Protein AF-A0A350LM64-F1 (afdb_monomer)

Radius of gyration: 51.45 Å; Cα contacts (8 Å, |Δi|>4): 962; chains: 1; bounding box: 113×62×136 Å

Solvent-accessible surface area (backbone atoms only — not comparable to full-atom values): 31307 Å² total; per-residue (Å²): 134,91,78,90,80,78,88,79,84,80,79,80,78,72,81,81,78,79,72,82,84,74,80,88,71,90,68,88,81,68,50,70,43,78,69,89,56,74,66,60,61,70,35,96,49,16,38,37,29,30,37,72,89,45,23,21,71,41,53,17,53,51,38,22,52,64,32,64,50,57,37,79,77,46,47,68,35,56,53,57,77,45,28,31,80,92,40,30,66,60,53,52,50,52,45,51,33,14,35,69,62,77,34,66,66,50,76,47,79,47,40,33,34,18,77,88,72,47,77,42,41,28,39,35,44,36,28,43,28,27,47,72,92,36,54,10,20,36,34,40,35,41,83,41,46,71,60,53,50,52,54,48,53,50,54,52,49,52,52,50,52,53,50,50,50,64,70,41,86,46,12,36,40,30,28,41,76,87,44,23,29,74,44,67,32,63,40,32,30,60,76,61,59,45,65,66,91,72,65,52,78,64,41,37,60,70,61,53,52,54,49,31,46,72,72,57,61,50,38,61,75,52,60,68,64,48,52,57,51,47,60,51,30,75,68,35,88,84,25,42,75,46,80,46,42,34,71,86,71,46,34,34,41,40,38,39,37,66,41,97,89,52,22,36,38,35,39,35,38,84,41,40,65,62,53,50,53,52,50,48,54,58,45,56,67,37,25,31,92,81,57,71,29,31,15,50,64,40,44,52,57,50,47,44,52,50,65,73,66,55,51,95,81,49,33,42,37,38,38,33,35,36,48,45,66,52,67,59,45,28,77,73,69,34,60,72,54,39,52,53,48,51,36,52,45,44,54,45,52,58,70,66,52,58,95,66,39,45,61,25,39,64,51,97,63,35,33,34,33,41,39,40,86,31,78,49,76,65,59,56,55,54,46,54,53,49,44,39,57,57,49,40,44,77,40,81,58,95,89,38,83,47,73,39,40,30,17,25,2,27,21,42,31,65,86,51,26,89,46,58,68,52,27,49,54,35,5,48,56,13,21,52,50,14,45,73,75,73,34,61,35,72,28,68,51,51,89,65,48,63,60,52,50,54,50,51,54,50,51,47,55,52,51,55,49,40,72,71,73,52,90,35,68,48,75,47,73,49,76,40,63,39,87,89,78,71,44,73,48,31,27,41,53,42,68,37,36,51,41,92,91,76,41,80,44,55,53,86,78,47,47,66,52,23,54,78,70,54,50,41,47,66,49,48,49,52,50,49,32,54,50,30,43,53,40,50,71,49,75,83,79,45,22,37,43,76,84,78,60,76,69,41,74,73,39,91,53,45,71,56,51,54,53,48,20,33,68,75,36,64,31,59,75,93,36,89

Secondary structure (DSSP, 8-state):
--------------------------S----EESS--HHHHT-SSEEEEEETTSBEEEE-HHHHHHHTS-HHHHTTSBGGGGB-TTTHHHHHHHHHHHHTTS-SEEEEEEEEE-TTS-EEEEEEEEEEEEETTEEEEEEEEEE-HHHHHHHHHHHHHHHHHHHHHHH-SSEEEEE-TTSBEEEE-HHHHHHTT--TTT--TT-BHHHHHHHHHHHT---BS-HHHHHHHHHHHTT-TT-EEEEEEBTTS-EEEEEEEE-TTSSEEEEEEE-HHHHHHHHHHHHHHHB-TTT-SB-HHHHHHHHHHHHHHPPTT-EEEEEEEEETTHHHHHHHH-HHHHHHHHHHHHHHHHHH--TT-EEEEEETTEEEEEEEEESSHHHHHHHHHHHHHHHHSPEEETTEEE---EEEEEEEETTT-SSHHHHHHHHHHHHHHHHHTTSS-EEE--THHHHHHHHHHHHHHHHHHHHHH-SSEEEEEEEEE-TTT--EEEEEEEEEEEETTTEEE-HHHHHHHHHHHTTHHHHHHHHHHHHHHHHTTSSTT-EEEE---HHHHT-TTHHHHHHHHHHHH---GGG-

Mean predicted aligned error: 17.58 Å

Nearest PDB structures (foldseek):
  5xgb-assembly1_A-2  TM=4.430E-01  e=4.299E-28  Pseudomonas aeruginosa PAO1
  5xgd-assembly1_A  TM=4.556E-01  e=2.370E-27  Pseudomonas aeruginosa PAO1
  5xge-assembly1_A  TM=4.509E-01  e=1.612E-27  Pseudomonas aeruginosa PAO1
  3ign-assembly1_A  TM=9.299E-01  e=9.302E-12  Marinobacter nauticus VT8
  3icl-assembly2_B  TM=8.574E-01  e=5.987E-12  Methylococcus capsulatus

Structure (mmCIF, N/CA/C/O backbone):
data_AF-A0A350LM64-F1
#
_entry.id   AF-A0A350LM64-F1
#
loop_
_atom_site.group_PDB
_atom_site.id
_atom_site.type_symbol
_atom_site.label_atom_id
_atom_site.label_alt_id
_atom_site.label_comp_id
_atom_site.label_asym_id
_atom_site.label_entity_id
_atom_site.label_seq_id
_atom_site.pdbx_PDB_ins_code
_atom_site.Cartn_x
_atom_site.Cartn_y
_atom_site.Cartn_z
_atom_site.occupancy
_atom_site.B_iso_or_equiv
_atom_site.auth_seq_id
_atom_site.auth_comp_id
_atom_site.auth_asym_id
_atom_site.auth_atom_id
_atom_site.pdbx_PDB_model_num
ATOM 1 N N . MET A 1 1 ? -52.645 -11.476 1.170 1.00 37.69 1 MET A N 1
ATOM 2 C CA . MET A 1 1 ? -53.591 -12.211 2.036 1.00 37.69 1 MET A CA 1
ATOM 3 C C . MET A 1 1 ? -53.810 -11.393 3.295 1.00 37.69 1 MET A C 1
ATOM 5 O O . MET A 1 1 ? -52.840 -11.016 3.935 1.00 37.69 1 MET A O 1
ATOM 9 N N . ASN A 1 2 ? -55.070 -11.052 3.564 1.00 30.06 2 ASN A N 1
ATOM 10 C CA . ASN A 1 2 ? -55.521 -10.292 4.729 1.00 30.06 2 ASN A CA 1
ATOM 11 C C . ASN A 1 2 ? -55.253 -11.051 6.035 1.00 30.06 2 ASN A C 1
ATOM 13 O O . ASN A 1 2 ? -55.550 -12.239 6.121 1.00 30.06 2 ASN A O 1
ATOM 17 N N . GLY A 1 3 ? -54.791 -10.339 7.061 1.00 28.48 3 GLY A N 1
ATOM 18 C CA . GLY A 1 3 ? -54.645 -10.863 8.417 1.00 28.48 3 GLY A CA 1
ATOM 19 C C . GLY A 1 3 ? -54.602 -9.732 9.438 1.00 28.48 3 GLY A C 1
ATOM 20 O O . GLY A 1 3 ? -53.542 -9.372 9.933 1.00 28.48 3 GLY A O 1
ATOM 21 N N . ALA A 1 4 ? -55.764 -9.140 9.715 1.00 30.62 4 ALA A N 1
ATOM 22 C CA . ALA A 1 4 ? -55.955 -8.139 10.758 1.00 30.62 4 ALA A CA 1
ATOM 23 C C . ALA A 1 4 ? -55.793 -8.773 12.155 1.00 30.62 4 ALA A C 1
ATOM 25 O O . ALA A 1 4 ? -56.646 -9.541 12.601 1.00 30.62 4 ALA A O 1
ATOM 26 N N . GLY A 1 5 ? -54.702 -8.441 12.850 1.00 28.73 5 GLY A N 1
ATOM 27 C CA . GLY A 1 5 ? -54.441 -8.822 14.240 1.00 28.73 5 GLY A CA 1
ATOM 28 C C . GLY A 1 5 ? -55.002 -7.792 15.223 1.00 28.73 5 GLY A C 1
ATOM 29 O O . GLY A 1 5 ? -54.592 -6.635 15.237 1.00 28.73 5 GLY A O 1
ATOM 30 N N . LYS A 1 6 ? -55.974 -8.223 16.029 1.00 30.55 6 LYS A N 1
ATOM 31 C CA . LYS A 1 6 ? -56.695 -7.445 17.045 1.00 30.55 6 LYS A CA 1
ATOM 32 C C . LYS A 1 6 ? -55.787 -6.893 18.154 1.00 30.55 6 LYS A C 1
ATOM 34 O O . LYS A 1 6 ? -54.877 -7.559 18.635 1.00 30.55 6 LYS A O 1
ATOM 39 N N . ARG A 1 7 ? -56.159 -5.694 18.619 1.00 30.17 7 ARG A N 1
ATOM 40 C CA . ARG A 1 7 ? -55.742 -5.030 19.865 1.00 30.17 7 ARG A CA 1
ATOM 41 C C . ARG A 1 7 ? -55.721 -5.989 21.066 1.00 30.17 7 ARG A C 1
ATOM 43 O O . ARG A 1 7 ? -56.737 -6.611 21.359 1.00 30.17 7 ARG A O 1
ATOM 50 N N . ALA A 1 8 ? -54.641 -5.950 21.844 1.00 27.11 8 ALA A N 1
ATOM 51 C CA . ALA A 1 8 ? -54.625 -6.370 23.245 1.00 27.11 8 ALA A CA 1
ATOM 52 C C . ALA A 1 8 ? -54.039 -5.230 24.097 1.00 27.11 8 ALA A C 1
ATOM 54 O O . ALA A 1 8 ? -52.836 -5.151 24.331 1.00 27.11 8 ALA A O 1
ATOM 55 N N . ARG A 1 9 ? -54.902 -4.304 24.538 1.00 27.41 9 ARG A N 1
ATOM 56 C CA . ARG A 1 9 ? -54.576 -3.388 25.640 1.00 27.41 9 ARG A CA 1
ATOM 57 C C . ARG A 1 9 ? -54.508 -4.239 26.909 1.00 27.41 9 ARG A C 1
ATOM 59 O O . ARG A 1 9 ? -55.543 -4.686 27.394 1.00 27.41 9 ARG A O 1
ATOM 66 N N . ARG A 1 10 ? -53.301 -4.496 27.419 1.00 28.06 10 ARG A N 1
ATOM 67 C CA . ARG A 1 10 ? -53.106 -5.081 28.751 1.00 28.06 10 ARG A CA 1
ATOM 68 C C . ARG A 1 10 ? -53.623 -4.088 29.793 1.00 28.06 10 ARG A C 1
ATOM 70 O O . ARG A 1 10 ? -52.999 -3.063 30.048 1.00 28.06 10 ARG A O 1
ATOM 77 N N . SER A 1 11 ? -54.789 -4.404 30.347 1.00 26.69 11 SER A N 1
ATOM 78 C CA . SER A 1 11 ? -55.291 -3.876 31.612 1.00 26.69 11 SER A CA 1
ATOM 79 C C . SER A 1 11 ? -54.272 -4.211 32.705 1.00 26.69 11 SER A C 1
ATOM 81 O O . SER A 1 11 ? -54.100 -5.381 33.042 1.00 26.69 11 SER A O 1
ATOM 83 N N . LYS A 1 12 ? -53.543 -3.211 33.212 1.00 30.88 12 LYS A N 1
ATOM 84 C CA . LYS A 1 12 ? -52.841 -3.327 34.494 1.00 30.88 12 LYS A CA 1
ATOM 85 C C . LYS A 1 12 ? -53.890 -3.098 35.582 1.00 30.88 12 LYS A C 1
ATOM 87 O O . LYS A 1 12 ? -54.189 -1.957 35.919 1.00 30.88 12 LYS A O 1
ATOM 92 N N . SER A 1 13 ? -54.473 -4.182 36.084 1.00 27.05 13 SER A N 1
ATOM 93 C CA . SER A 1 13 ? -55.197 -4.188 37.353 1.00 27.05 13 SER A CA 1
ATOM 94 C C . SER A 1 13 ? -54.211 -3.803 38.459 1.00 27.05 13 SER A C 1
ATOM 96 O O . SER A 1 13 ? -53.286 -4.565 38.748 1.00 27.05 13 SER A O 1
ATOM 98 N N . ARG A 1 14 ? -54.361 -2.601 39.027 1.00 28.66 14 ARG A N 1
ATOM 99 C CA . ARG A 1 14 ? -53.729 -2.256 40.307 1.00 28.66 14 ARG A CA 1
ATOM 100 C C . ARG A 1 14 ? -54.293 -3.197 41.386 1.00 28.66 14 ARG A C 1
ATOM 102 O O . ARG A 1 14 ? -55.466 -3.556 41.275 1.00 28.66 14 ARG A O 1
ATOM 109 N N . PRO A 1 15 ? -53.493 -3.627 42.375 1.00 28.48 15 PRO A N 1
ATOM 110 C CA . PRO A 1 15 ? -54.015 -4.386 43.501 1.00 28.48 15 PRO A CA 1
ATOM 111 C C . PRO A 1 15 ? -55.039 -3.510 44.225 1.00 28.48 15 PRO A C 1
ATOM 113 O O . PRO A 1 15 ? -54.781 -2.334 44.474 1.00 28.48 15 PRO A O 1
ATOM 116 N N . GLU A 1 16 ? -56.216 -4.063 44.494 1.00 28.58 16 GLU A N 1
ATOM 117 C CA . GLU A 1 16 ? -57.174 -3.469 45.416 1.00 28.58 16 GLU A CA 1
ATOM 118 C C . GLU A 1 16 ? -56.532 -3.489 46.807 1.00 28.58 16 GLU A C 1
ATOM 120 O O . GLU A 1 16 ? -56.517 -4.523 47.475 1.00 28.58 16 GLU A O 1
ATOM 125 N N . ASP A 1 17 ? -55.947 -2.365 47.224 1.00 29.44 17 ASP A N 1
ATOM 126 C CA . ASP A 1 17 ? -55.587 -2.155 48.621 1.00 29.44 17 ASP A CA 1
ATOM 127 C C . ASP A 1 17 ? -56.886 -2.175 49.432 1.00 29.44 17 ASP A C 1
ATOM 129 O O . ASP A 1 17 ? -57.715 -1.264 49.377 1.00 29.44 17 ASP A O 1
ATOM 133 N N . VAL A 1 18 ? -57.094 -3.286 50.136 1.00 31.41 18 VAL A N 1
ATOM 134 C CA . VAL A 1 18 ? -58.210 -3.494 51.055 1.00 31.41 18 VAL A CA 1
ATOM 135 C C . VAL A 1 18 ? -58.042 -2.511 52.212 1.00 31.41 18 VAL A C 1
ATOM 137 O O . VAL A 1 18 ? -57.325 -2.779 53.176 1.00 31.41 18 VAL A O 1
ATOM 140 N N . LEU A 1 19 ? -58.693 -1.352 52.113 1.00 28.89 19 LEU A N 1
ATOM 141 C CA . LEU A 1 19 ? -58.830 -0.427 53.234 1.00 28.89 19 LEU A CA 1
ATOM 142 C C . LEU A 1 19 ? -59.600 -1.123 54.373 1.00 28.89 19 LEU A C 1
ATOM 144 O O . LEU A 1 19 ? -60.592 -1.815 54.112 1.00 28.89 19 LEU A O 1
ATOM 148 N N . PRO A 1 20 ? -59.176 -0.964 55.639 1.00 28.89 20 PRO A N 1
ATOM 149 C CA . PRO A 1 20 ? -59.853 -1.588 56.763 1.00 28.89 20 PRO A CA 1
ATOM 150 C C . PRO A 1 20 ? -61.273 -1.028 56.891 1.00 28.89 20 PRO A C 1
ATOM 152 O O . PRO A 1 20 ? -61.487 0.182 56.968 1.00 28.89 20 PRO A O 1
ATOM 155 N N . VAL A 1 21 ? -62.253 -1.930 56.931 1.00 32.50 21 VAL A N 1
ATOM 156 C CA . VAL A 1 21 ? -63.653 -1.606 57.221 1.00 32.50 21 VAL A CA 1
ATOM 157 C C . VAL A 1 21 ? -63.726 -1.068 58.653 1.00 32.50 21 VAL A C 1
ATOM 159 O O . VAL A 1 21 ? -63.540 -1.818 59.612 1.00 32.50 21 VAL A O 1
ATOM 162 N N . LEU A 1 22 ? -63.967 0.237 58.803 1.00 29.45 22 LEU A N 1
ATOM 163 C CA . LEU A 1 22 ? -64.234 0.859 60.102 1.00 29.45 22 LEU A CA 1
ATOM 164 C C . LEU A 1 22 ? -65.579 0.358 60.674 1.00 29.45 22 LEU A C 1
ATOM 166 O O . LEU A 1 22 ? -66.491 0.054 59.900 1.00 29.45 22 LEU A O 1
ATOM 170 N N . PRO A 1 23 ? -65.731 0.258 62.010 1.00 29.11 23 PRO A N 1
ATOM 171 C CA . PRO A 1 23 ? -66.910 -0.341 62.632 1.00 29.11 23 PRO A CA 1
ATOM 172 C C . PRO A 1 23 ? -68.185 0.468 62.368 1.00 29.11 23 PRO A C 1
ATOM 174 O O . PRO A 1 23 ? -68.183 1.694 62.445 1.00 29.11 23 PRO A O 1
ATOM 177 N N . ASP A 1 24 ? -69.288 -0.242 62.126 1.00 35.03 24 ASP A N 1
ATOM 178 C CA . ASP A 1 24 ? -70.647 0.289 61.973 1.00 35.03 24 ASP A CA 1
ATOM 179 C C . ASP A 1 24 ? -71.149 0.886 63.305 1.00 35.03 24 ASP A C 1
ATOM 181 O O . ASP A 1 24 ? -71.836 0.230 64.090 1.00 35.03 24 ASP A O 1
ATOM 185 N N . THR A 1 25 ? -70.787 2.136 63.607 1.00 33.09 25 THR A N 1
ATOM 186 C CA . THR A 1 25 ? -71.407 2.896 64.700 1.00 33.09 25 THR A CA 1
ATOM 187 C C . THR A 1 25 ? -72.745 3.450 64.221 1.00 33.09 25 THR A C 1
ATOM 189 O O . THR A 1 25 ? -72.849 4.567 63.713 1.00 33.09 25 THR A O 1
ATOM 192 N N . LYS A 1 26 ? -73.799 2.647 64.389 1.00 33.47 26 LYS A N 1
ATOM 193 C CA . LYS A 1 26 ? -75.191 3.112 64.387 1.00 33.47 26 LYS A CA 1
ATOM 194 C C . LYS A 1 26 ? -75.404 4.087 65.552 1.00 33.47 26 LYS A C 1
ATOM 196 O O . LYS A 1 26 ? -75.742 3.669 66.654 1.00 33.47 26 LYS A O 1
ATOM 201 N N . GLY A 1 27 ? -75.199 5.371 65.283 1.00 33.97 27 GLY A N 1
ATOM 202 C CA . GLY A 1 27 ? -75.490 6.482 66.187 1.00 33.97 27 GLY A CA 1
ATOM 203 C C . GLY A 1 27 ? -74.668 7.714 65.815 1.00 33.97 27 GLY A C 1
ATOM 204 O O . GLY A 1 27 ? -73.461 7.714 66.011 1.00 33.97 27 GLY A O 1
ATOM 205 N N . ASP A 1 28 ? -75.331 8.724 65.250 1.00 40.56 28 ASP A N 1
ATOM 206 C CA . ASP A 1 28 ? -74.914 10.135 65.202 1.00 40.56 28 ASP A CA 1
ATOM 207 C C . ASP A 1 28 ? -73.507 10.471 64.661 1.00 40.56 28 ASP A C 1
ATOM 209 O O . ASP A 1 28 ? -72.689 11.087 65.335 1.00 40.56 28 ASP A O 1
ATOM 213 N N . LEU A 1 29 ? -73.253 10.161 63.384 1.00 40.56 29 LEU A N 1
ATOM 214 C CA . LEU A 1 29 ? -72.155 10.753 62.592 1.00 40.56 29 LEU A CA 1
ATOM 215 C C . LEU A 1 29 ? -72.701 11.698 61.509 1.00 40.56 29 LEU A C 1
ATOM 217 O O . LEU A 1 29 ? -72.266 11.684 60.359 1.00 40.56 29 LEU A O 1
ATOM 221 N N . PHE A 1 30 ? -73.693 12.518 61.859 1.00 47.78 30 PHE A N 1
ATOM 222 C CA . PHE A 1 30 ? -73.928 13.747 61.109 1.00 47.78 30 PHE A CA 1
ATOM 223 C C . PHE A 1 30 ? -72.964 14.780 61.675 1.00 47.78 30 PHE A C 1
ATOM 225 O O . PHE A 1 30 ? -73.114 15.205 62.819 1.00 47.78 30 PHE A O 1
ATOM 232 N N . TRP A 1 31 ? -71.955 15.166 60.894 1.00 53.09 31 TRP A N 1
ATOM 233 C CA . TRP A 1 31 ? -71.174 16.355 61.213 1.00 53.09 31 TRP A CA 1
ATOM 234 C C . TRP A 1 31 ? -72.107 17.556 61.114 1.00 53.09 31 TRP A C 1
ATOM 236 O O . TRP A 1 31 ? -72.288 18.103 60.032 1.00 53.09 31 TRP A O 1
ATOM 246 N N . GLU A 1 32 ? -72.752 17.919 62.219 1.00 56.66 32 GLU A N 1
ATOM 247 C CA . GLU A 1 32 ? -73.590 19.104 62.313 1.00 56.66 32 GLU A CA 1
ATOM 248 C C . GLU A 1 32 ? -72.734 20.254 62.843 1.00 56.66 32 GLU A C 1
ATOM 250 O O . GLU A 1 32 ? -72.478 20.390 64.039 1.00 56.66 32 GLU A O 1
ATOM 255 N N . MET A 1 33 ? -72.213 21.061 61.921 1.00 61.81 33 MET A N 1
ATOM 256 C CA . MET A 1 33 ? -71.314 22.159 62.250 1.00 61.81 33 MET A CA 1
ATOM 257 C C . MET A 1 33 ? -72.081 23.484 62.215 1.00 61.81 33 MET A C 1
ATOM 259 O O . MET A 1 33 ? -72.380 24.027 61.148 1.00 61.81 33 MET A O 1
ATOM 263 N N . ASN A 1 34 ? -72.400 24.007 63.401 1.00 58.03 34 ASN A N 1
ATOM 264 C CA . ASN A 1 34 ? -72.981 25.344 63.570 1.00 58.03 34 ASN A CA 1
ATOM 265 C C . ASN A 1 34 ? -71.889 26.425 63.658 1.00 58.03 34 ASN A C 1
ATOM 267 O O . ASN A 1 34 ? -72.005 27.465 63.008 1.00 58.03 34 ASN A O 1
ATOM 271 N N . GLU A 1 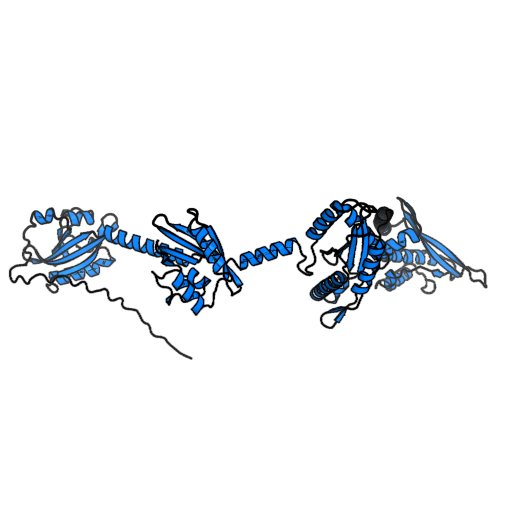35 ? -70.797 26.135 64.376 1.00 59.00 35 GLU A N 1
ATOM 272 C CA . GLU A 1 35 ? -69.556 26.918 64.397 1.00 59.00 35 GLU A CA 1
ATOM 273 C C . GLU A 1 35 ? -68.331 25.979 64.399 1.00 59.00 35 GLU A C 1
ATOM 275 O O . GLU A 1 35 ? -68.353 24.957 65.086 1.00 59.00 35 GLU A O 1
ATOM 280 N N . PRO A 1 36 ? -67.263 26.280 63.637 1.00 61.75 36 PRO A N 1
ATOM 281 C CA . PRO A 1 36 ? -66.068 25.439 63.584 1.00 61.75 36 PRO A CA 1
ATOM 282 C C . PRO A 1 36 ? -65.267 25.523 64.893 1.00 61.75 36 PRO A C 1
ATOM 284 O O . PRO A 1 36 ? -64.830 26.606 65.301 1.00 61.75 36 PRO A O 1
ATOM 287 N N . GLY A 1 37 ? -65.041 24.371 65.531 1.00 64.50 37 GLY A N 1
ATOM 288 C CA . GLY A 1 37 ? -64.250 24.251 66.760 1.00 64.50 37 GLY A CA 1
ATOM 289 C C . GLY A 1 37 ? -62.772 24.631 66.581 1.00 64.50 37 GLY A C 1
ATOM 290 O O . GLY A 1 37 ? -62.241 24.662 65.469 1.00 64.50 37 GLY A O 1
ATOM 291 N N . THR A 1 38 ? -62.079 24.914 67.687 1.00 63.06 38 THR A N 1
ATOM 292 C CA . THR A 1 38 ? -60.658 25.321 67.699 1.00 63.06 38 THR A CA 1
ATOM 293 C C . THR A 1 38 ? -59.732 24.276 67.066 1.00 63.06 38 THR A C 1
ATOM 295 O O . THR A 1 38 ? -58.734 24.636 66.447 1.00 63.06 38 THR A O 1
ATOM 298 N N . GLU A 1 39 ? -60.106 22.999 67.158 1.00 66.19 39 GLU A N 1
ATOM 299 C CA . GLU A 1 39 ? -59.390 21.843 66.604 1.00 66.19 39 GLU A CA 1
ATOM 300 C C . GLU A 1 39 ? -59.267 21.910 65.071 1.00 66.19 39 GLU A C 1
ATOM 302 O O . GLU A 1 39 ? -58.203 21.644 64.519 1.00 66.19 39 GLU A O 1
ATOM 307 N N . PHE A 1 40 ? -60.304 22.390 64.374 1.00 70.44 40 PHE A N 1
ATOM 308 C CA . PHE A 1 40 ? -60.284 22.559 62.915 1.00 70.44 40 PHE A CA 1
ATOM 309 C C . PHE A 1 40 ? -59.321 23.662 62.462 1.00 70.44 40 PHE A C 1
ATOM 311 O O . PHE A 1 40 ? -58.695 23.560 61.405 1.00 70.44 40 PHE A O 1
ATOM 318 N N . LYS A 1 41 ? -59.168 24.711 63.282 1.00 67.88 41 LYS A N 1
ATOM 319 C CA . LYS A 1 41 ? -58.307 25.867 62.988 1.00 67.88 41 LYS A CA 1
ATOM 320 C C . LYS A 1 41 ? -56.817 25.551 63.124 1.00 67.88 41 LYS A C 1
ATOM 322 O O . LYS A 1 41 ? -56.019 26.211 62.469 1.00 67.88 41 LYS A O 1
ATOM 327 N N . GLN A 1 42 ? -56.459 24.580 63.967 1.00 70.38 42 GLN A N 1
ATOM 328 C CA . GLN A 1 42 ? -55.073 24.158 64.219 1.00 70.38 42 GLN A CA 1
ATOM 329 C C . GLN A 1 42 ? -54.711 22.828 63.538 1.00 70.38 42 GLN A C 1
ATOM 331 O O . GLN A 1 42 ? -53.616 22.311 63.747 1.00 70.38 42 GLN A O 1
ATOM 336 N N . SER A 1 43 ? -55.615 22.273 62.726 1.00 78.50 43 SER A N 1
ATOM 337 C CA . SER A 1 43 ? -55.370 21.041 61.979 1.00 78.50 43 SER A CA 1
ATOM 338 C C . SER A 1 43 ? -54.213 21.203 60.988 1.00 78.50 43 SER A C 1
ATOM 340 O O . SER A 1 43 ? -54.155 22.175 60.236 1.00 78.50 43 SER A O 1
ATOM 342 N N . VAL A 1 44 ? -53.330 20.202 60.963 1.00 75.94 44 VAL A N 1
ATOM 343 C CA . VAL A 1 44 ? -52.254 20.027 59.967 1.00 75.94 44 VAL A CA 1
ATOM 344 C C . VAL A 1 44 ? -52.753 19.422 58.650 1.00 75.94 44 VAL A C 1
ATOM 346 O O . VAL A 1 44 ? -51.987 19.248 57.712 1.00 75.94 44 VAL A O 1
ATOM 349 N N . VAL A 1 45 ? -54.043 19.094 58.592 1.00 86.25 45 VAL A N 1
ATOM 350 C CA . VAL A 1 45 ? -54.758 18.672 57.389 1.00 86.25 45 VAL A CA 1
ATOM 351 C C . VAL A 1 45 ? -55.663 19.816 56.959 1.00 86.25 45 VAL A C 1
ATOM 353 O O . VAL A 1 45 ? -56.296 20.470 57.797 1.00 86.25 45 VAL A O 1
ATOM 356 N N . GLY A 1 46 ? -55.734 20.065 55.657 1.00 89.25 46 GLY A N 1
ATOM 357 C CA . GLY A 1 46 ? -56.608 21.068 55.077 1.00 89.25 46 GLY A CA 1
ATOM 358 C C . GLY A 1 46 ? -58.058 20.658 55.233 1.00 89.25 46 GLY A C 1
ATOM 359 O O . GLY A 1 46 ? -58.387 19.512 54.983 1.00 89.25 46 GLY A O 1
ATOM 360 N N . ILE A 1 47 ? -58.933 21.552 55.672 1.00 90.38 47 ILE A N 1
ATOM 361 C CA . ILE A 1 47 ? -60.346 21.225 55.876 1.00 90.38 47 ILE A CA 1
ATOM 362 C C . ILE A 1 47 ? -61.189 22.284 55.191 1.00 90.38 47 ILE A C 1
ATOM 364 O O . ILE A 1 47 ? -61.001 23.476 55.433 1.00 90.38 47 ILE A O 1
ATOM 368 N N . VAL A 1 48 ? -62.130 21.841 54.364 1.00 91.75 48 VAL A N 1
ATOM 369 C CA . VAL A 1 48 ? -63.118 22.686 53.695 1.00 91.75 48 VAL A CA 1
ATOM 370 C C . VAL A 1 48 ? -64.515 22.122 53.896 1.00 91.75 48 VAL A C 1
ATOM 372 O O . VAL A 1 48 ? -64.722 20.913 53.866 1.00 91.75 48 VAL A O 1
ATOM 375 N N . VAL A 1 49 ? -65.490 23.000 54.087 1.00 90.62 49 VAL A N 1
ATOM 376 C CA . VAL A 1 49 ? -66.912 22.671 54.040 1.00 90.62 49 VAL A CA 1
ATOM 377 C C . VAL A 1 49 ? -67.534 23.437 52.893 1.00 90.62 49 VAL A C 1
ATOM 379 O O . VAL A 1 49 ? -67.356 24.647 52.781 1.00 90.62 49 VAL A O 1
ATOM 382 N N . VAL A 1 50 ? -68.278 22.729 52.057 1.00 91.56 50 VAL A N 1
ATOM 383 C CA . VAL A 1 50 ? -68.842 23.215 50.802 1.00 91.56 50 VAL A CA 1
ATOM 384 C C . VAL A 1 50 ? -70.354 23.082 50.886 1.00 91.56 50 VAL A C 1
ATOM 386 O O . VAL A 1 50 ? -70.873 22.014 51.214 1.00 91.56 50 VAL A O 1
ATOM 389 N N . ARG A 1 51 ? -71.070 24.175 50.637 1.00 91.00 51 ARG A N 1
ATOM 390 C CA . ARG A 1 51 ? -72.534 24.220 50.699 1.00 91.00 51 ARG A CA 1
ATOM 391 C C . ARG A 1 51 ? -73.157 23.583 49.457 1.00 91.00 51 ARG A C 1
ATOM 393 O O . ARG A 1 51 ? -72.481 23.319 48.465 1.00 91.00 51 ARG A O 1
ATOM 400 N N . ALA A 1 52 ? -74.473 23.375 49.493 1.00 86.12 52 ALA A N 1
ATOM 401 C CA . ALA A 1 52 ? -75.214 22.784 48.380 1.00 86.12 52 ALA A CA 1
ATOM 402 C C . ALA A 1 52 ? -75.169 23.595 47.070 1.00 86.12 52 ALA A C 1
ATOM 404 O O . ALA A 1 52 ? -75.361 23.026 45.997 1.00 86.12 52 ALA A O 1
ATOM 405 N N . ASP A 1 53 ? -74.902 24.900 47.149 1.00 86.25 53 ASP A N 1
ATOM 406 C CA . ASP A 1 53 ? -74.705 25.786 45.996 1.00 86.25 53 ASP A CA 1
ATOM 407 C C . ASP A 1 53 ? -73.272 25.744 45.424 1.00 86.25 53 ASP A C 1
ATOM 409 O O . ASP A 1 53 ? -72.993 26.407 44.428 1.00 86.25 53 ASP A O 1
ATOM 413 N N . GLY A 1 54 ? -72.371 24.953 46.022 1.00 85.31 54 GLY A N 1
ATOM 414 C CA . GLY A 1 54 ? -70.970 24.827 45.614 1.00 85.31 54 GLY A CA 1
ATOM 415 C C . GLY A 1 54 ? -70.028 25.881 46.208 1.00 85.31 54 GLY A C 1
ATOM 416 O O . GLY A 1 54 ? -68.831 25.852 45.910 1.00 85.31 54 GLY A O 1
ATOM 417 N N . THR A 1 55 ? -70.530 26.788 47.053 1.00 92.38 55 THR A N 1
ATOM 418 C CA . THR A 1 55 ? -69.716 27.818 47.717 1.00 92.38 55 THR A CA 1
ATOM 419 C C . THR A 1 55 ? -69.053 27.297 48.989 1.00 92.38 55 THR A C 1
ATOM 421 O O . THR A 1 55 ? -69.570 26.408 49.675 1.00 92.38 55 THR A O 1
ATOM 424 N N . ILE A 1 56 ? -67.904 27.868 49.344 1.00 91.81 56 ILE A N 1
ATOM 425 C CA . ILE A 1 56 ? -67.177 27.513 50.562 1.00 91.81 56 ILE A CA 1
ATOM 426 C C . ILE A 1 56 ? -67.925 28.061 51.785 1.00 91.81 56 ILE A C 1
ATOM 428 O O . ILE A 1 56 ? -68.055 29.267 51.990 1.00 91.81 56 ILE A O 1
ATOM 432 N N . GLY A 1 57 ? -68.413 27.157 52.632 1.00 87.31 57 GLY A N 1
ATOM 433 C CA . GLY A 1 57 ? -69.011 27.475 53.926 1.00 87.31 57 GLY A CA 1
ATOM 434 C C . GLY A 1 57 ? -67.985 27.706 55.030 1.00 87.31 57 GLY A C 1
ATOM 435 O O . GLY A 1 57 ? -68.202 28.546 55.906 1.00 87.31 57 GLY A O 1
ATOM 436 N N . TYR A 1 58 ? -66.876 26.974 54.974 1.00 89.56 58 TYR A N 1
ATOM 437 C CA . TYR A 1 58 ? -65.746 27.097 55.885 1.00 89.56 58 TYR A CA 1
ATOM 438 C C . TYR A 1 58 ? -64.485 26.559 55.213 1.00 89.56 58 TYR A C 1
ATOM 440 O O . TYR A 1 58 ? -64.554 25.577 54.482 1.00 89.56 58 TYR A O 1
ATOM 448 N N . ILE A 1 59 ? -63.338 27.159 55.505 1.00 90.69 59 ILE A N 1
ATOM 449 C CA . ILE A 1 59 ? -62.026 26.638 55.134 1.00 90.69 59 ILE A CA 1
ATOM 450 C C . ILE A 1 59 ? -61.046 26.941 56.264 1.00 90.69 59 ILE A C 1
ATOM 452 O O . ILE A 1 59 ? -61.096 28.018 56.868 1.00 90.69 59 ILE A O 1
ATOM 456 N N . ASN A 1 60 ? -60.189 25.983 56.607 1.00 90.94 60 ASN A N 1
ATOM 457 C CA . ASN A 1 60 ? -59.198 26.189 57.652 1.00 90.94 60 ASN A CA 1
ATOM 458 C C . ASN A 1 60 ? -57.945 26.926 57.127 1.00 90.94 60 ASN A C 1
ATOM 460 O O . ASN A 1 60 ? -57.691 26.945 55.920 1.00 90.94 60 ASN A O 1
ATOM 464 N N . PRO A 1 61 ? -57.137 27.532 58.020 1.00 88.88 61 PRO A N 1
ATOM 465 C CA . PRO A 1 61 ? -55.943 28.277 57.619 1.00 88.88 61 PRO A CA 1
ATOM 466 C C . PRO A 1 61 ? -54.929 27.459 56.812 1.00 88.88 61 PRO A C 1
ATOM 468 O O . PRO A 1 61 ? -54.315 28.006 55.903 1.00 88.88 61 PRO A O 1
ATOM 471 N N . TYR A 1 62 ? -54.769 26.163 57.107 1.00 89.94 62 TYR A N 1
ATOM 472 C CA . TYR A 1 62 ? -53.826 25.306 56.385 1.00 89.94 62 TYR A CA 1
ATOM 473 C C . TYR A 1 62 ? -54.226 25.131 54.913 1.00 89.94 62 TYR A C 1
ATOM 475 O O . TYR A 1 62 ? -53.413 25.407 54.034 1.00 89.94 62 TYR A O 1
ATOM 483 N N . LEU A 1 63 ? -55.482 24.775 54.612 1.00 89.25 63 LEU A N 1
ATOM 484 C CA . LEU A 1 63 ? -55.917 24.621 53.219 1.00 89.25 63 LEU A CA 1
ATOM 485 C C . LEU A 1 63 ? -55.904 25.948 52.457 1.00 89.25 63 LEU A C 1
ATOM 487 O O . LEU A 1 63 ? -55.481 25.989 51.305 1.00 89.25 63 LEU A O 1
ATOM 491 N N . ALA A 1 64 ? -56.308 27.039 53.113 1.00 89.75 64 ALA A N 1
ATOM 492 C CA . ALA A 1 64 ? -56.223 28.372 52.526 1.00 89.75 64 ALA A CA 1
ATOM 493 C C . ALA A 1 64 ? -54.766 28.754 52.197 1.00 89.75 64 ALA A C 1
ATOM 495 O O . ALA A 1 64 ? -54.498 29.313 51.136 1.00 89.75 64 ALA A O 1
ATOM 496 N N . SER A 1 65 ? -53.803 28.362 53.044 1.00 89.25 65 SER A N 1
ATOM 497 C CA . SER A 1 65 ? -52.376 28.591 52.785 1.00 89.25 65 SER A CA 1
ATOM 498 C C . SER A 1 65 ? -51.834 27.819 51.576 1.00 89.25 65 SER A C 1
ATOM 500 O O . SER A 1 65 ? -51.001 28.367 50.861 1.00 89.25 65 SER A O 1
ATOM 502 N N . LEU A 1 66 ? -52.347 26.613 51.287 1.00 87.88 66 LEU A N 1
ATOM 503 C CA . LEU A 1 66 ? -51.976 25.851 50.082 1.00 87.88 66 LEU A CA 1
ATOM 504 C C . LEU A 1 66 ? -52.490 26.511 48.792 1.00 87.88 66 LEU A C 1
ATOM 506 O O . LEU A 1 66 ? -51.852 26.419 47.747 1.00 87.88 66 LEU A O 1
ATOM 510 N N . VAL A 1 67 ? -53.620 27.215 48.871 1.00 89.12 67 VAL A N 1
ATOM 511 C CA . VAL A 1 67 ? -54.145 28.063 47.786 1.00 89.12 67 VAL A CA 1
ATOM 512 C C . VAL A 1 67 ? -53.454 29.439 47.769 1.00 89.12 67 VAL A C 1
ATOM 514 O O . VAL A 1 67 ? -53.420 30.128 46.753 1.00 89.12 67 VAL A O 1
ATOM 517 N N . GLY A 1 68 ? -52.820 29.833 48.873 1.00 87.81 68 GLY A N 1
ATOM 518 C CA . GLY A 1 68 ? -52.118 31.106 49.024 1.00 87.81 68 GLY A CA 1
ATOM 519 C C . GLY A 1 68 ? -53.022 32.276 49.409 1.00 87.81 68 GLY A C 1
ATOM 520 O O . GLY A 1 68 ? -52.572 33.425 49.378 1.00 87.81 68 GLY A O 1
ATOM 521 N N . GLU A 1 69 ? -54.269 32.013 49.784 1.00 89.06 69 GLU A N 1
ATOM 522 C CA . GLU A 1 69 ? -55.259 33.026 50.148 1.00 89.06 69 GLU A CA 1
ATOM 523 C C . GLU A 1 69 ? -55.586 33.008 51.643 1.00 89.06 69 GLU A C 1
ATOM 525 O O . GLU A 1 69 ? -55.210 32.097 52.386 1.00 89.06 69 GLU A O 1
ATOM 530 N N . LEU A 1 70 ? -56.246 34.065 52.120 1.00 88.69 70 LEU A N 1
ATOM 531 C CA . LEU A 1 70 ? -56.746 34.103 53.488 1.00 88.69 70 LEU A CA 1
ATOM 532 C C . LEU A 1 70 ? -58.099 33.385 53.542 1.00 88.69 70 LEU A C 1
ATOM 534 O O . LEU A 1 70 ? -58.936 33.615 52.673 1.00 88.69 70 LEU A O 1
ATOM 538 N N . PRO A 1 71 ? -58.387 32.594 54.595 1.00 88.12 71 PRO A N 1
ATOM 539 C CA . PRO A 1 71 ? -59.673 31.913 54.723 1.00 88.12 71 PRO A CA 1
ATOM 540 C C . PRO A 1 71 ? -60.885 32.830 54.531 1.00 88.12 71 PRO A C 1
ATOM 542 O O . PRO A 1 71 ? -61.869 32.418 53.933 1.00 88.12 71 PRO A O 1
ATOM 545 N N . ALA A 1 72 ? -60.808 34.070 55.028 1.00 85.88 72 ALA A N 1
ATOM 546 C CA . ALA A 1 72 ? -61.892 35.047 54.952 1.00 85.88 72 ALA A CA 1
ATOM 547 C C . ALA A 1 72 ? -62.245 35.458 53.514 1.00 85.88 72 ALA A C 1
ATOM 549 O O . ALA A 1 72 ? -63.418 35.711 53.253 1.00 85.88 72 ALA A O 1
ATOM 550 N N . ASP A 1 73 ? -61.258 35.482 52.617 1.00 87.94 73 ASP A N 1
ATOM 551 C CA . ASP A 1 73 ? -61.433 35.871 51.213 1.00 87.94 73 ASP A CA 1
ATOM 552 C C . ASP A 1 73 ? -62.013 34.718 50.381 1.00 87.94 73 ASP A C 1
ATOM 554 O O . ASP A 1 73 ? -62.641 34.938 49.355 1.00 87.94 73 ASP A O 1
ATOM 558 N N . MET A 1 74 ? -61.859 33.482 50.863 1.00 88.12 74 MET A N 1
ATOM 559 C CA . MET A 1 74 ? -62.346 32.278 50.191 1.00 88.12 74 MET A CA 1
ATOM 560 C C . MET A 1 74 ? -63.756 31.868 50.636 1.00 88.12 74 MET A C 1
ATOM 562 O O . MET A 1 74 ? -64.445 31.135 49.928 1.00 88.12 74 MET A O 1
ATOM 566 N N . VAL A 1 75 ? -64.213 32.280 51.825 1.00 89.50 75 VAL A N 1
ATOM 567 C CA . VAL A 1 75 ? -65.567 31.940 52.291 1.00 89.50 75 VAL A CA 1
ATOM 568 C C . VAL A 1 75 ? -66.614 32.641 51.419 1.00 89.50 75 VAL A C 1
ATOM 570 O O . VAL A 1 75 ? -66.585 33.852 51.244 1.00 89.50 75 VAL A O 1
ATOM 573 N N . ASN A 1 76 ? -67.620 31.878 50.984 1.00 89.69 76 ASN A N 1
ATOM 574 C CA . ASN A 1 76 ? -68.673 32.241 50.025 1.00 89.69 76 ASN A CA 1
ATOM 575 C C . ASN A 1 76 ? -68.248 32.295 48.554 1.00 89.69 76 ASN A C 1
ATOM 577 O O . ASN A 1 76 ? -69.128 32.441 47.710 1.00 89.69 76 ASN A O 1
ATOM 581 N N . GLU A 1 77 ? -66.972 32.088 48.242 1.00 93.19 77 GLU A N 1
ATOM 582 C CA . GLU A 1 77 ? -66.535 31.904 46.860 1.00 93.19 77 GLU A CA 1
ATOM 583 C C . GLU A 1 77 ? -66.783 30.455 46.390 1.00 93.19 77 GLU A C 1
ATOM 585 O O . GLU A 1 77 ? -66.867 29.531 47.219 1.00 93.19 77 GLU A O 1
ATOM 590 N N . PRO A 1 78 ? -66.942 30.212 45.076 1.00 92.62 78 PRO A N 1
ATOM 591 C CA . PRO A 1 78 ? -67.060 28.866 44.523 1.00 92.62 78 PRO A CA 1
ATOM 592 C C . PRO A 1 78 ? -65.791 28.037 44.773 1.00 92.62 78 PRO A C 1
ATOM 594 O O . PRO A 1 78 ? -64.693 28.437 44.399 1.00 92.62 78 PRO A O 1
ATOM 597 N N . LEU A 1 79 ? -65.925 26.821 45.324 1.00 90.69 79 LEU A N 1
ATOM 598 C CA . LEU A 1 79 ? -64.766 25.940 45.567 1.00 90.69 79 LEU A CA 1
ATOM 599 C C . LEU A 1 79 ? -63.944 25.688 44.292 1.00 90.69 79 LEU A C 1
ATOM 601 O O . LEU A 1 79 ? -62.719 25.602 44.336 1.00 90.69 79 LEU A O 1
ATOM 605 N N . LEU A 1 80 ? -64.637 25.535 43.162 1.00 91.56 80 LEU A N 1
ATOM 606 C CA . LEU A 1 80 ? -64.039 25.152 41.885 1.00 91.56 80 LEU A CA 1
ATOM 607 C C . LEU A 1 80 ? -63.083 26.208 41.326 1.00 91.56 80 LEU A C 1
ATOM 609 O O . LEU A 1 80 ? -62.231 25.854 40.512 1.00 91.56 80 LEU A O 1
ATOM 613 N N . ASP A 1 81 ? -63.177 27.463 41.769 1.00 90.31 81 ASP A N 1
ATOM 614 C CA . ASP A 1 81 ? -62.270 28.520 41.319 1.00 90.31 81 ASP A CA 1
ATOM 615 C C . ASP A 1 81 ? -60.831 28.262 41.786 1.00 90.31 81 ASP A C 1
ATOM 617 O O . ASP A 1 81 ? -59.885 28.556 41.054 1.00 90.31 81 ASP A O 1
ATOM 621 N N . PHE A 1 82 ? -60.669 27.582 42.925 1.00 90.56 82 PHE A N 1
ATOM 622 C CA . PHE A 1 82 ? -59.378 27.219 43.518 1.00 90.56 82 PHE A CA 1
ATOM 623 C C . PHE A 1 82 ? -58.880 25.820 43.115 1.00 90.56 82 PHE A C 1
ATOM 625 O O . PHE A 1 82 ? -57.777 25.416 43.484 1.00 90.56 82 PHE A O 1
ATOM 632 N N . VAL A 1 83 ? -59.667 25.067 42.342 1.00 90.62 83 VAL A N 1
ATOM 633 C CA . VAL A 1 83 ? -59.292 23.755 41.789 1.00 90.62 83 VAL A CA 1
ATOM 634 C C . VAL A 1 83 ? -58.729 23.951 40.383 1.00 90.62 83 VAL A C 1
ATOM 636 O O . VAL A 1 83 ? -59.261 24.746 39.600 1.00 90.62 83 VAL A O 1
ATOM 639 N N . ALA A 1 84 ? -57.660 23.226 40.040 1.00 89.38 84 ALA A N 1
ATOM 640 C CA . ALA A 1 84 ? -57.085 23.299 38.699 1.00 89.38 84 ALA A CA 1
ATOM 641 C C . ALA A 1 84 ? -58.102 22.860 37.636 1.00 89.38 84 ALA A C 1
ATOM 643 O O . ALA A 1 84 ? -58.886 21.935 37.851 1.00 89.38 84 ALA A O 1
ATOM 644 N N . GLU A 1 85 ? -58.075 23.507 36.469 1.00 89.31 85 GLU A N 1
ATOM 645 C CA . GLU A 1 85 ? -59.100 23.367 35.423 1.00 89.31 85 GLU A CA 1
ATOM 646 C C . GLU A 1 85 ? -59.406 21.907 35.050 1.00 89.31 85 GLU A C 1
ATOM 648 O O . GLU A 1 85 ? -60.572 21.531 34.920 1.00 89.31 85 GLU A O 1
ATOM 653 N N . GLN A 1 86 ? -58.364 21.078 34.960 1.00 88.50 86 GLN A N 1
ATOM 654 C CA . GLN A 1 86 ? -58.450 19.656 34.620 1.00 88.50 86 GLN A CA 1
ATOM 655 C C . GLN A 1 86 ? -59.239 18.810 35.636 1.00 88.50 86 GLN A C 1
ATOM 657 O O . GLN A 1 86 ? -59.877 17.836 35.239 1.00 88.50 86 GLN A O 1
ATOM 662 N N . ASP A 1 87 ? -59.267 19.212 36.912 1.00 90.75 87 ASP A N 1
ATOM 663 C CA . ASP A 1 87 ? -59.879 18.437 37.999 1.00 90.75 87 ASP A CA 1
ATOM 664 C C . ASP A 1 87 ? -61.218 19.020 38.488 1.00 90.75 87 ASP A C 1
ATOM 666 O O . ASP A 1 87 ? -61.946 18.374 39.249 1.00 90.75 87 ASP A O 1
ATOM 670 N N . ARG A 1 88 ? -61.615 20.210 38.007 1.00 90.75 88 ARG A N 1
ATOM 671 C CA . ARG A 1 88 ? -62.878 20.877 38.396 1.00 90.75 88 ARG A CA 1
ATOM 672 C C . ARG A 1 88 ? -64.105 19.993 38.196 1.00 90.75 88 ARG A C 1
ATOM 674 O O . ARG A 1 88 ? -64.992 19.975 39.045 1.00 90.75 88 ARG A O 1
ATOM 681 N N . ALA A 1 89 ? -64.162 19.253 37.089 1.00 89.69 89 ALA A N 1
ATOM 682 C CA . ALA A 1 89 ? -65.288 18.370 36.787 1.00 89.69 89 ALA A CA 1
ATOM 683 C C . ALA A 1 89 ? -65.410 17.223 37.804 1.00 89.69 89 ALA A C 1
ATOM 685 O O . ALA A 1 89 ? -66.514 16.931 38.266 1.00 89.69 89 ALA A O 1
ATOM 686 N N . ALA A 1 90 ? -64.280 16.620 38.187 1.00 87.94 90 ALA A N 1
ATOM 687 C CA . ALA A 1 90 ? -64.242 15.547 39.173 1.00 87.94 90 ALA A CA 1
ATOM 688 C C . ALA A 1 90 ? -64.668 16.061 40.555 1.00 87.94 90 ALA A C 1
ATOM 690 O O . ALA A 1 90 ? -65.544 15.475 41.186 1.00 87.94 90 ALA A O 1
ATOM 691 N N . ILE A 1 91 ? -64.133 17.205 40.994 1.00 89.94 91 ILE A N 1
ATOM 692 C CA . ILE A 1 91 ? -64.488 17.792 42.294 1.00 89.94 91 ILE A CA 1
ATOM 693 C C . ILE A 1 91 ? -65.954 18.236 42.340 1.00 89.94 91 ILE A C 1
ATOM 695 O O . ILE A 1 91 ? -66.629 18.004 43.343 1.00 89.94 91 ILE A O 1
ATOM 699 N N . ALA A 1 92 ? -66.489 18.801 41.254 1.00 89.19 92 ALA A N 1
ATOM 700 C CA . ALA A 1 92 ? -67.903 19.165 41.171 1.00 89.19 92 ALA A CA 1
ATOM 701 C C . ALA A 1 92 ? -68.824 17.946 41.345 1.00 89.19 92 ALA A C 1
ATOM 703 O O . ALA A 1 92 ? -69.846 18.029 42.032 1.00 89.19 92 ALA A O 1
ATOM 704 N N . GLU A 1 93 ? -68.461 16.804 40.751 1.00 88.62 93 GLU A N 1
ATOM 705 C CA . GLU A 1 93 ? -69.201 15.553 40.916 1.00 88.62 93 GLU A CA 1
ATOM 706 C C . GLU A 1 93 ? -69.125 15.041 42.359 1.00 88.62 93 GLU A C 1
ATOM 708 O O . GLU A 1 93 ? -70.158 14.677 42.923 1.00 88.62 93 GLU A O 1
ATOM 713 N N . VAL A 1 94 ? -67.943 15.087 42.985 1.00 87.25 94 VAL A N 1
ATOM 714 C CA . VAL A 1 94 ? -67.754 14.681 44.388 1.00 87.25 94 VAL A CA 1
ATOM 715 C C . VAL A 1 94 ? -68.595 15.534 45.335 1.00 87.25 94 VAL A C 1
ATOM 717 O O . VAL A 1 94 ? -69.330 14.989 46.158 1.00 87.25 94 VAL A O 1
ATOM 720 N N . VAL A 1 95 ? -68.560 16.862 45.190 1.00 87.25 95 VAL A N 1
ATOM 721 C CA . VAL A 1 95 ? -69.373 17.776 46.009 1.00 87.25 95 VAL A CA 1
ATOM 722 C C . VAL A 1 95 ? -70.861 17.473 45.827 1.00 87.25 95 VAL A C 1
ATOM 724 O O . VAL A 1 95 ? -71.587 17.346 46.812 1.00 87.25 95 VAL A O 1
ATOM 727 N N . LYS A 1 96 ? -71.323 17.285 44.585 1.00 87.19 96 LYS A N 1
ATOM 728 C CA . LYS A 1 96 ? -72.727 16.969 44.283 1.00 87.19 96 LYS A CA 1
ATOM 729 C C . LYS A 1 96 ? -73.172 15.625 44.871 1.00 87.19 96 LYS A C 1
ATOM 731 O O . LYS A 1 96 ? -74.269 15.533 45.430 1.00 87.19 96 LYS A O 1
ATOM 736 N N . ASP A 1 97 ? -72.353 14.582 44.747 1.00 85.62 97 ASP A N 1
ATOM 737 C CA . ASP A 1 97 ? -72.648 13.245 45.277 1.00 85.62 97 ASP A CA 1
ATOM 738 C C . ASP A 1 97 ? -72.683 13.246 46.821 1.00 85.62 97 ASP A C 1
ATOM 740 O O . ASP A 1 97 ? -73.549 12.585 47.401 1.00 85.62 97 ASP A O 1
ATOM 744 N N . CYS A 1 98 ? -71.818 14.026 47.484 1.00 85.31 98 CYS A N 1
ATOM 745 C CA . CYS A 1 98 ? -71.828 14.194 48.942 1.00 85.31 98 CYS A CA 1
ATOM 746 C C . CYS A 1 98 ? -73.031 15.027 49.422 1.00 85.31 98 CYS A C 1
ATOM 748 O O . CYS A 1 98 ? -73.777 14.588 50.292 1.00 85.31 98 CYS A O 1
ATOM 750 N N . VAL A 1 99 ? -73.302 16.191 48.822 1.00 84.38 99 VAL A N 1
ATOM 751 C CA . VAL A 1 99 ? -74.438 17.055 49.211 1.00 84.38 99 VAL A CA 1
ATOM 752 C C . VAL A 1 99 ? -75.785 16.346 49.031 1.00 84.38 99 VAL A C 1
ATOM 754 O O . VAL A 1 99 ? -76.682 16.491 49.858 1.00 84.38 99 VAL A O 1
ATOM 757 N N . SER A 1 100 ? -75.941 15.561 47.960 1.00 82.62 100 SER A N 1
ATOM 758 C CA . SER A 1 100 ? -77.166 14.787 47.709 1.00 82.62 100 SER A CA 1
ATOM 759 C C . SER A 1 100 ? -77.303 13.538 48.589 1.00 82.62 100 SER A C 1
ATOM 761 O O . SER A 1 100 ? -78.328 12.858 48.526 1.00 82.62 100 SER A O 1
ATOM 763 N N . GLY A 1 101 ? -76.279 13.203 49.383 1.00 75.75 101 GLY A N 1
ATOM 764 C CA . GLY A 1 101 ? -76.227 11.987 50.197 1.00 75.75 101 GLY A CA 1
ATOM 765 C C . GLY A 1 101 ? -76.086 10.693 49.386 1.00 75.75 101 GLY A C 1
ATOM 766 O O . GLY A 1 101 ? -76.208 9.603 49.946 1.00 75.75 101 GLY A O 1
ATOM 767 N N . LYS A 1 102 ? -75.834 10.791 48.073 1.00 77.31 102 LYS A N 1
ATOM 768 C CA . LYS A 1 102 ? -75.709 9.653 47.152 1.00 77.31 102 LYS A CA 1
ATOM 769 C C . LYS A 1 102 ? -74.446 8.834 47.419 1.00 77.31 102 LYS A C 1
ATOM 771 O O . LYS A 1 102 ? -74.475 7.613 47.275 1.00 77.31 102 LYS A O 1
ATOM 776 N N . ARG A 1 103 ? -73.354 9.482 47.839 1.00 73.25 103 ARG A N 1
ATOM 777 C CA . ARG A 1 103 ? -72.157 8.820 48.379 1.00 73.25 103 ARG A CA 1
ATOM 778 C C . ARG A 1 103 ? -71.849 9.372 49.760 1.00 73.25 103 ARG A C 1
ATOM 780 O O . ARG A 1 103 ? -71.843 10.580 49.956 1.00 73.25 103 ARG A O 1
ATOM 787 N N . ARG A 1 104 ? -71.575 8.475 50.711 1.00 75.56 104 ARG A N 1
ATOM 788 C CA . ARG A 1 104 ? -71.225 8.857 52.088 1.00 75.56 104 ARG A CA 1
ATOM 789 C C . ARG A 1 104 ? -69.781 9.340 52.229 1.00 75.56 104 ARG A C 1
ATOM 791 O O . ARG A 1 104 ? -69.509 10.161 53.096 1.00 75.56 104 ARG A O 1
ATOM 798 N N . PHE A 1 105 ? -68.888 8.814 51.392 1.00 80.19 105 PHE A N 1
ATOM 799 C CA . PHE A 1 105 ? -67.449 9.039 51.453 1.00 80.19 105 PHE A CA 1
ATOM 800 C C . PHE A 1 105 ? -66.815 8.842 50.066 1.00 80.19 105 PHE A C 1
ATOM 802 O O . PHE A 1 105 ? -67.221 7.930 49.337 1.00 80.19 105 PHE A O 1
ATOM 809 N N . VAL A 1 106 ? -65.847 9.685 49.699 1.00 86.06 106 VAL A N 1
ATOM 810 C CA . VAL A 1 106 ? -65.079 9.621 48.446 1.00 86.06 106 VAL A CA 1
ATOM 811 C C . VAL A 1 106 ? -63.636 10.035 48.717 1.00 86.06 106 VAL A C 1
ATOM 813 O O . VAL A 1 106 ? -63.416 11.053 49.361 1.00 86.06 106 VAL A O 1
ATOM 816 N N . GLN A 1 107 ? -62.675 9.288 48.176 1.00 90.00 107 GLN A N 1
ATOM 817 C CA . GLN A 1 107 ? -61.259 9.659 48.187 1.00 90.00 107 GLN A CA 1
ATOM 818 C C . GLN A 1 107 ? -60.769 9.872 46.758 1.00 90.00 107 GLN A C 1
ATOM 820 O O . GLN A 1 107 ? -61.124 9.091 45.867 1.00 90.00 107 GLN A O 1
ATOM 825 N N . LEU A 1 108 ? -59.957 10.901 46.534 1.00 92.19 108 LEU A N 1
ATOM 826 C CA . LEU A 1 108 ? -59.305 11.141 45.250 1.00 92.19 108 LEU A CA 1
ATOM 827 C C . LEU A 1 108 ? -58.032 11.977 45.394 1.00 92.19 108 LEU A C 1
ATOM 829 O O . LEU A 1 108 ? -57.937 12.847 46.253 1.00 92.19 108 LEU A O 1
ATOM 833 N N . GLU A 1 109 ? -57.074 11.751 44.500 1.00 91.62 109 GLU A N 1
ATOM 834 C CA . GLU A 1 109 ? -56.004 12.718 44.245 1.00 91.62 109 GLU A CA 1
ATOM 835 C C . GLU A 1 109 ? -56.529 13.780 43.272 1.00 91.62 109 GLU A C 1
ATOM 837 O O . GLU A 1 109 ? -57.153 13.449 42.264 1.00 91.62 109 GLU A O 1
ATOM 842 N N . THR A 1 110 ? -56.292 15.050 43.580 1.00 91.38 110 THR A N 1
ATOM 843 C CA . THR A 1 110 ? -56.717 16.201 42.778 1.00 91.38 110 THR A CA 1
ATOM 844 C C . THR A 1 110 ? -55.672 17.300 42.885 1.00 91.38 110 THR A C 1
ATOM 846 O O . THR A 1 110 ? -54.776 17.253 43.726 1.00 91.38 110 THR A O 1
ATOM 849 N N . THR A 1 111 ? -55.802 18.327 42.061 1.00 92.12 111 THR A N 1
ATOM 850 C CA . THR A 1 111 ? -54.911 19.477 42.093 1.00 92.12 111 THR A CA 1
ATOM 851 C C . THR A 1 111 ? -55.643 20.776 42.415 1.00 92.12 111 THR A C 1
ATOM 853 O O . THR A 1 111 ? -56.746 21.038 41.926 1.00 92.12 111 THR A O 1
ATOM 856 N N . ILE A 1 112 ? -55.024 21.603 43.255 1.00 91.88 112 ILE A N 1
ATOM 857 C CA . ILE A 1 112 ? -55.480 22.967 43.551 1.00 91.88 112 ILE A CA 1
ATOM 858 C C . ILE A 1 112 ? -54.522 23.981 42.942 1.00 91.88 112 ILE A C 1
ATOM 860 O O . ILE A 1 112 ? -53.344 23.701 42.721 1.00 91.88 112 ILE A O 1
ATOM 864 N N . THR A 1 113 ? -55.048 25.161 42.641 1.00 91.62 113 THR A N 1
ATOM 865 C CA . THR A 1 113 ? -54.274 26.251 42.049 1.00 91.62 113 THR A CA 1
ATOM 866 C C . THR A 1 113 ? -53.917 27.247 43.137 1.00 91.62 113 THR A C 1
ATOM 868 O O . THR A 1 113 ? -54.793 27.899 43.696 1.00 91.62 113 THR A O 1
ATOM 871 N N . HIS A 1 114 ? -52.628 27.379 43.432 1.00 90.19 114 HIS A N 1
ATOM 872 C CA . HIS A 1 114 ? -52.127 28.452 44.278 1.00 90.19 114 HIS A CA 1
ATOM 873 C C . HIS A 1 114 ? -52.246 29.795 43.537 1.00 90.19 114 HIS A C 1
ATOM 875 O O . HIS A 1 114 ? -52.062 29.849 42.320 1.00 90.19 114 HIS A O 1
ATOM 881 N N . LYS A 1 115 ? -52.463 30.910 44.244 1.00 87.38 115 LYS A N 1
ATOM 882 C CA . LYS A 1 115 ? -52.626 32.263 43.664 1.00 87.38 115 LYS A CA 1
ATOM 883 C C . LYS A 1 115 ? -51.486 32.725 42.745 1.00 87.38 115 LYS A C 1
ATOM 885 O O . LYS A 1 115 ? -51.655 33.645 41.954 1.00 87.38 115 LYS A O 1
ATOM 890 N N . SER A 1 116 ? -50.303 32.117 42.864 1.00 86.56 116 SER A N 1
ATOM 891 C CA . SER A 1 116 ? -49.160 32.366 41.970 1.00 86.56 116 SER A CA 1
ATOM 892 C C . SER A 1 116 ? -49.287 31.679 40.605 1.00 86.56 116 SER A C 1
ATOM 894 O O . SER A 1 116 ? -48.403 31.846 39.771 1.00 86.56 116 SER A O 1
ATOM 896 N N . GLY A 1 117 ? -50.332 30.874 40.392 1.00 82.25 117 GLY A N 1
ATOM 897 C CA . GLY A 1 117 ? -50.504 29.995 39.235 1.00 82.25 117 GLY A CA 1
ATOM 898 C C . GLY A 1 117 ? -49.826 28.626 39.377 1.00 82.25 117 GLY A C 1
ATOM 899 O O . GLY A 1 117 ? -49.870 27.833 38.441 1.00 82.25 117 GLY A O 1
ATOM 900 N N . THR A 1 118 ? -49.196 28.332 40.520 1.00 87.38 118 THR A N 1
ATOM 901 C CA . THR A 1 118 ? -48.566 27.027 40.776 1.00 87.38 118 THR A CA 1
ATOM 902 C C . THR A 1 118 ? -49.630 25.987 41.113 1.00 87.38 118 THR A C 1
ATOM 904 O O . THR A 1 118 ? -50.554 26.268 41.871 1.00 87.38 118 THR A O 1
ATOM 907 N N . ILE A 1 119 ? -49.486 24.780 40.576 1.00 90.00 119 ILE A N 1
ATOM 908 C CA . ILE A 1 119 ? -50.370 23.656 40.879 1.00 90.00 119 ILE A CA 1
ATOM 909 C C . ILE A 1 119 ? -49.822 22.911 42.100 1.00 90.00 119 ILE A C 1
ATOM 911 O O . ILE A 1 119 ? -48.633 22.599 42.138 1.00 90.00 119 ILE A O 1
ATOM 915 N N . VAL A 1 120 ? -50.682 22.633 43.078 1.00 90.62 120 VAL A N 1
ATOM 916 C CA . VAL A 1 120 ? -50.360 21.825 44.263 1.00 90.62 120 VAL A CA 1
ATOM 917 C C . VAL A 1 120 ? -51.154 20.527 44.185 1.00 90.62 120 VAL A C 1
ATOM 919 O O . VAL A 1 120 ? -52.379 20.550 44.028 1.00 90.62 120 VAL A O 1
ATOM 922 N N . ASP A 1 121 ? -50.457 19.397 44.280 1.00 91.00 121 ASP A N 1
ATOM 923 C CA . ASP A 1 121 ? -51.085 18.082 44.323 1.00 91.00 121 ASP A CA 1
ATOM 924 C C . ASP A 1 121 ? -51.602 17.808 45.735 1.00 91.00 121 ASP A C 1
ATOM 926 O O . ASP A 1 121 ? -50.840 17.823 46.702 1.00 91.00 121 ASP A O 1
ATOM 930 N N . ILE A 1 122 ? -52.893 17.507 45.854 1.00 92.38 122 ILE A N 1
ATOM 931 C CA . ILE A 1 122 ? -53.517 17.169 47.129 1.00 92.38 122 ILE A CA 1
ATOM 932 C C . ILE A 1 122 ? -54.264 15.836 47.049 1.00 92.38 122 ILE A C 1
ATOM 934 O O . ILE A 1 122 ? -54.841 15.462 46.028 1.00 92.38 122 ILE A O 1
ATOM 938 N N . PHE A 1 123 ? -54.283 15.114 48.159 1.00 91.88 123 PHE A N 1
ATOM 939 C CA . PHE A 1 123 ? -55.176 13.986 48.377 1.00 91.88 123 PHE A CA 1
ATOM 940 C C . PHE A 1 123 ? -56.379 14.459 49.187 1.00 91.88 123 PHE A C 1
ATOM 942 O O . PHE A 1 123 ? -56.194 15.067 50.241 1.00 91.88 123 PHE A O 1
ATOM 949 N N . VAL A 1 124 ? -57.590 14.212 48.689 1.00 91.69 124 VAL A N 1
ATOM 950 C CA . VAL A 1 124 ? -58.840 14.691 49.284 1.00 91.69 124 VAL A CA 1
ATOM 951 C C . VAL A 1 124 ? -59.728 13.532 49.706 1.00 91.69 124 VAL A C 1
ATOM 953 O O . VAL A 1 124 ? -60.118 12.709 48.880 1.00 91.69 124 VAL A O 1
ATOM 956 N N . ASP A 1 125 ? -60.130 13.565 50.972 1.00 91.31 125 ASP A N 1
ATOM 957 C CA . ASP A 1 125 ? -61.174 12.740 51.566 1.00 91.31 125 ASP A CA 1
ATOM 958 C C . ASP A 1 125 ? -62.433 13.584 51.766 1.00 91.31 125 ASP A C 1
ATOM 960 O O . ASP A 1 125 ? -62.464 14.486 52.602 1.00 91.31 125 ASP A O 1
ATOM 964 N N . ALA A 1 126 ? -63.489 13.303 51.007 1.00 90.00 126 ALA A N 1
ATOM 965 C CA . ALA A 1 126 ? -64.757 14.019 51.065 1.00 90.00 126 ALA A CA 1
ATOM 966 C C . ALA A 1 126 ? -65.870 13.155 51.671 1.00 90.00 126 ALA A C 1
ATOM 968 O O . ALA A 1 126 ? -66.019 11.983 51.332 1.00 90.00 126 ALA A O 1
ATOM 969 N N . SER A 1 127 ? -66.700 13.740 52.532 1.00 88.56 127 SER A N 1
ATOM 970 C CA . SER A 1 127 ? -67.861 13.079 53.138 1.00 88.56 127 SER A CA 1
ATOM 971 C C . SER A 1 127 ? -69.063 14.015 53.277 1.00 88.56 127 SER A C 1
ATOM 973 O O . SER A 1 127 ? -68.962 15.231 53.096 1.00 88.56 127 SER A O 1
ATOM 975 N N . VAL A 1 128 ? -70.228 13.433 53.565 1.00 86.75 128 VAL A N 1
ATOM 976 C CA . VAL A 1 128 ? -71.486 14.168 53.784 1.00 86.75 128 VAL A CA 1
ATOM 977 C C . VAL A 1 128 ? -71.447 14.887 55.134 1.00 86.75 128 VAL A C 1
ATOM 979 O O . VAL A 1 128 ? -71.065 14.294 56.141 1.00 86.75 128 VAL A O 1
ATOM 982 N N . ALA A 1 129 ? -71.896 16.139 55.174 1.00 85.06 129 ALA A N 1
ATOM 983 C CA . ALA A 1 129 ? -71.997 16.942 56.389 1.00 85.06 129 ALA A CA 1
ATOM 984 C C . ALA A 1 129 ? -73.291 17.776 56.412 1.00 85.06 129 ALA A C 1
ATOM 986 O O . ALA A 1 129 ? -74.001 17.900 55.413 1.00 85.06 129 ALA A O 1
ATOM 987 N N . VAL A 1 130 ? -73.595 18.374 57.562 1.00 82.94 130 VAL A N 1
ATOM 988 C CA . VAL A 1 130 ? -74.649 19.378 57.731 1.00 82.94 130 VAL A CA 1
ATOM 989 C C . VAL A 1 130 ? -74.000 20.658 58.248 1.00 82.94 130 VAL A C 1
ATOM 991 O O . VAL A 1 130 ? -73.362 20.674 59.297 1.00 82.94 130 VAL A O 1
ATOM 994 N N . PHE A 1 131 ? -74.155 21.758 57.520 1.00 82.25 131 PHE A N 1
ATOM 995 C CA . PHE A 1 131 ? -73.604 23.054 57.902 1.00 82.25 131 PHE A CA 1
ATOM 996 C C . PHE A 1 131 ? -74.740 24.043 58.138 1.00 82.25 131 PHE A C 1
ATOM 998 O O . PHE A 1 131 ? -75.530 24.305 57.231 1.00 82.25 131 PHE A O 1
ATOM 1005 N N . LYS A 1 132 ? -74.841 24.580 59.361 1.00 81.31 132 LYS A N 1
ATOM 1006 C CA . LYS A 1 132 ? -75.919 25.502 59.775 1.00 81.31 132 LYS A CA 1
ATOM 1007 C C . LYS A 1 132 ? -77.331 24.997 59.416 1.00 81.31 132 LYS A C 1
ATOM 1009 O O . LYS A 1 132 ? -78.157 25.748 58.900 1.00 81.31 132 LYS A O 1
ATOM 1014 N N . GLY A 1 133 ? -77.588 23.708 59.647 1.00 77.19 133 GLY A N 1
ATOM 1015 C CA . GLY A 1 133 ? -78.879 23.065 59.375 1.00 77.19 133 GLY A CA 1
ATOM 1016 C C . GLY A 1 133 ? -79.178 22.760 57.899 1.00 77.19 133 GLY A C 1
ATOM 1017 O O . GLY A 1 133 ? -80.297 22.355 57.592 1.00 77.19 133 GLY A O 1
ATOM 1018 N N . GLN A 1 134 ? -78.217 22.935 56.980 1.00 83.25 134 GLN A N 1
ATOM 1019 C CA . GLN A 1 134 ? -78.364 22.584 55.560 1.00 83.25 134 GLN A CA 1
ATOM 1020 C C . GLN A 1 134 ? -77.373 21.496 55.110 1.00 83.25 134 GLN A C 1
ATOM 1022 O O . GLN A 1 134 ? -76.265 21.432 55.647 1.00 83.25 134 GLN A O 1
ATOM 1027 N N . PRO A 1 135 ? -77.725 20.658 54.111 1.00 85.50 135 PRO A N 1
ATOM 1028 C CA . PRO A 1 135 ? -76.805 19.674 53.539 1.00 85.50 135 PRO A CA 1
ATOM 1029 C C . PRO A 1 135 ? -75.540 20.320 52.959 1.00 85.50 135 PRO A C 1
ATOM 1031 O O . PRO A 1 135 ? -75.612 21.306 52.222 1.00 85.50 135 PRO A O 1
ATOM 1034 N N . ALA A 1 136 ? -74.385 19.742 53.275 1.00 88.25 136 ALA A N 1
ATOM 1035 C CA . ALA A 1 136 ? -73.066 20.203 52.860 1.00 88.25 136 ALA A CA 1
ATOM 1036 C C . ALA A 1 136 ? -72.126 19.010 52.598 1.00 88.25 136 ALA A C 1
ATOM 1038 O O . ALA A 1 136 ? -72.423 17.868 52.950 1.00 88.25 136 ALA A O 1
ATOM 1039 N N . ALA A 1 137 ? -70.973 19.274 51.991 1.00 89.19 137 ALA A N 1
ATOM 1040 C CA . ALA A 1 137 ? -69.863 18.330 51.895 1.00 89.19 137 ALA A CA 1
ATOM 1041 C C . ALA A 1 137 ? -68.693 18.832 52.748 1.00 89.19 137 ALA A C 1
ATOM 1043 O O . ALA A 1 137 ? -68.393 20.023 52.723 1.00 89.19 137 ALA A O 1
ATOM 1044 N N . VAL A 1 138 ? -68.022 17.945 53.480 1.00 89.88 138 VAL A N 1
ATOM 1045 C CA . VAL A 1 138 ? -66.753 18.249 54.158 1.00 89.88 138 VAL A CA 1
ATOM 1046 C C . VAL A 1 138 ? -65.624 17.502 53.463 1.00 89.88 138 VAL A C 1
ATOM 1048 O O . VAL A 1 138 ? -65.739 16.304 53.224 1.00 89.88 138 VAL A O 1
ATOM 1051 N N . GLY A 1 139 ? -64.559 18.217 53.114 1.00 90.38 139 GLY A N 1
ATOM 1052 C CA . GLY A 1 139 ? -63.344 17.683 52.512 1.00 90.38 139 GLY A CA 1
ATOM 1053 C C . GLY A 1 139 ? -62.148 17.880 53.437 1.00 90.38 139 GLY A C 1
ATOM 1054 O O . GLY A 1 139 ? -61.934 18.989 53.926 1.00 90.38 139 GLY A O 1
ATOM 1055 N N . ALA A 1 140 ? -61.373 16.824 53.656 1.00 90.25 140 ALA A N 1
ATOM 1056 C CA . ALA A 1 140 ? -60.050 16.869 54.260 1.00 90.25 140 ALA A CA 1
ATOM 1057 C C . ALA A 1 140 ? -58.995 16.704 53.157 1.00 90.25 140 ALA A C 1
ATOM 1059 O O . ALA A 1 140 ? -59.109 15.796 52.344 1.00 90.25 140 ALA A O 1
ATOM 1060 N N . ALA A 1 141 ? -57.995 17.579 53.104 1.00 91.94 141 ALA A N 1
ATOM 1061 C CA . ALA A 1 141 ? -57.001 17.670 52.043 1.00 91.94 141 ALA A CA 1
ATOM 1062 C C . ALA A 1 141 ? -55.576 17.605 52.612 1.00 91.94 141 ALA A C 1
ATOM 1064 O O . ALA A 1 141 ? -55.238 18.357 53.527 1.00 91.94 141 ALA A O 1
ATOM 1065 N N . ILE A 1 142 ? -54.732 16.739 52.055 1.00 91.56 142 ILE A N 1
ATOM 1066 C CA . ILE A 1 142 ? -53.317 16.589 52.425 1.00 91.56 142 ILE A CA 1
ATOM 1067 C C . ILE A 1 142 ? -52.461 16.922 51.205 1.00 91.56 142 ILE A C 1
ATOM 1069 O O . ILE A 1 142 ? -52.722 16.392 50.129 1.00 91.56 142 ILE A O 1
ATOM 1073 N N . ASP A 1 143 ? -51.444 17.767 51.366 1.00 90.56 143 ASP A N 1
ATOM 1074 C CA . ASP A 1 143 ? -50.455 18.024 50.313 1.00 90.56 143 ASP A CA 1
ATOM 1075 C C . ASP A 1 143 ? -49.604 16.767 50.065 1.00 90.56 143 ASP A C 1
ATOM 1077 O O . ASP A 1 143 ? -49.003 16.211 50.985 1.00 90.56 143 ASP A O 1
ATOM 1081 N N . ILE A 1 144 ? -49.582 16.300 48.816 1.00 90.31 144 ILE A N 1
ATOM 1082 C CA . ILE A 1 144 ? -48.823 15.122 48.373 1.00 90.31 144 ILE A CA 1
ATOM 1083 C C . ILE A 1 144 ? -47.742 15.481 47.342 1.00 90.31 144 ILE A C 1
ATOM 1085 O O . ILE A 1 144 ? -47.175 14.583 46.711 1.00 90.31 144 ILE A O 1
ATOM 1089 N N . SER A 1 145 ? -47.436 16.771 47.174 1.00 87.00 145 SER A N 1
ATOM 1090 C CA . SER A 1 145 ? -46.500 17.275 46.164 1.00 87.00 145 SER A CA 1
ATOM 1091 C C . SER A 1 145 ? -45.090 16.702 46.342 1.00 87.00 145 SER A C 1
ATOM 1093 O O . SER A 1 145 ? -44.505 16.208 45.379 1.00 87.00 145 SER A O 1
ATOM 1095 N N . GLU A 1 146 ? -44.555 16.676 47.571 1.00 86.06 146 GLU A N 1
ATOM 1096 C CA . GLU A 1 146 ? -43.222 16.110 47.853 1.00 86.06 146 GLU A CA 1
ATOM 1097 C C . GLU A 1 146 ? -43.141 14.617 47.503 1.00 86.06 146 GLU A C 1
ATOM 1099 O O . GLU A 1 146 ? -42.179 14.170 46.874 1.00 86.06 146 GLU A O 1
ATOM 1104 N N . ARG A 1 147 ? -44.181 13.844 47.849 1.00 87.94 147 ARG A N 1
ATOM 1105 C CA . ARG A 1 147 ? -44.254 12.410 47.538 1.00 87.94 147 ARG A CA 1
ATOM 1106 C C . ARG A 1 147 ? -44.238 12.175 46.029 1.00 87.94 147 ARG A C 1
ATOM 1108 O O . ARG A 1 147 ? -43.439 11.375 45.548 1.00 87.94 147 ARG A O 1
ATOM 1115 N N . LYS A 1 148 ? -45.081 12.891 45.277 1.00 86.00 148 LYS A N 1
ATOM 1116 C CA . LYS A 1 148 ? -45.143 12.769 43.812 1.00 86.00 148 LYS A CA 1
ATOM 1117 C C . LYS A 1 148 ? -43.838 13.176 43.134 1.00 86.00 148 LYS A C 1
ATOM 1119 O O . LYS A 1 148 ? -43.411 12.511 42.192 1.00 86.00 148 LYS A O 1
ATOM 1124 N N . GLN A 1 149 ? -43.183 14.232 43.615 1.00 84.44 149 GLN A N 1
ATOM 1125 C CA . GLN A 1 149 ? -41.881 14.653 43.092 1.00 84.44 149 GLN A CA 1
ATOM 1126 C C . GLN A 1 149 ? -40.799 13.595 43.337 1.00 84.44 149 GLN A C 1
ATOM 1128 O O . GLN A 1 149 ? -40.023 13.310 42.427 1.00 84.44 149 GLN A O 1
ATOM 1133 N N . ALA A 1 150 ? -40.767 12.976 44.521 1.00 84.44 150 ALA A N 1
ATOM 1134 C CA . ALA A 1 150 ? -39.828 11.898 44.827 1.00 84.44 150 ALA A CA 1
ATOM 1135 C C . ALA A 1 150 ? -40.074 10.647 43.961 1.00 84.44 150 ALA A C 1
ATOM 1137 O O . ALA A 1 150 ? -39.126 10.087 43.409 1.00 84.44 150 ALA A O 1
ATOM 1138 N N . GLU A 1 151 ? -41.336 10.240 43.790 1.00 86.50 151 GLU A N 1
ATOM 1139 C CA . GLU A 1 151 ? -41.720 9.113 42.926 1.00 86.50 151 GLU A CA 1
ATOM 1140 C C . GLU A 1 151 ? -41.335 9.367 41.458 1.00 86.50 151 GLU A C 1
ATOM 1142 O O . GLU A 1 151 ? -40.751 8.495 40.809 1.00 86.50 151 GLU A O 1
ATOM 1147 N N . GLN A 1 152 ? -41.593 10.573 40.940 1.00 84.88 152 GLN A N 1
ATOM 1148 C CA . GLN A 1 152 ? -41.225 10.936 39.571 1.00 84.88 152 GLN A CA 1
ATOM 1149 C C . GLN A 1 152 ? -39.705 11.015 39.387 1.00 84.88 152 GLN A C 1
ATOM 1151 O O . GLN A 1 152 ? -39.184 10.514 38.393 1.00 84.88 152 GLN A O 1
ATOM 1156 N N . ALA A 1 153 ? -38.977 11.598 40.344 1.00 82.94 153 ALA A N 1
ATOM 1157 C CA . ALA A 1 153 ? -37.519 11.677 40.289 1.00 82.94 153 ALA A CA 1
ATOM 1158 C C . ALA A 1 153 ? -36.867 10.285 40.291 1.00 82.94 153 ALA A C 1
ATOM 1160 O O . ALA A 1 153 ? -35.892 10.060 39.567 1.00 82.94 153 ALA A O 1
ATOM 1161 N N . LEU A 1 154 ? -37.420 9.342 41.062 1.00 86.06 154 LEU A N 1
ATOM 1162 C CA . LEU A 1 154 ? -36.982 7.949 41.053 1.00 86.06 154 LEU A CA 1
ATOM 1163 C C . LEU A 1 154 ? -37.249 7.294 39.692 1.00 86.06 154 LEU A C 1
ATOM 1165 O O . LEU A 1 154 ? -36.323 6.740 39.100 1.00 86.06 154 LEU A O 1
ATOM 1169 N N . ALA A 1 155 ? -38.468 7.427 39.160 1.00 83.19 155 ALA A N 1
ATOM 1170 C CA . ALA A 1 155 ? -38.831 6.881 37.852 1.00 83.19 155 ALA A CA 1
ATOM 1171 C C . ALA A 1 155 ? -37.951 7.442 36.718 1.00 83.19 155 ALA A C 1
ATOM 1173 O O . ALA A 1 155 ? -37.498 6.699 35.844 1.00 83.19 155 ALA A O 1
ATOM 1174 N N . ASP A 1 156 ? -37.649 8.741 36.752 1.00 83.00 156 ASP A N 1
ATOM 1175 C CA . ASP A 1 156 ? -36.760 9.392 35.789 1.00 83.00 156 ASP A CA 1
ATOM 1176 C C . ASP A 1 156 ? -35.314 8.886 35.912 1.00 83.00 156 ASP A C 1
ATOM 1178 O O . ASP A 1 156 ? -34.623 8.726 34.901 1.00 83.00 156 ASP A O 1
ATOM 1182 N N . SER A 1 157 ? -34.837 8.636 37.135 1.00 80.44 157 SER A N 1
ATOM 1183 C CA . SER A 1 157 ? -33.505 8.076 37.391 1.00 80.44 157 SER A CA 1
ATOM 1184 C C . SER A 1 157 ? -33.384 6.644 36.859 1.00 80.44 157 SER A C 1
ATOM 1186 O O . SER A 1 157 ? -32.443 6.332 36.123 1.00 80.44 157 SER A O 1
ATOM 1188 N N . GLU A 1 158 ? -34.375 5.793 37.140 1.00 82.94 158 GLU A N 1
ATOM 1189 C CA . GLU A 1 158 ? -34.442 4.417 36.637 1.00 82.94 158 GLU A CA 1
ATOM 1190 C C . GLU A 1 158 ? -34.485 4.375 35.104 1.00 82.94 158 GLU A C 1
ATOM 1192 O O . GLU A 1 158 ? -33.725 3.633 34.475 1.00 82.94 158 GLU A O 1
ATOM 1197 N N . ALA A 1 159 ? -35.306 5.228 34.482 1.00 82.06 159 ALA A N 1
ATOM 1198 C CA . ALA A 1 159 ? -35.398 5.324 33.029 1.00 82.06 159 ALA A CA 1
ATOM 1199 C C . ALA A 1 159 ? -34.065 5.758 32.390 1.00 82.06 159 ALA A C 1
ATOM 1201 O O . ALA A 1 159 ? -33.661 5.215 31.353 1.00 82.06 159 ALA A O 1
ATOM 1202 N N . LYS A 1 160 ? -33.348 6.707 33.009 1.00 82.62 160 LYS A N 1
ATOM 1203 C CA . LYS A 1 160 ? -32.017 7.145 32.556 1.00 82.62 160 LYS A CA 1
ATOM 1204 C C . LYS A 1 160 ? -30.987 6.021 32.659 1.00 82.62 160 LYS A C 1
ATOM 1206 O O . LYS A 1 160 ? -30.280 5.775 31.681 1.00 82.62 160 LYS A O 1
ATOM 1211 N N . LEU A 1 161 ? -30.935 5.314 33.789 1.00 80.88 161 LEU A N 1
ATOM 1212 C CA . LEU A 1 161 ? -30.053 4.157 33.993 1.00 80.88 161 LEU A CA 1
ATOM 1213 C C . LEU A 1 161 ? -30.314 3.062 32.953 1.00 80.88 161 LEU A C 1
ATOM 1215 O O . LEU A 1 161 ? -29.385 2.600 32.291 1.00 80.88 161 LEU A O 1
ATOM 1219 N N . GLN A 1 162 ? -31.578 2.696 32.735 1.00 78.38 162 GLN A N 1
ATOM 1220 C CA . GLN A 1 162 ? -31.945 1.668 31.763 1.00 78.38 162 GLN A CA 1
ATOM 1221 C C . GLN A 1 162 ? -31.588 2.075 30.326 1.00 78.38 162 GLN A C 1
ATOM 1223 O O . GLN A 1 162 ? -31.101 1.252 29.546 1.00 78.38 162 GLN A O 1
ATOM 1228 N N . THR A 1 163 ? -31.776 3.351 29.980 1.00 82.19 163 THR A N 1
ATOM 1229 C CA . THR A 1 163 ? -31.397 3.896 28.669 1.00 82.19 163 THR A CA 1
ATOM 1230 C C . THR A 1 163 ? -29.885 3.851 28.465 1.00 82.19 163 THR A C 1
ATOM 1232 O O . THR A 1 163 ? -29.431 3.417 27.405 1.00 82.19 163 THR A O 1
ATOM 1235 N N . ALA A 1 164 ? -29.102 4.240 29.477 1.00 81.12 164 ALA A N 1
ATOM 1236 C CA . ALA A 1 164 ? -27.646 4.168 29.426 1.00 81.12 164 ALA A CA 1
ATOM 1237 C C . ALA A 1 164 ? -27.178 2.721 29.211 1.00 81.12 164 ALA A C 1
ATOM 1239 O O . ALA A 1 164 ? -26.483 2.447 28.237 1.00 81.12 164 ALA A O 1
ATOM 1240 N N . LEU A 1 165 ? -27.648 1.778 30.034 1.00 82.00 165 LEU A N 1
ATOM 1241 C CA . LEU A 1 165 ? -27.284 0.359 29.941 1.00 82.00 165 LEU A CA 1
ATOM 1242 C C . LEU A 1 165 ? -27.644 -0.273 28.590 1.00 82.00 165 LEU A C 1
ATOM 1244 O O . LEU A 1 165 ? -26.896 -1.108 28.081 1.00 82.00 165 LEU A O 1
ATOM 1248 N N . THR A 1 166 ? -28.781 0.120 28.009 1.00 76.50 166 THR A N 1
ATOM 1249 C CA . THR A 1 166 ? -29.264 -0.425 26.730 1.00 76.50 166 THR A CA 1
ATOM 1250 C C . THR A 1 166 ? -28.490 0.130 25.534 1.00 76.50 166 THR A C 1
ATOM 1252 O O . THR A 1 166 ? -28.261 -0.600 24.572 1.00 76.50 166 THR A O 1
ATOM 1255 N N . ASN A 1 167 ? -28.073 1.399 25.590 1.00 76.88 167 ASN A N 1
ATOM 1256 C CA . ASN A 1 167 ? -27.347 2.063 24.504 1.00 76.88 167 ASN A CA 1
ATOM 1257 C C . ASN A 1 167 ? -25.818 1.941 24.611 1.00 76.88 167 ASN A C 1
ATOM 1259 O O . ASN A 1 167 ? -25.116 2.387 23.703 1.00 76.88 167 ASN A O 1
ATOM 1263 N N . MET A 1 168 ? -25.286 1.342 25.681 1.00 86.81 168 MET A N 1
ATOM 1264 C CA . MET A 1 168 ? -23.861 1.015 25.767 1.00 86.81 168 MET A CA 1
ATOM 1265 C C . MET A 1 168 ? -23.457 0.080 24.621 1.00 86.81 168 MET A C 1
ATOM 1267 O O . MET A 1 168 ? -24.155 -0.883 24.310 1.00 86.81 168 MET A O 1
ATOM 1271 N N . SER A 1 169 ? -22.319 0.366 23.985 1.00 83.00 169 SER A N 1
ATOM 1272 C CA . SER A 1 169 ? -21.733 -0.482 22.937 1.00 83.00 169 SER A CA 1
ATOM 1273 C C . SER A 1 169 ? -21.083 -1.744 23.504 1.00 83.00 169 SER A C 1
ATOM 1275 O O . SER A 1 169 ? -21.036 -2.762 22.820 1.00 83.00 169 SER A O 1
ATOM 1277 N N . GLN A 1 170 ? -20.617 -1.683 24.752 1.00 92.69 170 GLN A N 1
ATOM 1278 C CA . GLN A 1 170 ? -20.003 -2.800 25.459 1.00 92.69 170 GLN A CA 1
ATOM 1279 C C . GLN A 1 170 ? -21.053 -3.669 26.156 1.00 92.69 170 GLN A C 1
ATOM 1281 O O . GLN A 1 170 ? -22.066 -3.177 26.665 1.00 92.69 170 GLN A O 1
ATOM 1286 N N . GLY A 1 171 ? -20.786 -4.972 26.211 1.00 93.25 171 GLY A N 1
ATOM 1287 C CA . GLY A 1 171 ? -21.464 -5.875 27.128 1.00 93.25 171 GLY A CA 1
ATOM 1288 C C . GLY A 1 171 ? -21.069 -5.548 28.561 1.00 93.25 171 GLY A C 1
ATOM 1289 O O . GLY A 1 171 ? -19.898 -5.320 28.830 1.00 93.25 171 GLY A O 1
ATOM 1290 N N . LEU A 1 172 ? -22.027 -5.513 29.476 1.00 93.31 172 LEU A N 1
ATOM 1291 C CA . LEU A 1 172 ? -21.793 -5.275 30.896 1.00 93.31 172 LEU A CA 1
ATOM 1292 C C . LEU A 1 172 ? -22.310 -6.471 31.686 1.00 93.31 172 LEU A C 1
ATOM 1294 O O . LEU A 1 172 ? -23.436 -6.912 31.450 1.00 93.31 172 LEU A O 1
ATOM 1298 N N . LEU A 1 173 ? -21.506 -6.940 32.632 1.00 92.62 173 LEU A N 1
ATOM 1299 C CA . LEU A 1 173 ? -21.852 -7.943 33.629 1.00 92.62 173 LEU A CA 1
ATOM 1300 C C . LEU A 1 173 ? -21.306 -7.478 34.980 1.00 92.62 173 LEU A C 1
ATOM 1302 O O . LEU A 1 173 ? -20.139 -7.119 35.083 1.00 92.62 173 LEU A O 1
ATOM 1306 N N . MET A 1 174 ? -22.126 -7.484 36.019 1.00 92.44 174 MET A N 1
ATOM 1307 C CA . MET A 1 174 ? -21.704 -7.200 37.387 1.00 92.44 174 MET A CA 1
ATOM 1308 C C . MET A 1 174 ? -22.016 -8.409 38.251 1.00 92.44 174 MET A C 1
ATOM 1310 O O . MET A 1 174 ? -23.083 -9.014 38.109 1.00 92.44 174 MET A O 1
ATOM 1314 N N . GLN A 1 175 ? -21.102 -8.726 39.159 1.00 91.62 175 GLN A N 1
ATOM 1315 C CA . GLN A 1 175 ? -21.250 -9.816 40.116 1.00 91.62 175 GLN A CA 1
ATOM 1316 C C . GLN A 1 175 ? -21.005 -9.349 41.551 1.00 91.62 175 GLN A C 1
ATOM 1318 O O . GLN A 1 175 ? -20.223 -8.421 41.758 1.00 91.62 175 GLN A O 1
ATOM 1323 N N . ASP A 1 176 ? -21.661 -9.998 42.512 1.00 90.56 176 ASP A N 1
ATOM 1324 C CA . ASP A 1 176 ? -21.444 -9.807 43.953 1.00 90.56 176 ASP A CA 1
ATOM 1325 C C . ASP A 1 176 ? -20.127 -10.453 44.443 1.00 90.56 176 ASP A C 1
ATOM 1327 O O . ASP A 1 176 ? -19.347 -11.001 43.654 1.00 90.56 176 ASP A O 1
ATOM 1331 N N . GLU A 1 177 ? -19.848 -10.358 45.749 1.00 87.50 177 GLU A N 1
ATOM 1332 C CA . GLU A 1 177 ? -18.659 -10.950 46.387 1.00 87.50 177 GLU A CA 1
ATOM 1333 C C . GLU A 1 177 ? -18.598 -12.477 46.250 1.00 87.50 177 GLU A C 1
ATOM 1335 O O . GLU A 1 177 ? -17.511 -13.056 46.210 1.00 87.50 177 GLU A O 1
ATOM 1340 N N . GLU A 1 178 ? -19.749 -13.141 46.133 1.00 84.75 178 GLU A N 1
ATOM 1341 C CA . GLU A 1 178 ? -19.839 -14.587 45.946 1.00 84.75 178 GLU A CA 1
ATOM 1342 C C . GLU A 1 178 ? -19.816 -15.020 44.471 1.00 84.75 178 GLU A C 1
ATOM 1344 O O . GLU A 1 178 ? -19.946 -16.211 44.176 1.00 84.75 178 GLU A O 1
ATOM 1349 N N . GLY A 1 179 ? -19.628 -14.083 43.536 1.00 83.19 179 GLY A N 1
ATOM 1350 C CA . GLY A 1 179 ? -19.536 -14.368 42.105 1.00 83.19 179 GLY A CA 1
ATOM 1351 C C . GLY A 1 179 ? -20.882 -14.665 41.442 1.00 83.19 179 GLY A C 1
ATOM 1352 O O . GLY A 1 179 ? -20.929 -15.368 40.426 1.00 83.19 179 GLY A O 1
ATOM 1353 N N . ARG A 1 180 ? -21.982 -14.159 42.007 1.00 89.56 180 ARG A N 1
ATOM 1354 C CA . ARG A 1 180 ? -23.320 -14.232 41.416 1.00 89.56 180 ARG A CA 1
ATOM 1355 C C . ARG A 1 180 ? -23.654 -12.964 40.651 1.00 89.56 180 ARG A C 1
ATOM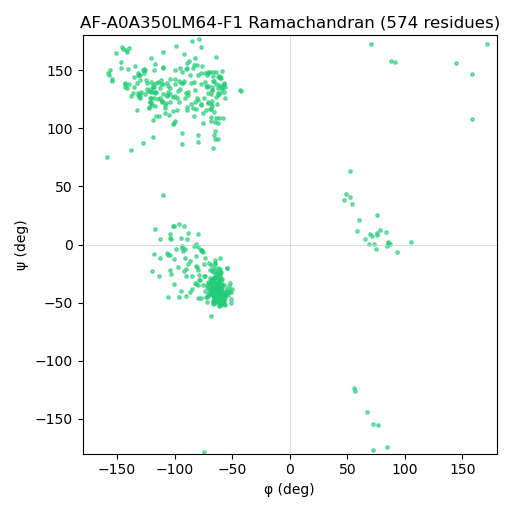 1357 O O . ARG A 1 180 ? -23.383 -11.857 41.101 1.00 89.56 180 ARG A O 1
ATOM 1364 N N . ILE A 1 181 ? -24.310 -13.124 39.509 1.00 91.00 181 ILE A N 1
ATOM 1365 C CA . ILE A 1 181 ? -24.677 -12.022 38.618 1.00 91.00 181 ILE A CA 1
ATOM 1366 C C . ILE A 1 181 ? -25.747 -11.140 39.270 1.00 91.00 181 ILE A C 1
ATOM 1368 O O . ILE A 1 181 ? -26.857 -11.600 39.536 1.00 91.00 181 ILE A O 1
ATOM 1372 N N . ILE A 1 182 ? -25.450 -9.857 39.457 1.00 92.56 182 ILE A N 1
ATOM 1373 C CA . ILE A 1 182 ? -26.395 -8.858 39.985 1.00 92.56 182 ILE A CA 1
ATOM 1374 C C . ILE A 1 182 ? -26.958 -7.950 38.891 1.00 92.56 182 ILE A C 1
ATOM 1376 O O . ILE A 1 182 ? -28.060 -7.425 39.028 1.00 92.56 182 ILE A O 1
ATOM 1380 N N . LEU A 1 183 ? -26.225 -7.777 37.790 1.00 90.50 183 LEU A N 1
ATOM 1381 C CA . LEU A 1 183 ? -26.647 -6.946 36.669 1.00 90.50 183 LEU A CA 1
ATOM 1382 C C . LEU A 1 183 ? -25.980 -7.422 35.385 1.00 90.50 183 LEU A C 1
ATOM 1384 O O . LEU A 1 183 ? -24.807 -7.779 35.378 1.00 90.50 183 LEU A O 1
ATOM 1388 N N . PHE A 1 184 ? -26.715 -7.384 34.281 1.00 91.81 184 PHE A N 1
ATOM 1389 C CA . PHE A 1 184 ? -26.142 -7.504 32.948 1.00 91.81 184 PHE A CA 1
ATOM 1390 C C . PHE A 1 184 ? -26.945 -6.664 31.961 1.00 91.81 184 PHE A C 1
ATOM 1392 O O . PHE A 1 184 ? -28.141 -6.434 32.161 1.00 91.81 184 PHE A O 1
ATOM 1399 N N . ASN A 1 185 ? -26.305 -6.196 30.893 1.00 91.75 185 ASN A N 1
ATOM 1400 C CA . ASN A 1 185 ? -27.011 -5.508 29.817 1.00 91.75 185 ASN A CA 1
ATOM 1401 C C . ASN A 1 185 ? -27.292 -6.437 28.628 1.00 91.75 185 ASN A C 1
ATOM 1403 O O . ASN A 1 185 ? -26.792 -7.557 28.525 1.00 91.75 185 ASN A O 1
ATOM 1407 N N . ARG A 1 186 ? -28.098 -5.946 27.686 1.00 90.25 186 ARG A N 1
ATOM 1408 C CA . ARG A 1 186 ? -28.449 -6.690 26.474 1.00 90.25 186 ARG A CA 1
ATOM 1409 C C . ARG A 1 186 ? -27.229 -7.005 25.597 1.00 90.25 186 ARG A C 1
ATOM 1411 O O . ARG A 1 186 ? -27.164 -8.094 25.034 1.00 90.25 186 ARG A O 1
ATOM 1418 N N . ARG A 1 187 ? -26.258 -6.087 25.498 1.00 92.25 187 ARG A N 1
ATOM 1419 C CA . ARG A 1 187 ? -25.052 -6.291 24.678 1.00 92.25 187 ARG A CA 1
ATOM 1420 C C . ARG A 1 187 ? -24.215 -7.479 25.131 1.00 92.25 187 ARG A C 1
ATOM 1422 O O . ARG A 1 187 ? -23.676 -8.170 24.278 1.00 92.25 187 ARG A O 1
ATOM 1429 N N . PHE A 1 188 ? -24.144 -7.754 26.433 1.00 92.12 188 PHE A N 1
ATOM 1430 C CA . PHE A 1 188 ? -23.451 -8.933 26.951 1.00 92.12 188 PHE A CA 1
ATOM 1431 C C . PHE A 1 188 ? -24.018 -10.228 26.347 1.00 92.12 188 PHE A C 1
ATOM 1433 O O . PHE A 1 188 ? -23.273 -11.028 25.785 1.00 92.12 188 PHE A O 1
ATOM 1440 N N . ALA A 1 189 ? -25.344 -10.390 26.378 1.00 90.25 189 ALA A N 1
ATOM 1441 C CA . ALA A 1 189 ? -26.008 -11.558 25.802 1.00 90.25 189 ALA A CA 1
ATOM 1442 C C . ALA A 1 189 ? -25.799 -11.653 24.279 1.00 90.25 189 ALA A C 1
ATOM 1444 O O . ALA A 1 189 ? -25.582 -12.742 23.758 1.00 90.25 189 ALA A O 1
ATOM 1445 N N . GLU A 1 190 ? -25.810 -10.522 23.566 1.00 89.88 190 GLU A N 1
ATOM 1446 C CA . GLU A 1 190 ? -25.568 -10.482 22.116 1.00 89.88 190 GLU A CA 1
ATOM 1447 C C . GLU A 1 190 ? -24.128 -10.876 21.744 1.00 89.88 190 GLU A C 1
ATOM 1449 O O . GLU A 1 190 ? -23.939 -11.685 20.837 1.00 89.88 190 GLU A O 1
ATOM 1454 N N . ILE A 1 191 ? -23.118 -10.362 22.461 1.00 89.31 191 ILE A N 1
ATOM 1455 C CA . ILE A 1 191 ? -21.701 -10.691 22.228 1.00 89.31 191 ILE A CA 1
ATOM 1456 C C . ILE A 1 191 ? -21.474 -12.197 22.394 1.00 89.31 191 ILE A C 1
ATOM 1458 O O . ILE A 1 191 ? -20.879 -12.835 21.527 1.00 89.31 191 ILE A O 1
ATOM 1462 N N . PHE A 1 192 ? -22.000 -12.797 23.458 1.00 87.56 192 PHE A N 1
ATOM 1463 C CA . PHE A 1 192 ? -21.841 -14.231 23.706 1.00 87.56 192 PHE A CA 1
ATOM 1464 C C . PHE A 1 192 ? -22.936 -15.096 23.057 1.00 87.56 192 PHE A C 1
ATOM 1466 O O . PHE A 1 192 ? -23.008 -16.293 23.322 1.00 87.56 192 PHE A O 1
ATOM 1473 N N . GLN A 1 193 ? -23.782 -14.515 22.196 1.00 87.62 193 GLN A N 1
ATOM 1474 C CA . GLN A 1 193 ? -24.886 -15.201 21.507 1.00 87.62 193 GLN A CA 1
ATOM 1475 C C . GLN A 1 193 ? -25.746 -16.066 22.452 1.00 87.62 193 GLN A C 1
ATOM 1477 O O . GLN A 1 193 ? -26.164 -17.173 22.111 1.00 87.62 193 GLN A O 1
ATOM 1482 N N . LEU A 1 194 ? -25.982 -15.567 23.666 1.00 87.25 194 LEU A N 1
ATOM 1483 C CA . LEU A 1 194 ? -26.723 -16.264 24.710 1.00 87.25 194 LEU A CA 1
ATOM 1484 C C . LEU A 1 194 ? -28.212 -15.903 24.646 1.00 87.25 194 LEU A C 1
ATOM 1486 O O . LEU A 1 194 ? -28.550 -14.728 24.459 1.00 87.25 194 LEU A O 1
ATOM 1490 N N . PRO A 1 195 ? -29.127 -16.865 24.863 1.00 85.62 195 PRO A N 1
ATOM 1491 C CA . PRO A 1 195 ? -30.543 -16.561 25.012 1.00 85.62 195 PRO A CA 1
ATOM 1492 C C . PRO A 1 195 ? -30.764 -15.735 26.282 1.00 85.62 195 PRO A C 1
ATOM 1494 O O . PRO A 1 195 ? -30.543 -16.206 27.400 1.00 85.62 195 PRO A O 1
ATOM 1497 N N . GLN A 1 196 ? -31.193 -14.483 26.115 1.00 82.25 196 GLN A N 1
ATOM 1498 C CA . GLN A 1 196 ? -31.361 -13.545 27.228 1.00 82.25 196 GLN A CA 1
ATOM 1499 C C . GLN A 1 196 ? -32.365 -14.048 28.281 1.00 82.25 196 GLN A C 1
ATOM 1501 O O . GLN A 1 196 ? -32.223 -13.749 29.461 1.00 82.25 196 GLN A O 1
ATOM 1506 N N . ASP A 1 197 ? -33.364 -14.824 27.864 1.00 85.06 197 ASP A N 1
ATOM 1507 C CA . ASP A 1 197 ? -34.381 -15.439 28.721 1.00 85.06 197 ASP A CA 1
ATOM 1508 C C . ASP A 1 197 ? -33.837 -16.565 29.616 1.00 85.06 197 ASP A C 1
ATOM 1510 O O . ASP A 1 197 ? -34.485 -16.948 30.593 1.00 85.06 197 ASP A O 1
ATOM 1514 N N . GLN A 1 198 ? -32.644 -17.077 29.311 1.00 85.31 198 GLN A N 1
ATOM 1515 C CA . GLN A 1 198 ? -31.980 -18.119 30.090 1.00 85.31 198 GLN A CA 1
ATOM 1516 C C . GLN A 1 198 ? -30.958 -17.560 31.085 1.00 85.31 198 GLN A C 1
ATOM 1518 O O . GLN A 1 198 ? -30.650 -18.237 32.066 1.00 85.31 198 GLN A O 1
ATOM 1523 N N . ILE A 1 199 ? -30.491 -16.320 30.898 1.00 85.81 199 ILE A N 1
ATOM 1524 C CA . ILE A 1 199 ? -29.614 -15.639 31.859 1.00 85.81 199 ILE A CA 1
ATOM 1525 C C . ILE A 1 199 ? -30.465 -15.142 33.029 1.00 85.81 199 ILE A C 1
ATOM 1527 O O . ILE A 1 199 ? -31.380 -14.334 32.864 1.00 85.81 199 ILE A O 1
ATOM 1531 N N . ARG A 1 200 ? -30.155 -15.619 34.235 1.00 87.19 200 ARG A N 1
ATOM 1532 C CA . ARG A 1 200 ? -30.873 -15.257 35.462 1.00 87.19 200 ARG A CA 1
ATOM 1533 C C . ARG A 1 200 ? -29.972 -14.438 36.368 1.00 87.19 200 ARG A C 1
ATOM 1535 O O . ARG A 1 200 ? -28.791 -14.744 36.512 1.00 87.19 200 ARG A O 1
ATOM 1542 N N . LEU A 1 201 ? -30.554 -13.436 37.023 1.00 88.06 201 LEU A N 1
ATOM 1543 C CA . LEU A 1 201 ? -29.911 -12.817 38.178 1.00 88.06 201 LEU A CA 1
ATOM 1544 C C . LEU A 1 201 ? -29.661 -13.891 39.247 1.00 88.06 201 LEU A C 1
ATOM 1546 O O . LEU A 1 201 ? -30.396 -14.876 39.335 1.00 88.06 201 LEU A O 1
ATOM 1550 N N . SER A 1 202 ? -28.597 -13.703 40.016 1.00 87.44 202 SER A N 1
ATOM 1551 C CA . SER A 1 202 ? -28.057 -14.640 41.003 1.00 87.44 202 SER A CA 1
ATOM 1552 C C . SER A 1 202 ? -27.416 -15.923 40.450 1.00 87.44 202 SER A C 1
ATOM 1554 O O . SER A 1 202 ? -26.938 -16.732 41.243 1.00 87.44 202 SER A O 1
ATOM 1556 N N . MET A 1 203 ? -27.365 -16.113 39.127 1.00 88.00 203 MET A N 1
ATOM 1557 C CA . MET A 1 203 ? -26.600 -17.198 38.499 1.00 88.00 203 MET A CA 1
ATOM 1558 C C . MET A 1 203 ? -25.096 -16.987 38.717 1.00 88.00 203 MET A C 1
ATOM 1560 O O . MET A 1 203 ? -24.627 -15.850 38.729 1.00 88.00 203 MET A O 1
ATOM 1564 N N . THR A 1 204 ? -24.341 -18.067 38.893 1.00 86.44 204 THR A N 1
ATOM 1565 C CA . THR A 1 204 ? -22.882 -18.021 39.080 1.00 86.44 204 THR A CA 1
ATOM 1566 C C . THR A 1 204 ? -22.132 -18.033 37.745 1.00 86.44 204 THR A C 1
ATOM 1568 O O . THR A 1 204 ? -22.645 -18.505 36.729 1.00 86.44 204 THR A O 1
ATOM 1571 N N . VAL A 1 205 ? -20.886 -17.546 37.727 1.00 79.69 205 VAL A N 1
ATOM 1572 C CA . VAL A 1 205 ? -20.041 -17.572 36.514 1.00 79.69 205 VAL A CA 1
ATOM 1573 C C . VAL A 1 205 ? -19.871 -18.984 35.920 1.00 79.69 205 VAL A C 1
ATOM 1575 O O . VAL A 1 205 ? -19.988 -19.106 34.701 1.00 79.69 205 VAL A O 1
ATOM 1578 N N . PRO A 1 206 ? -19.648 -20.063 36.702 1.00 81.44 206 PRO A N 1
ATOM 1579 C CA . PRO A 1 206 ? -19.585 -21.418 36.149 1.00 81.44 206 PRO A CA 1
ATOM 1580 C C . PRO A 1 206 ? -20.876 -21.852 35.442 1.00 81.44 206 PRO A C 1
ATOM 1582 O O . PRO A 1 206 ? -20.813 -22.372 34.334 1.00 81.44 206 PRO A O 1
ATOM 1585 N N . GLU A 1 207 ? -22.047 -21.567 36.021 1.00 84.69 207 GLU A N 1
ATOM 1586 C CA . GLU A 1 207 ? -23.342 -21.879 35.393 1.00 84.69 207 GLU A CA 1
ATOM 1587 C C . GLU A 1 207 ? -23.540 -21.107 34.079 1.00 84.69 207 GLU A C 1
ATOM 1589 O O . GLU A 1 207 ? -24.070 -21.646 33.106 1.00 84.69 207 GLU A O 1
ATOM 1594 N N . LEU A 1 208 ? -23.074 -19.856 34.027 1.00 84.25 208 LEU A N 1
ATOM 1595 C CA . LEU A 1 208 ? -23.098 -19.040 32.814 1.00 84.25 208 LEU A CA 1
ATOM 1596 C C . LEU A 1 208 ? -22.170 -19.603 31.724 1.00 84.25 208 LEU A C 1
ATOM 1598 O O . LEU A 1 208 ? -22.537 -19.616 30.548 1.00 84.25 208 LEU A O 1
ATOM 1602 N N . MET A 1 209 ? -20.988 -20.092 32.106 1.00 79.06 209 MET A N 1
ATOM 1603 C CA . MET A 1 209 ? -20.049 -20.743 31.186 1.00 79.06 209 MET A CA 1
ATOM 1604 C C . MET A 1 209 ? -20.612 -22.063 30.644 1.00 79.06 209 MET A C 1
ATOM 1606 O O . MET A 1 209 ? -20.492 -22.333 29.448 1.00 79.06 209 MET A O 1
ATOM 1610 N N . ASP A 1 210 ? -21.287 -22.852 31.481 1.00 82.31 210 ASP A N 1
ATOM 1611 C CA . ASP A 1 210 ? -21.970 -24.080 31.059 1.00 82.31 210 ASP A CA 1
ATOM 1612 C C . ASP A 1 210 ? -23.135 -23.785 30.098 1.00 82.31 210 ASP A C 1
ATOM 1614 O O . ASP A 1 210 ? -23.328 -24.489 29.098 1.00 82.31 210 ASP A O 1
ATOM 1618 N N . LEU A 1 211 ? -23.886 -22.705 30.341 1.00 83.31 211 LEU A N 1
ATOM 1619 C CA . LEU A 1 211 ? -24.929 -22.228 29.431 1.00 83.31 211 LEU A CA 1
ATOM 1620 C C . LEU A 1 211 ? -24.346 -21.821 28.067 1.00 83.31 211 LEU A C 1
ATOM 1622 O O . LEU A 1 211 ? -24.870 -22.224 27.025 1.00 83.31 211 LEU A O 1
ATOM 1626 N N . ALA A 1 212 ? -23.241 -21.071 28.055 1.00 80.81 212 ALA A N 1
ATOM 1627 C CA . ALA A 1 212 ? -22.551 -20.689 26.823 1.00 80.81 212 ALA A CA 1
ATOM 1628 C C . ALA A 1 212 ? -22.050 -21.914 26.045 1.00 80.81 212 ALA A C 1
ATOM 1630 O O . ALA A 1 212 ? -22.315 -22.062 24.849 1.00 80.81 212 ALA A O 1
ATOM 1631 N N . ALA A 1 213 ? -21.418 -22.855 26.747 1.00 77.62 213 ALA A N 1
ATOM 1632 C CA . ALA A 1 213 ? -20.902 -24.078 26.152 1.00 77.62 213 ALA A CA 1
ATOM 1633 C C . ALA A 1 213 ? -22.004 -24.975 25.562 1.00 77.62 213 ALA A C 1
ATOM 1635 O O . ALA A 1 213 ? -21.763 -25.646 24.558 1.00 77.62 213 ALA A O 1
ATOM 1636 N N . SER A 1 214 ? -23.187 -25.013 26.180 1.00 79.19 214 SER A N 1
ATOM 1637 C CA . SER A 1 214 ? -24.304 -25.867 25.753 1.00 79.19 214 SER A CA 1
ATOM 1638 C C . SER A 1 214 ? -25.172 -25.257 24.652 1.00 79.19 214 SER A C 1
ATOM 1640 O O . SER A 1 214 ? -25.763 -26.008 23.877 1.00 79.19 214 SER A O 1
ATOM 1642 N N . THR A 1 215 ? -25.240 -23.926 24.555 1.00 75.75 215 THR A N 1
ATOM 1643 C CA . THR A 1 215 ? -26.218 -23.255 23.683 1.00 75.75 215 THR A CA 1
ATOM 1644 C C . THR A 1 215 ? -25.607 -22.673 22.417 1.00 75.75 215 THR A C 1
ATOM 1646 O O . THR A 1 215 ? -26.160 -22.847 21.333 1.00 75.75 215 THR A O 1
ATOM 1649 N N . SER A 1 216 ? -24.473 -21.984 22.538 1.00 66.81 216 SER A N 1
ATOM 1650 C CA . SER A 1 216 ? -23.814 -21.315 21.410 1.00 66.81 216 SER A CA 1
ATOM 1651 C C . SER A 1 216 ? -22.567 -22.061 20.938 1.00 66.81 216 SER A C 1
ATOM 1653 O O . SER A 1 216 ? -22.002 -21.730 19.900 1.00 66.81 216 SER A O 1
ATOM 1655 N N . GLY A 1 217 ? -22.128 -23.078 21.689 1.00 67.69 217 GLY A N 1
ATOM 1656 C CA . GLY A 1 217 ? -20.884 -23.794 21.419 1.00 67.69 217 GLY A CA 1
ATOM 1657 C C . GLY A 1 217 ? -19.648 -22.914 21.589 1.00 67.69 217 GLY A C 1
ATOM 1658 O O . GLY A 1 217 ? -18.548 -23.388 21.320 1.00 67.69 217 GLY A O 1
ATOM 1659 N N . LEU A 1 218 ? -19.815 -21.668 22.047 1.00 70.38 218 LEU A N 1
ATOM 1660 C CA . LEU A 1 218 ? -18.734 -20.730 22.280 1.00 70.38 218 LEU A CA 1
ATOM 1661 C C . LEU A 1 218 ? -17.911 -21.230 23.452 1.00 70.38 218 LEU A C 1
ATOM 1663 O O . LEU A 1 218 ? -18.391 -21.359 24.579 1.00 70.38 218 LEU A O 1
ATOM 1667 N N . ARG A 1 219 ? -16.656 -21.534 23.157 1.00 73.06 219 ARG A N 1
ATOM 1668 C CA . ARG A 1 219 ? -15.663 -21.898 24.154 1.00 73.06 219 ARG A CA 1
ATOM 1669 C C . ARG A 1 219 ? -14.426 -21.073 23.921 1.00 73.06 219 ARG A C 1
ATOM 1671 O O . ARG A 1 219 ? -14.077 -20.782 22.774 1.00 73.06 219 ARG A O 1
ATOM 1678 N N . ASP A 1 220 ? -13.781 -20.738 25.027 1.00 73.25 220 ASP A N 1
ATOM 1679 C CA . ASP A 1 220 ? -12.423 -20.244 24.968 1.00 73.25 220 ASP A CA 1
ATOM 1680 C C . ASP A 1 220 ? -11.535 -21.288 24.283 1.00 73.25 220 ASP A C 1
ATOM 1682 O O . ASP A 1 220 ? -11.663 -22.490 24.544 1.00 73.25 220 ASP A O 1
ATOM 1686 N N . LEU A 1 221 ? -10.661 -20.827 23.394 1.00 73.44 221 LEU A N 1
ATOM 1687 C CA . LEU A 1 221 ? -9.652 -21.661 22.750 1.00 73.44 221 LEU A CA 1
ATOM 1688 C C . LEU A 1 221 ? -8.658 -22.236 23.770 1.00 73.44 221 LEU A C 1
ATOM 1690 O O . LEU A 1 221 ? -8.134 -23.322 23.529 1.00 73.44 221 LEU A O 1
ATOM 1694 N N . ASP A 1 222 ? -8.432 -21.553 24.900 1.00 76.88 222 ASP A N 1
ATOM 1695 C CA . ASP A 1 222 ? -7.566 -22.032 25.987 1.00 76.88 222 ASP A CA 1
ATOM 1696 C C . ASP A 1 222 ? -8.179 -21.777 27.383 1.00 76.88 222 ASP A C 1
ATOM 1698 O O . ASP A 1 222 ? -7.842 -20.801 28.066 1.00 76.88 222 ASP A O 1
ATOM 1702 N N . PRO A 1 223 ? -9.100 -22.646 27.843 1.00 72.44 223 PRO A N 1
ATOM 1703 C CA . PRO A 1 223 ? -9.809 -22.454 29.108 1.00 72.44 223 PRO A CA 1
ATOM 1704 C C . PRO A 1 223 ? -8.900 -22.467 30.346 1.00 72.44 223 PRO A C 1
ATOM 1706 O O . PRO A 1 223 ? -9.160 -21.731 31.298 1.00 72.44 223 PRO A O 1
ATOM 1709 N N . GLU A 1 224 ? -7.837 -23.280 30.357 1.00 74.44 224 GLU A N 1
ATOM 1710 C CA . GLU A 1 224 ? -6.934 -23.391 31.512 1.00 74.44 224 GLU A CA 1
ATOM 1711 C C . GLU A 1 224 ? -6.054 -22.146 31.662 1.00 74.44 224 GLU A C 1
ATOM 1713 O O . GLU A 1 224 ? -5.953 -21.594 32.765 1.00 74.44 224 GLU A O 1
ATOM 1718 N N . ALA A 1 225 ? -5.464 -21.651 30.567 1.00 75.56 225 ALA A N 1
ATOM 1719 C CA . ALA A 1 225 ? -4.677 -20.419 30.608 1.00 75.56 225 ALA A CA 1
ATOM 1720 C C . ALA A 1 225 ? -5.546 -19.204 30.955 1.00 75.56 225 ALA A C 1
ATOM 1722 O O . ALA A 1 225 ? -5.131 -18.340 31.735 1.00 75.56 225 ALA A O 1
ATOM 1723 N N . THR A 1 226 ? -6.776 -19.173 30.436 1.00 74.25 226 THR A N 1
ATOM 1724 C CA . THR A 1 226 ? -7.775 -18.147 30.759 1.00 74.25 226 THR A CA 1
ATOM 1725 C C . THR A 1 226 ? -8.043 -18.094 32.254 1.00 74.25 226 THR A C 1
ATOM 1727 O O . THR A 1 226 ? -7.923 -17.034 32.869 1.00 74.25 226 THR A O 1
ATOM 1730 N N . LEU A 1 227 ? -8.338 -19.241 32.871 1.00 74.31 227 LEU A N 1
ATOM 1731 C CA . LEU A 1 227 ? -8.645 -19.315 34.298 1.00 74.31 227 LEU A CA 1
ATOM 1732 C C . LEU A 1 227 ? -7.473 -18.815 35.157 1.00 74.31 227 LEU A C 1
ATOM 1734 O O . LEU A 1 227 ? -7.672 -18.056 36.108 1.00 74.31 227 LEU A O 1
ATOM 1738 N N . ALA A 1 228 ? -6.244 -19.201 34.802 1.00 79.00 228 ALA A N 1
ATOM 1739 C CA . ALA A 1 228 ? -5.037 -18.782 35.509 1.00 79.00 228 ALA A CA 1
ATOM 1740 C C . ALA A 1 228 ? -4.796 -17.265 35.410 1.00 79.00 228 ALA A C 1
ATOM 1742 O O . ALA A 1 228 ? -4.442 -16.620 36.403 1.00 79.00 228 ALA A O 1
ATOM 1743 N N . GLN A 1 229 ? -5.008 -16.681 34.228 1.00 77.94 229 GLN A N 1
ATOM 1744 C CA . GLN A 1 229 ? -4.809 -15.253 33.996 1.00 77.94 229 GLN A CA 1
ATOM 1745 C C . GLN A 1 229 ? -5.916 -14.407 34.635 1.00 77.94 229 GLN A C 1
ATOM 1747 O O . GLN A 1 229 ? -5.614 -13.396 35.271 1.00 77.94 229 GLN A O 1
ATOM 1752 N N . LEU A 1 230 ? -7.173 -14.851 34.566 1.00 78.94 230 LEU A N 1
ATOM 1753 C CA . LEU A 1 230 ? -8.282 -14.230 35.290 1.00 78.94 230 LEU A CA 1
ATOM 1754 C C . LEU A 1 230 ? -8.035 -14.264 36.798 1.00 78.94 230 LEU A C 1
ATOM 1756 O O . LEU A 1 230 ? -8.117 -13.231 37.450 1.00 78.94 230 LEU A O 1
ATOM 1760 N N . ALA A 1 231 ? -7.604 -15.396 37.358 1.00 79.88 231 ALA A N 1
ATOM 1761 C CA . ALA A 1 231 ? -7.271 -15.486 38.780 1.00 79.88 231 ALA A CA 1
ATOM 1762 C C . ALA A 1 231 ? -6.145 -14.526 39.211 1.00 79.88 231 ALA A C 1
ATOM 1764 O O . ALA A 1 231 ? -6.040 -14.204 40.397 1.00 79.88 231 ALA A O 1
ATOM 1765 N N . LYS A 1 232 ? -5.281 -14.087 38.286 1.00 82.12 232 LYS A N 1
ATOM 1766 C CA . LYS A 1 232 ? -4.277 -13.045 38.537 1.00 82.12 232 LYS A CA 1
ATOM 1767 C C . LYS A 1 232 ? -4.896 -11.647 38.483 1.00 82.12 232 LYS A C 1
ATOM 1769 O O . LYS A 1 232 ? -4.648 -10.863 39.389 1.00 82.12 232 LYS A O 1
ATOM 1774 N N . ILE A 1 233 ? -5.710 -11.363 37.466 1.00 82.75 233 ILE A N 1
ATOM 1775 C CA . ILE A 1 233 ? -6.398 -10.073 37.285 1.00 82.75 233 ILE A CA 1
ATOM 1776 C C . ILE A 1 233 ? -7.339 -9.780 38.458 1.00 82.75 233 ILE A C 1
ATOM 1778 O O . ILE A 1 233 ? -7.323 -8.687 39.004 1.00 82.75 233 ILE A O 1
ATOM 1782 N N . LEU A 1 234 ? -8.110 -10.776 38.895 1.00 78.81 234 LEU A N 1
ATOM 1783 C CA . LEU A 1 234 ? -9.069 -10.642 39.995 1.00 78.81 234 LEU A CA 1
ATOM 1784 C C . LEU A 1 234 ? -8.389 -10.434 41.362 1.00 78.81 234 LEU A C 1
ATOM 1786 O O . LEU A 1 234 ? -9.039 -10.006 42.309 1.00 78.81 234 LEU A O 1
ATOM 1790 N N . ARG A 1 235 ? -7.089 -10.747 41.482 1.00 80.44 235 ARG A N 1
ATOM 1791 C CA . ARG A 1 235 ? -6.280 -10.469 42.682 1.00 80.44 235 ARG A CA 1
ATOM 1792 C C . ARG A 1 235 ? -5.668 -9.070 42.682 1.00 80.44 235 ARG A C 1
ATOM 1794 O O . ARG A 1 235 ? -5.173 -8.643 43.723 1.00 80.44 235 ARG A O 1
ATOM 1801 N N . ASP A 1 236 ? -5.661 -8.389 41.540 1.00 81.44 236 ASP A N 1
ATOM 1802 C CA . ASP A 1 236 ? -5.134 -7.038 41.423 1.00 81.44 236 ASP A CA 1
ATOM 1803 C C . ASP A 1 236 ? -6.231 -6.021 41.790 1.00 81.44 236 ASP A C 1
ATOM 1805 O O . ASP A 1 236 ? -7.280 -5.994 41.141 1.00 81.44 236 ASP A O 1
ATOM 1809 N N . PRO A 1 237 ? -6.031 -5.167 42.810 1.00 78.00 237 PRO A N 1
ATOM 1810 C CA . PRO A 1 237 ? -7.001 -4.134 43.165 1.00 78.00 237 PRO A CA 1
ATOM 1811 C C . PRO A 1 237 ? -7.196 -3.069 42.071 1.00 78.00 237 PRO A C 1
ATOM 1813 O O . PRO A 1 237 ? -8.202 -2.364 42.098 1.00 78.00 237 PRO A O 1
ATOM 1816 N N . ALA A 1 238 ? -6.283 -2.952 41.098 1.00 82.56 238 ALA A N 1
ATOM 1817 C CA . ALA A 1 238 ? -6.473 -2.106 39.919 1.00 82.56 238 ALA A CA 1
ATOM 1818 C C . ALA A 1 238 ? -7.334 -2.773 38.827 1.00 82.56 238 ALA A C 1
ATOM 1820 O O . ALA A 1 238 ? -7.726 -2.108 37.866 1.00 82.56 238 ALA A O 1
ATOM 1821 N N . GLY A 1 239 ? -7.635 -4.068 38.964 1.00 85.56 239 GLY A N 1
ATOM 1822 C CA . GLY A 1 239 ? -8.280 -4.858 37.925 1.00 85.56 239 GLY A CA 1
ATOM 1823 C C . GLY A 1 239 ? -7.345 -5.154 36.752 1.00 85.56 239 GLY A C 1
ATOM 1824 O O . GLY A 1 239 ? -6.123 -5.201 36.888 1.00 85.56 239 GLY A O 1
ATOM 1825 N N . GLY A 1 240 ? -7.916 -5.389 35.573 1.00 88.94 240 GLY A N 1
ATOM 1826 C CA . GLY A 1 240 ? -7.124 -5.690 34.384 1.00 88.94 240 GLY A CA 1
ATOM 1827 C C . GLY A 1 240 ? -7.955 -6.130 33.191 1.00 88.94 240 GLY A C 1
ATOM 1828 O O . GLY A 1 240 ? -9.158 -6.357 33.293 1.00 88.94 240 GLY A O 1
ATOM 1829 N N . THR A 1 241 ? -7.290 -6.261 32.047 1.00 89.69 241 THR A N 1
ATOM 1830 C CA . THR A 1 241 ? -7.925 -6.659 30.788 1.00 89.69 241 THR A CA 1
ATOM 1831 C C . THR A 1 241 ? -7.396 -8.010 30.330 1.00 89.69 241 THR A C 1
ATOM 1833 O O . THR A 1 241 ? -6.198 -8.288 30.419 1.00 89.69 241 THR A O 1
ATOM 1836 N N . TYR A 1 242 ? -8.295 -8.838 29.814 1.00 89.50 242 TYR A N 1
ATOM 1837 C CA . TYR A 1 242 ? -8.000 -10.130 29.216 1.00 89.50 242 TYR A CA 1
ATOM 1838 C C . TYR A 1 242 ? -8.557 -10.196 27.794 1.00 89.50 242 TYR A C 1
ATOM 1840 O O . TYR A 1 242 ? -9.645 -9.690 27.524 1.00 89.50 242 TYR A O 1
ATOM 1848 N N . LEU A 1 243 ? -7.811 -10.828 26.888 1.00 89.44 243 LEU A N 1
ATOM 1849 C CA . LEU A 1 243 ? -8.271 -11.109 25.535 1.00 89.44 243 LEU A CA 1
ATOM 1850 C C . LEU A 1 243 ? -8.740 -12.558 25.461 1.00 89.44 243 LEU A C 1
ATOM 1852 O O . LEU A 1 243 ? -7.918 -13.468 25.408 1.00 89.44 243 LEU A O 1
ATOM 1856 N N . GLN A 1 244 ? -10.050 -12.747 25.406 1.00 87.31 244 GLN A N 1
ATOM 1857 C CA . GLN A 1 244 ? -10.674 -14.044 25.210 1.00 87.31 244 GLN A CA 1
ATOM 1858 C C . GLN A 1 244 ? -10.838 -14.319 23.715 1.00 87.31 244 GLN A C 1
ATOM 1860 O O . GLN A 1 244 ? -11.388 -13.496 22.980 1.00 87.31 244 GLN A O 1
ATOM 1865 N N . ARG A 1 245 ? -10.371 -15.484 23.254 1.00 86.75 245 ARG A N 1
ATOM 1866 C CA . ARG A 1 245 ? -10.561 -15.923 21.867 1.00 86.75 245 ARG A CA 1
ATOM 1867 C C . ARG A 1 245 ? -11.568 -17.057 21.825 1.00 86.75 245 ARG A C 1
ATOM 1869 O O . ARG A 1 245 ? -11.353 -18.108 22.422 1.00 86.75 245 ARG A O 1
ATOM 1876 N N . LEU A 1 246 ? -12.652 -16.836 21.098 1.00 87.69 246 LEU A N 1
ATOM 1877 C CA . LEU A 1 246 ? -13.723 -17.807 20.943 1.00 87.69 246 LEU A CA 1
ATOM 1878 C C . LEU A 1 246 ? -13.443 -18.716 19.739 1.00 87.69 246 LEU A C 1
ATOM 1880 O O . LEU A 1 246 ? -12.792 -18.327 18.768 1.00 87.69 246 LEU A O 1
ATOM 1884 N N . ASN A 1 247 ? -13.947 -19.944 19.791 1.00 86.00 247 ASN A N 1
ATOM 1885 C CA . ASN A 1 247 ? -13.809 -20.931 18.715 1.00 86.00 247 ASN A CA 1
ATOM 1886 C C . ASN A 1 247 ? -14.508 -20.559 17.390 1.00 86.00 247 ASN A C 1
ATOM 1888 O O . ASN A 1 247 ? -14.223 -21.182 16.370 1.00 86.00 247 ASN A O 1
ATOM 1892 N N . ASP A 1 248 ? -15.387 -19.557 17.385 1.00 85.38 248 ASP A N 1
ATOM 1893 C CA . ASP A 1 248 ? -15.990 -18.981 16.176 1.00 85.38 248 ASP A CA 1
ATOM 1894 C C . ASP A 1 248 ? -15.082 -17.947 15.475 1.00 85.38 248 ASP A C 1
ATOM 1896 O O . ASP A 1 248 ? -15.458 -17.386 14.447 1.00 85.38 248 ASP A O 1
ATOM 1900 N N . GLY A 1 249 ? -13.883 -17.707 16.018 1.00 84.81 249 GLY A N 1
ATOM 1901 C CA . GLY A 1 249 ? -12.884 -16.781 15.487 1.00 84.81 249 GLY A CA 1
ATOM 1902 C C . GLY A 1 249 ? -12.950 -15.370 16.073 1.00 84.81 249 GLY A C 1
ATOM 1903 O O . GLY A 1 249 ? -12.057 -14.566 15.793 1.00 84.81 249 GLY A O 1
ATOM 1904 N N . ARG A 1 250 ? -13.952 -15.047 16.902 1.00 90.12 250 ARG A N 1
ATOM 1905 C CA . ARG A 1 250 ? -14.064 -13.717 17.512 1.00 90.12 250 ARG A CA 1
ATOM 1906 C C . ARG A 1 250 ? -13.098 -13.527 18.676 1.00 90.12 250 ARG A C 1
ATOM 1908 O O . ARG A 1 250 ? -12.769 -14.451 19.420 1.00 90.12 250 ARG A O 1
ATOM 1915 N N . SER A 1 251 ? -12.651 -12.288 18.832 1.00 91.25 251 SER A N 1
ATOM 1916 C CA . SER A 1 251 ? -11.744 -11.835 19.882 1.00 91.25 251 SER A CA 1
ATOM 1917 C C . SER A 1 251 ? -12.452 -10.823 20.780 1.00 91.25 251 SER A C 1
ATOM 1919 O O . SER A 1 251 ? -12.727 -9.699 20.362 1.00 91.25 251 SER A O 1
ATOM 1921 N N . ILE A 1 252 ? -12.738 -11.222 22.018 1.00 92.75 252 ILE A N 1
ATOM 1922 C CA . ILE A 1 252 ? -13.461 -10.420 23.006 1.00 92.75 252 ILE A CA 1
ATOM 1923 C C . ILE A 1 252 ? -12.477 -9.863 24.034 1.00 92.75 252 ILE A C 1
ATOM 1925 O O . ILE A 1 252 ? -11.765 -10.607 24.706 1.00 92.75 252 ILE A O 1
ATOM 1929 N N . SER A 1 253 ? -12.444 -8.543 24.178 1.00 94.38 253 SER A N 1
ATOM 1930 C CA . SER A 1 253 ? -11.736 -7.870 25.264 1.00 94.38 253 SER A CA 1
ATOM 1931 C C . SER A 1 253 ? -12.634 -7.830 26.494 1.00 94.38 253 SER A C 1
ATOM 1933 O O . SER A 1 253 ? -13.695 -7.211 26.447 1.00 94.38 253 SER A O 1
ATOM 1935 N N . ALA A 1 254 ? -12.210 -8.466 27.584 1.00 92.94 254 ALA A N 1
ATOM 1936 C CA . ALA A 1 254 ? -12.893 -8.451 28.872 1.00 92.94 254 ALA A CA 1
ATOM 1937 C C . ALA A 1 254 ? -12.094 -7.606 29.875 1.00 92.94 254 ALA A C 1
ATOM 1939 O O . ALA A 1 254 ? -10.950 -7.938 30.190 1.00 92.94 254 ALA A O 1
ATOM 1940 N N . SER A 1 255 ? -12.677 -6.515 30.368 1.00 93.56 255 SER A N 1
ATOM 1941 C CA . SER A 1 255 ? -12.063 -5.628 31.361 1.00 93.56 255 SER A CA 1
ATOM 1942 C C . SER A 1 255 ? -12.744 -5.801 32.710 1.00 93.56 255 SER A C 1
ATOM 1944 O O . SER A 1 255 ? -13.949 -5.612 32.827 1.00 93.56 255 SER A O 1
ATOM 1946 N N . PHE A 1 256 ? -11.959 -6.162 33.721 1.00 92.25 256 PHE A N 1
ATOM 1947 C CA . PHE A 1 256 ? -12.412 -6.485 35.069 1.00 92.25 256 PHE A CA 1
ATOM 1948 C C . PHE A 1 256 ? -12.049 -5.344 36.008 1.00 92.25 256 PHE A C 1
ATOM 1950 O O . PHE A 1 256 ? -10.882 -4.957 36.079 1.00 92.25 256 PHE A O 1
ATOM 1957 N N . GLN A 1 257 ? -13.030 -4.843 36.751 1.00 91.50 257 GLN A N 1
ATOM 1958 C CA . GLN A 1 257 ? -12.846 -3.772 37.718 1.00 91.50 257 GLN A CA 1
ATOM 1959 C C . GLN A 1 257 ? -13.527 -4.138 39.047 1.00 91.50 257 GLN A C 1
ATOM 1961 O O . GLN A 1 257 ? -14.751 -4.295 39.076 1.00 91.50 257 GLN A O 1
ATOM 1966 N N . PRO A 1 258 ? -12.766 -4.299 40.145 1.00 89.44 258 PRO A N 1
ATOM 1967 C CA . PRO A 1 258 ? -13.337 -4.539 41.468 1.00 89.44 258 PRO A CA 1
ATOM 1968 C C . PRO A 1 258 ? -14.241 -3.383 41.915 1.00 89.44 258 PRO A C 1
ATOM 1970 O O . PRO A 1 258 ? -13.945 -2.216 41.646 1.00 89.44 258 PRO A O 1
ATOM 1973 N N . MET A 1 259 ? -15.334 -3.698 42.610 1.00 88.88 259 MET A N 1
ATOM 1974 C CA . MET A 1 259 ? -16.252 -2.699 43.164 1.00 88.88 259 MET A CA 1
ATOM 1975 C C . MET A 1 259 ? -15.910 -2.351 44.624 1.00 88.88 259 MET A C 1
ATOM 1977 O O . MET A 1 259 ? -15.452 -3.226 45.359 1.00 88.88 259 MET A O 1
ATOM 1981 N N . PRO A 1 260 ? -16.160 -1.105 45.085 1.00 80.62 260 PRO A N 1
ATOM 1982 C CA . PRO A 1 260 ? -15.859 -0.688 46.461 1.00 80.62 260 PRO A CA 1
ATOM 1983 C C . PRO A 1 260 ? -16.622 -1.457 47.548 1.00 80.62 260 PRO A C 1
ATOM 1985 O O . PRO A 1 260 ? -16.084 -1.666 48.629 1.00 80.62 260 PRO A O 1
ATOM 1988 N N . GLU A 1 261 ? -17.861 -1.867 47.267 1.00 78.88 261 GLU A N 1
ATOM 1989 C CA . GLU A 1 261 ? -18.732 -2.613 48.193 1.00 78.88 261 GLU A CA 1
ATOM 1990 C C . GLU A 1 261 ? -18.592 -4.136 48.040 1.00 78.88 261 GLU A C 1
ATOM 1992 O O . GLU A 1 261 ? -19.449 -4.884 48.500 1.00 78.88 261 GLU A O 1
ATOM 1997 N N . GLY A 1 262 ? -17.523 -4.587 47.373 1.00 82.00 262 GLY A N 1
ATOM 1998 C CA . GLY A 1 262 ? -17.326 -5.989 47.036 1.00 82.00 262 GLY A CA 1
ATOM 1999 C C . GLY A 1 262 ? -17.966 -6.387 45.707 1.00 82.00 262 GLY A C 1
ATOM 2000 O O . GLY A 1 262 ? -18.855 -5.716 45.183 1.00 82.00 262 GLY A O 1
ATOM 2001 N N . GLY A 1 263 ? -17.464 -7.470 45.115 1.00 86.88 263 GLY A N 1
ATOM 2002 C CA . GLY A 1 263 ? -17.845 -7.896 43.769 1.00 86.88 263 GLY A CA 1
ATOM 2003 C C . GLY A 1 263 ? -17.057 -7.199 42.656 1.00 86.88 263 GLY A C 1
ATOM 2004 O O . GLY A 1 263 ? -16.060 -6.512 42.893 1.00 86.88 263 GLY A O 1
ATOM 2005 N N . ILE A 1 264 ? -17.445 -7.452 41.403 1.00 90.25 264 ILE A N 1
ATOM 2006 C CA . ILE A 1 264 ? -16.657 -7.081 40.215 1.00 90.25 264 ILE A CA 1
ATOM 2007 C C . ILE A 1 264 ? -17.574 -6.644 39.074 1.00 90.25 264 ILE A C 1
ATOM 2009 O O . ILE A 1 264 ? -18.600 -7.270 38.809 1.00 90.25 264 ILE A O 1
ATOM 2013 N N . VAL A 1 265 ? -17.173 -5.589 38.369 1.00 92.31 265 VAL A N 1
ATOM 2014 C CA . VAL A 1 265 ? -17.739 -5.193 37.078 1.00 92.31 265 VAL A CA 1
ATOM 2015 C C . VAL A 1 265 ? -16.862 -5.738 35.966 1.00 92.31 265 VAL A C 1
ATOM 2017 O O . VAL A 1 265 ? -15.644 -5.570 35.990 1.00 92.31 265 VAL A O 1
ATOM 2020 N N . VAL A 1 266 ? -17.485 -6.370 34.980 1.00 93.44 266 VAL A N 1
ATOM 2021 C CA . VAL A 1 266 ? -16.830 -6.842 33.768 1.00 93.44 266 VAL A CA 1
ATOM 2022 C C . VAL A 1 266 ? -17.485 -6.186 32.565 1.00 93.44 266 VAL A C 1
ATOM 2024 O O . VAL A 1 266 ? -18.697 -6.306 32.362 1.00 93.44 266 VAL A O 1
ATOM 2027 N N . THR A 1 267 ? -16.687 -5.493 31.760 1.00 94.31 267 THR A N 1
ATOM 2028 C CA . THR A 1 267 ? -17.114 -5.014 30.446 1.00 94.31 267 THR A CA 1
ATOM 2029 C C . THR A 1 267 ? -16.513 -5.870 29.345 1.00 94.31 267 THR A C 1
ATOM 2031 O O . THR A 1 267 ? -15.372 -6.317 29.438 1.00 94.31 267 THR A O 1
ATOM 2034 N N . PHE A 1 268 ? -17.297 -6.108 28.299 1.00 93.88 268 PHE A N 1
ATOM 2035 C CA . PHE A 1 268 ? -16.940 -6.938 27.159 1.00 93.88 268 PHE A CA 1
ATOM 2036 C C . PHE A 1 268 ? -17.067 -6.138 25.873 1.00 93.88 268 PHE A C 1
ATOM 2038 O O . PHE A 1 268 ? -18.092 -5.504 25.618 1.00 93.88 268 PHE A O 1
ATOM 2045 N N . GLU A 1 269 ? -16.045 -6.210 25.036 1.00 94.19 269 GLU A N 1
ATOM 2046 C CA . GLU A 1 269 ? -16.023 -5.567 23.729 1.00 94.19 269 GLU A CA 1
ATOM 2047 C C . GLU A 1 269 ? -15.548 -6.561 22.677 1.00 94.19 269 GLU A C 1
ATOM 2049 O O . GLU A 1 269 ? -14.504 -7.193 22.838 1.00 94.19 269 GLU A O 1
ATOM 2054 N N . ASP A 1 270 ? -16.306 -6.699 21.592 1.00 92.56 270 ASP A N 1
ATOM 2055 C CA . ASP A 1 270 ? -15.853 -7.448 20.424 1.00 92.56 270 ASP A CA 1
ATOM 2056 C C . ASP A 1 270 ? -14.834 -6.598 19.656 1.00 92.56 270 ASP A C 1
ATOM 2058 O O . ASP A 1 270 ? -15.187 -5.631 18.981 1.00 92.56 270 ASP A O 1
ATOM 2062 N N . ILE A 1 271 ? -13.554 -6.948 19.791 1.00 92.44 271 ILE A N 1
ATOM 2063 C CA . ILE A 1 271 ? -12.442 -6.241 19.148 1.00 92.44 271 ILE A CA 1
ATOM 2064 C C . ILE A 1 271 ? -11.929 -6.982 17.909 1.00 92.44 271 ILE A C 1
ATOM 2066 O O . ILE A 1 271 ? -10.837 -6.676 17.429 1.00 92.44 271 ILE A O 1
ATOM 2070 N N . THR A 1 272 ? -12.695 -7.942 17.379 1.00 90.56 272 THR A N 1
ATOM 2071 C CA . THR A 1 272 ? -12.296 -8.766 16.226 1.00 90.56 272 THR A CA 1
ATOM 2072 C C . THR A 1 272 ? -11.942 -7.901 15.021 1.00 90.56 272 THR A C 1
ATOM 2074 O O . THR A 1 272 ? -10.837 -8.012 14.494 1.00 90.56 272 THR A O 1
ATOM 2077 N N . GLN A 1 273 ? -12.837 -6.982 14.638 1.00 88.56 273 GLN A N 1
ATOM 2078 C CA . GLN A 1 273 ? -12.597 -6.074 13.514 1.00 88.56 273 GLN A CA 1
ATOM 2079 C C . GLN A 1 273 ? -11.384 -5.179 13.774 1.00 88.56 273 GLN A C 1
ATOM 2081 O O . GLN A 1 273 ? -10.524 -5.043 12.917 1.00 88.56 273 GLN A O 1
ATOM 2086 N N . ARG A 1 274 ? -11.251 -4.647 14.995 1.00 89.50 274 ARG A N 1
ATOM 2087 C CA . ARG A 1 274 ? -10.124 -3.781 15.358 1.00 89.50 274 ARG A CA 1
ATOM 2088 C C . ARG A 1 274 ? -8.781 -4.504 15.242 1.00 89.50 274 ARG A C 1
ATOM 2090 O O . ARG A 1 274 ? -7.806 -3.899 14.809 1.00 89.50 274 ARG A O 1
ATOM 2097 N N . LEU A 1 275 ? -8.712 -5.774 15.646 1.00 88.88 275 LEU A N 1
ATOM 2098 C CA . LEU A 1 275 ? -7.502 -6.585 15.500 1.00 88.88 275 LEU A CA 1
ATOM 2099 C C . LEU A 1 275 ? -7.219 -6.931 14.034 1.00 88.88 275 LEU A C 1
ATOM 2101 O O . LEU A 1 275 ? -6.055 -6.912 13.640 1.00 88.88 275 LEU A O 1
ATOM 2105 N N . ALA A 1 276 ? -8.252 -7.212 13.235 1.00 85.44 276 ALA A N 1
ATOM 2106 C CA . ALA A 1 276 ? -8.110 -7.441 11.798 1.00 85.44 276 ALA A CA 1
ATOM 2107 C C . ALA A 1 276 ? -7.576 -6.189 11.083 1.00 85.44 276 ALA A C 1
ATOM 2109 O O . ALA A 1 276 ? -6.565 -6.276 10.393 1.00 85.44 276 ALA A O 1
ATOM 2110 N N . ASP A 1 277 ? -8.165 -5.021 11.350 1.00 82.94 277 ASP A N 1
ATOM 2111 C CA . ASP A 1 277 ? -7.728 -3.734 10.798 1.00 82.94 277 ASP A CA 1
ATOM 2112 C C . ASP A 1 277 ? -6.282 -3.419 11.210 1.00 82.94 277 ASP A C 1
ATOM 2114 O O . ASP A 1 277 ? -5.472 -2.968 10.404 1.00 82.94 277 ASP A O 1
ATOM 2118 N N . GLN A 1 278 ? -5.915 -3.679 12.470 1.00 84.38 278 GLN A N 1
ATOM 2119 C CA . GLN A 1 278 ? -4.540 -3.496 12.942 1.00 84.38 278 GLN A CA 1
ATOM 2120 C C . GLN A 1 278 ? -3.552 -4.428 12.236 1.00 84.38 278 GLN A C 1
ATOM 2122 O O . GLN A 1 278 ? -2.457 -3.988 11.881 1.00 84.38 278 GLN A O 1
ATOM 2127 N N . ALA A 1 279 ? -3.920 -5.694 12.033 1.00 81.25 279 ALA A N 1
ATOM 2128 C CA . ALA A 1 279 ? -3.095 -6.647 11.300 1.00 81.25 279 ALA A CA 1
ATOM 2129 C C . ALA A 1 279 ? -2.944 -6.235 9.829 1.00 81.25 279 ALA A C 1
ATOM 2131 O O . ALA A 1 279 ? -1.841 -6.296 9.291 1.00 81.25 279 ALA A O 1
ATOM 2132 N N . GLU A 1 280 ? -4.016 -5.748 9.203 1.00 79.81 280 GLU A N 1
ATOM 2133 C CA . GLU A 1 280 ? -3.996 -5.231 7.836 1.00 79.81 280 GLU A CA 1
ATOM 2134 C C . GLU A 1 280 ? -3.106 -3.989 7.717 1.00 79.81 280 GLU A C 1
ATOM 2136 O O . GLU A 1 280 ? -2.238 -3.947 6.851 1.00 79.81 280 GLU A O 1
ATOM 2141 N N . ILE A 1 281 ? -3.217 -3.023 8.636 1.00 80.12 281 ILE A N 1
ATOM 2142 C CA . ILE A 1 281 ? -2.335 -1.845 8.684 1.00 80.12 281 ILE A CA 1
ATOM 2143 C C . ILE A 1 281 ? -0.866 -2.266 8.820 1.00 80.12 281 ILE A C 1
ATOM 2145 O O . ILE A 1 281 ? -0.003 -1.750 8.108 1.00 80.12 281 ILE A O 1
ATOM 2149 N N . GLN A 1 282 ? -0.567 -3.210 9.718 1.00 77.25 282 GLN A N 1
ATOM 2150 C CA . GLN A 1 282 ? 0.792 -3.733 9.887 1.00 77.25 282 GLN A CA 1
ATOM 2151 C C . GLN A 1 282 ? 1.295 -4.435 8.624 1.00 77.25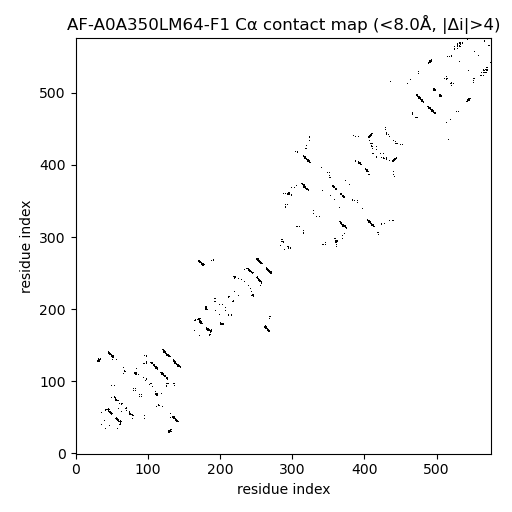 282 GLN A C 1
ATOM 2153 O O . GLN A 1 282 ? 2.462 -4.280 8.261 1.00 77.25 282 GLN A O 1
ATOM 2158 N N . HIS A 1 283 ? 0.422 -5.175 7.944 1.00 77.81 283 HIS A N 1
ATOM 2159 C CA . HIS A 1 283 ? 0.741 -5.843 6.692 1.00 77.81 283 HIS A CA 1
ATOM 2160 C C . HIS A 1 283 ? 1.004 -4.828 5.567 1.00 77.81 283 HIS A C 1
ATOM 2162 O O . HIS A 1 283 ? 2.048 -4.887 4.926 1.00 77.81 283 HIS A O 1
ATOM 2168 N N . MET A 1 284 ? 0.133 -3.832 5.381 1.00 79.50 284 MET A N 1
ATOM 2169 C CA . MET A 1 284 ? 0.284 -2.765 4.379 1.00 79.50 284 MET A CA 1
ATOM 2170 C C . MET A 1 284 ? 1.533 -1.905 4.599 1.00 79.50 284 MET A C 1
ATOM 2172 O O . MET A 1 284 ? 2.117 -1.399 3.640 1.00 79.50 284 MET A O 1
ATOM 2176 N N . ALA A 1 285 ? 1.976 -1.751 5.851 1.00 85.25 285 ALA A N 1
ATOM 2177 C CA . ALA A 1 285 ? 3.220 -1.054 6.159 1.00 85.25 285 ALA A CA 1
ATOM 2178 C C . ALA A 1 285 ? 4.453 -1.770 5.578 1.00 85.25 285 ALA A C 1
ATOM 2180 O O . ALA A 1 285 ? 5.455 -1.114 5.299 1.00 85.25 285 ALA A O 1
ATOM 2181 N N . GLN A 1 286 ? 4.381 -3.086 5.349 1.00 89.44 286 GLN A N 1
ATOM 2182 C CA . GLN A 1 286 ? 5.518 -3.901 4.910 1.00 89.44 286 GLN A CA 1
ATOM 2183 C C . GLN A 1 286 ? 5.364 -4.482 3.500 1.00 89.44 286 GLN A C 1
ATOM 2185 O O . GLN A 1 286 ? 6.375 -4.717 2.839 1.00 89.44 286 GLN A O 1
ATOM 2190 N N . PHE A 1 287 ? 4.139 -4.696 3.022 1.00 94.38 287 PHE A N 1
ATOM 2191 C CA . PHE A 1 287 ? 3.850 -5.414 1.779 1.00 94.38 287 PHE A CA 1
ATOM 2192 C C . PHE A 1 287 ? 2.986 -4.593 0.813 1.00 94.38 287 PHE A C 1
ATOM 2194 O O . PHE A 1 287 ? 2.177 -3.759 1.217 1.00 94.38 287 PHE A O 1
ATOM 2201 N N . ASP A 1 288 ? 3.173 -4.829 -0.483 1.00 95.31 288 ASP A N 1
ATOM 2202 C CA . ASP A 1 288 ? 2.348 -4.310 -1.570 1.00 95.31 288 ASP A CA 1
ATOM 2203 C C . ASP A 1 288 ? 1.009 -5.054 -1.612 1.00 95.31 288 ASP A C 1
ATOM 2205 O O . ASP A 1 288 ? 0.970 -6.281 -1.703 1.00 95.31 288 ASP A O 1
ATOM 2209 N N . ALA A 1 289 ? -0.096 -4.306 -1.582 1.00 90.75 289 ALA A N 1
ATOM 2210 C CA . ALA A 1 289 ? -1.441 -4.870 -1.460 1.00 90.75 289 ALA A CA 1
ATOM 2211 C C . ALA A 1 289 ? -1.872 -5.743 -2.652 1.00 90.75 289 ALA A C 1
ATOM 2213 O O . ALA A 1 289 ? -2.758 -6.578 -2.503 1.00 90.75 289 ALA A O 1
ATOM 2214 N N . LEU A 1 290 ? -1.275 -5.555 -3.835 1.00 94.69 290 LEU A N 1
ATOM 2215 C CA . LEU A 1 290 ? -1.649 -6.315 -5.027 1.00 94.69 290 LEU A CA 1
ATOM 2216 C C . LEU A 1 290 ? -0.833 -7.604 -5.171 1.00 94.69 290 LEU A C 1
ATOM 2218 O O . LEU A 1 290 ? -1.387 -8.640 -5.535 1.00 94.69 290 LEU A O 1
ATOM 2222 N N . THR A 1 291 ? 0.482 -7.526 -4.955 1.00 96.00 291 THR A N 1
ATOM 2223 C CA . THR A 1 291 ? 1.432 -8.615 -5.252 1.00 96.00 291 THR A CA 1
ATOM 2224 C C . THR A 1 291 ? 1.911 -9.385 -4.026 1.00 96.00 291 THR A C 1
ATOM 2226 O O . THR A 1 291 ? 2.589 -10.398 -4.194 1.00 96.00 291 THR A O 1
ATOM 2229 N N . GLU A 1 292 ? 1.594 -8.908 -2.817 1.00 94.12 292 GLU A N 1
ATOM 2230 C CA . GLU A 1 292 ? 2.050 -9.451 -1.524 1.00 94.12 292 GLU A CA 1
ATOM 2231 C C . GLU A 1 292 ? 3.583 -9.490 -1.366 1.00 94.12 292 GLU A C 1
ATOM 2233 O O . GLU A 1 292 ? 4.126 -10.088 -0.437 1.00 94.12 292 GLU A O 1
ATOM 2238 N N . LEU A 1 293 ? 4.310 -8.833 -2.270 1.00 96.62 293 LEU A N 1
ATOM 2239 C CA . LEU A 1 293 ? 5.743 -8.618 -2.146 1.00 96.62 293 LEU A CA 1
ATOM 2240 C C . LEU A 1 293 ? 6.028 -7.508 -1.134 1.00 96.62 293 LEU A C 1
ATOM 2242 O O . LEU A 1 293 ? 5.202 -6.613 -0.980 1.00 96.62 293 LEU A O 1
ATOM 2246 N N . PRO A 1 294 ? 7.200 -7.508 -0.477 1.00 97.19 294 PRO A N 1
ATOM 2247 C CA . PRO A 1 294 ? 7.706 -6.342 0.230 1.00 97.19 294 PRO A CA 1
ATOM 2248 C C . PRO A 1 294 ? 7.492 -5.054 -0.574 1.00 97.19 294 PRO A C 1
ATOM 2250 O O . PRO A 1 294 ? 7.771 -5.000 -1.775 1.00 97.19 294 PRO A O 1
ATOM 2253 N N . ASN A 1 295 ? 6.964 -4.028 0.086 1.00 96.56 295 ASN A N 1
ATOM 2254 C CA . ASN A 1 295 ? 6.769 -2.721 -0.527 1.00 96.56 295 ASN A CA 1
ATOM 2255 C C . ASN A 1 295 ? 8.096 -1.941 -0.574 1.00 96.56 295 ASN A C 1
ATOM 2257 O O . ASN A 1 295 ? 9.124 -2.373 -0.044 1.00 96.56 295 ASN A O 1
ATOM 2261 N N . ARG A 1 296 ? 8.059 -0.748 -1.176 1.00 95.94 296 ARG A N 1
ATOM 2262 C CA . ARG A 1 296 ? 9.213 0.158 -1.260 1.00 95.94 296 ARG A CA 1
ATOM 2263 C C . ARG A 1 296 ? 9.866 0.411 0.104 1.00 95.94 296 ARG A C 1
ATOM 2265 O O . ARG A 1 296 ? 11.080 0.308 0.206 1.00 95.94 296 ARG A O 1
ATOM 2272 N N . LEU A 1 297 ? 9.089 0.703 1.148 1.00 93.56 297 LEU A N 1
ATOM 2273 C CA . LEU A 1 297 ? 9.640 0.997 2.475 1.00 93.56 297 LEU A CA 1
ATOM 2274 C C . LEU A 1 297 ? 10.402 -0.212 3.044 1.00 93.56 297 LEU A C 1
ATOM 2276 O O . LEU A 1 297 ? 11.566 -0.089 3.412 1.00 93.56 297 LEU A O 1
ATOM 2280 N N . SER A 1 298 ? 9.784 -1.399 3.022 1.00 95.81 298 SER A N 1
ATOM 2281 C CA . SER A 1 298 ? 10.414 -2.628 3.520 1.00 95.81 298 SER A CA 1
ATOM 2282 C C . SER A 1 298 ? 11.650 -3.023 2.713 1.00 95.81 298 SER A C 1
ATOM 2284 O O . SER A 1 298 ? 12.615 -3.533 3.281 1.00 95.81 298 SER A O 1
ATOM 2286 N N . PHE A 1 299 ? 11.646 -2.783 1.400 1.00 97.50 299 PHE A N 1
ATOM 2287 C CA . PHE A 1 299 ? 12.808 -3.017 0.549 1.00 97.50 299 PHE A CA 1
ATOM 2288 C C . PHE A 1 299 ? 14.011 -2.170 0.983 1.00 97.50 299 PHE A C 1
ATOM 2290 O O . PHE A 1 299 ? 15.083 -2.725 1.212 1.00 97.50 299 PHE A O 1
ATOM 2297 N N . TYR A 1 300 ? 13.830 -0.856 1.152 1.00 96.81 300 TYR A N 1
ATOM 2298 C CA . TYR A 1 300 ? 14.911 0.048 1.558 1.00 96.81 300 TYR A CA 1
ATOM 2299 C C . TYR A 1 300 ? 15.438 -0.270 2.963 1.00 96.81 300 TYR A C 1
ATOM 2301 O O . TYR A 1 300 ? 16.652 -0.359 3.141 1.00 96.81 300 TYR A O 1
ATOM 2309 N N . ASP A 1 301 ? 14.554 -0.534 3.932 1.00 95.81 301 ASP A N 1
ATOM 2310 C CA . ASP A 1 301 ? 14.951 -0.911 5.298 1.00 95.81 301 ASP A CA 1
ATOM 2311 C C . ASP A 1 301 ? 15.796 -2.198 5.316 1.00 95.81 301 ASP A C 1
ATOM 2313 O O . ASP A 1 301 ? 16.804 -2.306 6.028 1.00 95.81 301 ASP A O 1
ATOM 2317 N N . ARG A 1 302 ? 15.405 -3.194 4.509 1.00 96.00 302 ARG A N 1
ATOM 2318 C CA . ARG A 1 302 ? 16.149 -4.453 4.368 1.00 96.00 302 ARG A CA 1
ATOM 2319 C C . ARG A 1 302 ? 17.481 -4.236 3.658 1.00 96.00 302 ARG A C 1
ATOM 2321 O O . ARG A 1 302 ? 18.479 -4.800 4.100 1.00 96.00 302 ARG A O 1
ATOM 2328 N N . LEU A 1 303 ? 17.513 -3.425 2.601 1.00 96.81 303 LEU A N 1
ATOM 2329 C CA . LEU A 1 303 ? 18.736 -3.111 1.862 1.00 96.81 303 LEU A CA 1
ATOM 2330 C C . LEU A 1 303 ? 19.766 -2.421 2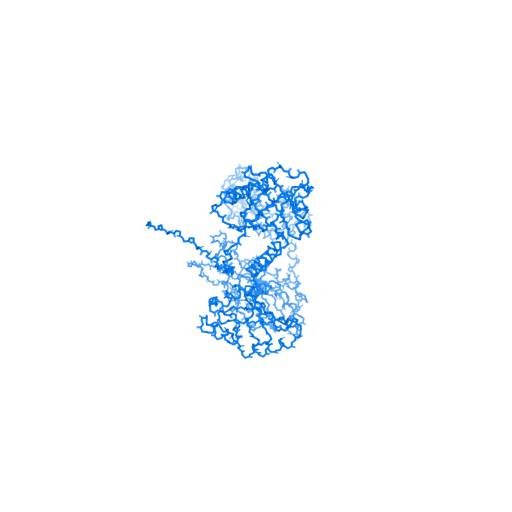.761 1.00 96.81 303 LEU A C 1
ATOM 2332 O O . LEU A 1 303 ? 20.905 -2.876 2.836 1.00 96.81 303 LEU A O 1
ATOM 2336 N N . ASP A 1 304 ? 19.349 -1.395 3.502 1.00 96.19 304 ASP A N 1
ATOM 2337 C CA . ASP A 1 304 ? 20.189 -0.691 4.475 1.00 96.19 304 ASP A CA 1
ATOM 2338 C C . ASP A 1 304 ? 20.761 -1.649 5.531 1.00 96.19 304 ASP A C 1
ATOM 2340 O O . ASP A 1 304 ? 21.967 -1.676 5.794 1.00 96.19 304 ASP A O 1
ATOM 2344 N N . THR A 1 305 ? 19.900 -2.504 6.091 1.00 95.19 305 THR A N 1
ATOM 2345 C CA . THR A 1 305 ? 20.297 -3.510 7.084 1.00 95.19 305 THR A CA 1
ATOM 2346 C C . THR A 1 305 ? 21.338 -4.480 6.520 1.00 95.19 305 THR A C 1
ATOM 2348 O O . THR A 1 305 ? 22.362 -4.724 7.161 1.00 95.19 305 THR A O 1
ATOM 2351 N N . LEU A 1 306 ? 21.107 -5.014 5.318 1.00 94.25 306 LEU A N 1
ATOM 2352 C CA . LEU A 1 306 ? 21.999 -5.976 4.668 1.00 94.25 306 LEU A CA 1
ATOM 2353 C C . LEU A 1 306 ? 23.344 -5.351 4.292 1.00 94.25 306 LEU A C 1
ATOM 2355 O O . LEU A 1 306 ? 24.384 -5.961 4.526 1.00 94.25 306 LEU A O 1
ATOM 2359 N N . MET A 1 307 ? 23.347 -4.119 3.777 1.00 92.31 307 MET A N 1
ATOM 2360 C CA . MET A 1 307 ? 24.580 -3.397 3.452 1.00 92.31 307 MET A CA 1
ATOM 2361 C C . MET A 1 307 ? 25.418 -3.107 4.704 1.00 92.31 307 MET A C 1
ATOM 2363 O O . MET A 1 307 ? 26.638 -3.250 4.670 1.00 92.31 307 MET A O 1
ATOM 2367 N N . LYS A 1 308 ? 24.783 -2.782 5.839 1.00 91.75 308 LYS A N 1
ATOM 2368 C CA . LYS A 1 308 ? 25.473 -2.595 7.131 1.00 91.75 308 LYS A CA 1
ATOM 2369 C C . LYS A 1 308 ? 26.024 -3.895 7.722 1.00 91.75 308 LYS A C 1
ATOM 2371 O O . LYS A 1 308 ? 26.994 -3.856 8.475 1.00 91.75 308 LYS A O 1
ATOM 2376 N N . GLN A 1 309 ? 25.398 -5.031 7.419 1.00 90.19 309 GLN A N 1
ATOM 2377 C CA . GLN A 1 309 ? 25.795 -6.358 7.906 1.00 90.19 309 GLN A CA 1
ATOM 2378 C C . GLN A 1 309 ? 26.751 -7.099 6.955 1.00 90.19 309 GLN A C 1
ATOM 2380 O O . GLN A 1 309 ? 27.241 -8.176 7.309 1.00 90.19 309 GLN A O 1
ATOM 2385 N N . GLN A 1 310 ? 27.029 -6.533 5.776 1.00 86.44 310 GLN A N 1
ATOM 2386 C CA . GLN A 1 310 ? 27.901 -7.111 4.757 1.00 86.44 310 GLN A CA 1
ATOM 2387 C C . GLN A 1 310 ? 29.306 -7.390 5.311 1.00 86.44 310 GLN A C 1
ATOM 2389 O O . GLN A 1 310 ? 29.945 -6.528 5.922 1.00 86.44 310 GLN A O 1
ATOM 2394 N N . ARG A 1 311 ? 29.818 -8.604 5.075 1.00 85.44 311 ARG A N 1
ATOM 2395 C CA . ARG A 1 311 ? 31.176 -8.995 5.478 1.00 85.44 311 ARG A CA 1
ATOM 2396 C C . ARG A 1 311 ? 32.195 -8.678 4.377 1.00 85.44 311 ARG A C 1
ATOM 2398 O O . ARG A 1 311 ? 31.842 -8.652 3.200 1.00 85.44 311 ARG A O 1
ATOM 2405 N N . PRO A 1 312 ? 33.486 -8.501 4.717 1.00 83.31 312 PRO A N 1
ATOM 2406 C CA . PRO A 1 312 ? 34.533 -8.333 3.712 1.00 83.31 312 PRO A CA 1
ATOM 2407 C C . PRO A 1 312 ? 34.570 -9.503 2.717 1.00 83.31 312 PRO A C 1
ATOM 2409 O O . PRO A 1 312 ? 34.689 -10.658 3.125 1.00 83.31 312 PRO A O 1
ATOM 2412 N N . GLY A 1 313 ? 34.503 -9.194 1.420 1.00 80.25 313 GLY A N 1
ATOM 2413 C CA . GLY A 1 313 ? 34.495 -10.187 0.338 1.00 80.25 313 GLY A CA 1
ATOM 2414 C C . GLY A 1 313 ? 33.111 -10.736 -0.030 1.00 80.25 313 GLY A C 1
ATOM 2415 O O . GLY A 1 313 ? 33.028 -11.563 -0.933 1.00 80.25 313 GLY A O 1
ATOM 2416 N N . GLU A 1 314 ? 32.044 -10.281 0.632 1.00 88.00 314 GLU A N 1
ATOM 2417 C CA . GLU A 1 314 ? 30.659 -10.502 0.207 1.00 88.00 314 GLU A CA 1
ATOM 2418 C C . GLU A 1 314 ? 30.129 -9.263 -0.519 1.00 88.00 314 GLU A C 1
ATOM 2420 O O . GLU A 1 314 ? 30.517 -8.133 -0.222 1.00 88.00 314 GLU A O 1
ATOM 2425 N N . PHE A 1 315 ? 29.216 -9.483 -1.458 1.00 90.69 315 PHE A N 1
ATOM 2426 C CA . PHE A 1 315 ? 28.547 -8.453 -2.238 1.00 90.69 315 PHE A CA 1
ATOM 2427 C C . PHE A 1 315 ? 27.042 -8.471 -1.953 1.00 90.69 315 PHE A C 1
ATOM 2429 O O . PHE A 1 315 ? 26.477 -9.496 -1.564 1.00 90.69 315 PHE A O 1
ATOM 2436 N N . VAL A 1 316 ? 26.394 -7.329 -2.163 1.00 94.69 316 VAL A N 1
ATOM 2437 C CA . VAL A 1 316 ? 24.931 -7.216 -2.196 1.00 94.69 316 VAL A CA 1
ATOM 2438 C C . VAL A 1 316 ? 24.561 -6.688 -3.574 1.00 94.69 316 VAL A C 1
ATOM 2440 O O . VAL A 1 316 ? 25.020 -5.618 -3.970 1.00 94.69 316 VAL A O 1
ATOM 2443 N N . GLY A 1 317 ? 23.778 -7.460 -4.324 1.00 95.19 317 GLY A N 1
ATOM 2444 C CA . GLY A 1 317 ? 23.293 -7.057 -5.642 1.00 95.19 317 GLY A CA 1
ATOM 2445 C C . GLY A 1 317 ? 21.908 -6.434 -5.539 1.00 95.19 317 GLY A C 1
ATOM 2446 O O . GLY A 1 317 ? 21.030 -7.005 -4.897 1.00 95.19 317 GLY A O 1
ATOM 2447 N N . VAL A 1 318 ? 21.688 -5.300 -6.197 1.00 97.75 318 VAL A N 1
ATOM 2448 C CA . VAL A 1 318 ? 20.354 -4.734 -6.417 1.00 97.75 318 VAL A CA 1
ATOM 2449 C C . VAL A 1 318 ? 20.020 -4.843 -7.894 1.00 97.75 318 VAL A C 1
ATOM 2451 O O . VAL A 1 318 ? 20.762 -4.357 -8.747 1.00 97.75 318 VAL A O 1
ATOM 2454 N N . LEU A 1 319 ? 18.897 -5.493 -8.185 1.00 98.31 319 LEU A N 1
ATOM 2455 C CA . LEU A 1 319 ? 18.311 -5.569 -9.514 1.00 98.31 319 LEU A CA 1
ATOM 2456 C C . LEU A 1 319 ? 17.052 -4.701 -9.500 1.00 98.31 319 LEU A C 1
ATOM 2458 O O . LEU A 1 319 ? 16.106 -5.041 -8.797 1.00 98.31 319 LEU A O 1
ATOM 2462 N N . SER A 1 320 ? 17.040 -3.602 -10.250 1.00 98.19 320 SER A N 1
ATOM 2463 C CA . SER A 1 320 ? 15.842 -2.806 -10.547 1.00 98.19 320 SER A CA 1
ATOM 2464 C C . SER A 1 320 ? 15.209 -3.358 -11.823 1.00 98.19 320 SER A C 1
ATOM 2466 O O . SER A 1 320 ? 15.923 -3.610 -12.796 1.00 98.19 320 SER A O 1
ATOM 2468 N N . LEU A 1 321 ? 13.904 -3.619 -11.823 1.00 98.19 321 LEU A N 1
ATOM 2469 C CA . LEU A 1 321 ? 13.211 -4.294 -12.917 1.00 98.19 321 LEU A CA 1
ATOM 2470 C C . LEU A 1 321 ? 11.953 -3.541 -13.337 1.00 98.19 321 LEU A C 1
ATOM 2472 O O . LEU A 1 321 ? 11.227 -3.016 -12.499 1.00 98.19 321 LEU A O 1
ATOM 2476 N N . ASP A 1 322 ? 11.648 -3.584 -14.629 1.00 97.69 322 ASP A N 1
ATOM 2477 C CA . ASP A 1 322 ? 10.448 -2.975 -15.198 1.00 97.69 322 ASP A CA 1
ATOM 2478 C C . ASP A 1 322 ? 9.850 -3.859 -16.290 1.00 97.69 322 ASP A C 1
ATOM 2480 O O . ASP A 1 322 ? 10.577 -4.386 -17.138 1.00 97.69 322 ASP A O 1
ATOM 2484 N N . LEU A 1 323 ? 8.528 -4.041 -16.249 1.00 96.69 323 LEU A N 1
ATOM 2485 C CA . LEU A 1 323 ? 7.810 -4.811 -17.261 1.00 96.69 323 LEU A CA 1
ATOM 2486 C C . LEU A 1 323 ? 7.674 -4.010 -18.563 1.00 96.69 323 LEU A C 1
ATOM 2488 O O . LEU A 1 323 ? 6.921 -3.038 -18.653 1.00 96.69 323 LEU A O 1
ATOM 2492 N N . ASP A 1 324 ? 8.335 -4.482 -19.617 1.00 93.06 324 ASP A N 1
ATOM 2493 C CA . ASP A 1 324 ? 8.382 -3.772 -20.891 1.00 93.06 324 ASP A CA 1
ATOM 2494 C C . ASP A 1 324 ? 6.987 -3.635 -21.508 1.00 93.06 324 ASP A C 1
ATOM 2496 O O . ASP A 1 324 ? 6.254 -4.606 -21.673 1.00 93.06 324 ASP A O 1
ATOM 2500 N N . HIS A 1 325 ? 6.620 -2.423 -21.925 1.00 87.69 325 HIS A N 1
ATOM 2501 C CA . HIS A 1 325 ? 5.327 -2.139 -22.558 1.00 87.69 325 HIS A CA 1
ATOM 2502 C C . HIS A 1 325 ? 4.087 -2.461 -21.695 1.00 87.69 325 HIS A C 1
ATOM 2504 O O . HIS A 1 325 ? 2.985 -2.552 -22.243 1.00 87.69 325 HIS A O 1
ATOM 2510 N N . PHE A 1 326 ? 4.204 -2.550 -20.364 1.00 93.38 326 PHE A N 1
ATOM 2511 C CA . PHE A 1 326 ? 3.061 -2.787 -19.469 1.00 93.38 326 PHE A CA 1
ATOM 2512 C C . PHE A 1 326 ? 1.902 -1.801 -19.690 1.00 93.38 326 PHE A C 1
ATOM 2514 O O . PHE A 1 326 ? 0.732 -2.189 -19.733 1.00 93.38 326 PHE A O 1
ATOM 2521 N N . LYS A 1 327 ? 2.210 -0.523 -19.939 1.00 88.81 327 LYS A N 1
ATOM 2522 C CA . LYS A 1 327 ? 1.196 0.483 -20.286 1.00 88.81 327 LYS A CA 1
ATOM 2523 C C . LYS A 1 327 ? 0.351 0.091 -21.505 1.00 88.81 327 LYS A C 1
ATOM 2525 O O . LYS A 1 327 ? -0.859 0.272 -21.478 1.00 88.81 327 LYS A O 1
ATOM 2530 N N . ALA A 1 328 ? 0.956 -0.487 -22.544 1.00 87.31 328 ALA A N 1
ATOM 2531 C CA . ALA A 1 328 ? 0.220 -0.926 -23.729 1.00 87.31 328 ALA A CA 1
ATOM 2532 C C . ALA A 1 328 ? -0.741 -2.085 -23.412 1.00 87.31 328 ALA A C 1
ATOM 2534 O O . ALA A 1 328 ? -1.818 -2.162 -24.005 1.00 87.31 328 ALA A O 1
ATOM 2535 N N . VAL A 1 329 ? -0.386 -2.950 -22.452 1.00 89.75 329 VAL A N 1
ATOM 2536 C CA . VAL A 1 329 ? -1.281 -3.999 -21.936 1.00 89.75 329 VAL A CA 1
ATOM 2537 C C . VAL A 1 329 ? -2.491 -3.367 -21.253 1.00 89.75 329 VAL A C 1
ATOM 2539 O O . VAL A 1 329 ? -3.618 -3.716 -21.597 1.00 89.75 329 VAL A O 1
ATOM 2542 N N . ASN A 1 330 ? -2.284 -2.391 -20.363 1.00 91.00 330 ASN A N 1
ATOM 2543 C CA . ASN A 1 330 ? -3.382 -1.671 -19.709 1.00 91.00 330 ASN A CA 1
ATOM 2544 C C . ASN A 1 330 ? -4.275 -0.927 -20.706 1.00 91.00 330 ASN A C 1
ATOM 2546 O O . ASN A 1 330 ? -5.497 -1.037 -20.629 1.00 91.00 330 ASN A O 1
ATOM 2550 N N . ASP A 1 331 ? -3.677 -0.221 -21.666 1.00 90.88 331 ASP A N 1
ATOM 2551 C CA . ASP A 1 331 ? -4.410 0.559 -22.666 1.00 90.88 331 ASP A CA 1
ATOM 2552 C C . ASP A 1 331 ? -5.242 -0.344 -23.602 1.00 90.88 331 ASP A C 1
ATOM 2554 O O . ASP A 1 331 ? -6.286 0.075 -24.103 1.00 90.88 331 ASP A O 1
ATOM 2558 N N . THR A 1 332 ? -4.805 -1.589 -23.831 1.00 88.12 332 THR A N 1
ATOM 2559 C CA . THR A 1 332 ? -5.463 -2.533 -24.755 1.00 88.12 332 THR A CA 1
ATOM 2560 C C . THR A 1 332 ? -6.447 -3.475 -24.057 1.00 88.12 332 THR A C 1
ATOM 2562 O O . THR A 1 332 ? -7.503 -3.781 -24.611 1.00 88.12 332 THR A O 1
ATOM 2565 N N . LEU A 1 333 ? -6.103 -3.976 -22.867 1.00 88.44 333 LEU A N 1
ATOM 2566 C CA . LEU A 1 333 ? -6.836 -5.040 -22.166 1.00 88.44 333 LEU A CA 1
ATOM 2567 C C . LEU A 1 333 ? -7.512 -4.567 -20.871 1.00 88.44 333 LEU A C 1
ATOM 2569 O O . LEU A 1 333 ? -8.373 -5.275 -20.353 1.00 88.44 333 LEU A O 1
ATOM 2573 N N . GLY A 1 334 ? -7.184 -3.364 -20.395 1.00 91.88 334 GLY A N 1
ATOM 2574 C CA . GLY A 1 334 ? -7.723 -2.764 -19.179 1.00 91.88 334 GLY A CA 1
ATOM 2575 C C . GLY A 1 334 ? -6.895 -3.060 -17.926 1.00 91.88 334 GLY A C 1
ATOM 2576 O O . GLY A 1 334 ? -6.183 -4.061 -17.840 1.00 91.88 334 GLY A O 1
ATOM 2577 N N . HIS A 1 335 ? -7.044 -2.189 -16.924 1.00 93.00 335 HIS A N 1
ATOM 2578 C CA . HIS A 1 335 ? -6.343 -2.291 -15.639 1.00 93.00 335 HIS A CA 1
ATOM 2579 C C . HIS A 1 335 ? -6.513 -3.637 -14.912 1.00 93.00 335 HIS A C 1
ATOM 2581 O O . HIS A 1 335 ? -5.503 -4.144 -14.439 1.00 93.00 335 HIS A O 1
ATOM 2587 N N . PRO A 1 336 ? -7.700 -4.285 -14.872 1.00 93.94 336 PRO A N 1
ATOM 2588 C CA . PRO A 1 336 ? -7.837 -5.578 -14.195 1.00 93.94 336 PRO A CA 1
ATOM 2589 C C . PRO A 1 336 ? -6.921 -6.669 -14.770 1.00 93.94 336 PRO A C 1
ATOM 2591 O O . PRO A 1 336 ? -6.343 -7.455 -14.026 1.00 93.94 336 PRO A O 1
ATOM 2594 N N . THR A 1 337 ? -6.733 -6.704 -16.095 1.00 93.31 337 THR A N 1
ATOM 2595 C CA . THR A 1 337 ? -5.797 -7.645 -16.729 1.00 93.31 337 THR A CA 1
ATOM 2596 C C . THR A 1 337 ? -4.342 -7.265 -16.450 1.00 93.31 337 THR A C 1
ATOM 2598 O O . THR A 1 337 ? -3.506 -8.149 -16.273 1.00 93.31 337 THR A O 1
ATOM 2601 N N . GLY A 1 338 ? -4.032 -5.968 -16.367 1.00 94.94 338 GLY A N 1
ATOM 2602 C CA . GLY A 1 338 ? -2.725 -5.497 -15.907 1.00 94.94 338 GLY A CA 1
ATOM 2603 C C . GLY A 1 338 ? -2.415 -5.921 -14.473 1.00 94.94 338 GLY A C 1
ATOM 2604 O O . GLY A 1 338 ? -1.310 -6.379 -14.197 1.00 94.94 338 GLY A O 1
ATOM 2605 N N . ASP A 1 339 ? -3.396 -5.856 -13.576 1.00 96.56 339 ASP A N 1
ATOM 2606 C CA . ASP A 1 339 ? -3.248 -6.295 -12.189 1.00 96.56 339 ASP A CA 1
ATOM 2607 C C . ASP A 1 339 ? -2.971 -7.803 -12.101 1.00 96.56 339 ASP A C 1
ATOM 2609 O O . ASP A 1 339 ? -2.038 -8.225 -11.411 1.00 96.56 339 ASP A O 1
ATOM 2613 N N . LEU A 1 340 ? -3.699 -8.617 -12.876 1.00 95.94 340 LEU A N 1
ATOM 2614 C CA . LEU A 1 340 ? -3.430 -10.054 -13.001 1.00 95.94 340 LEU A CA 1
ATOM 2615 C C . LEU A 1 340 ? -2.025 -10.337 -13.553 1.00 95.94 340 LEU A C 1
ATOM 2617 O O . LEU A 1 340 ? -1.348 -11.257 -13.084 1.00 95.94 340 LEU A O 1
ATOM 2621 N N . LEU A 1 341 ? -1.563 -9.540 -14.523 1.00 96.56 341 LEU A N 1
ATOM 2622 C CA . LEU A 1 341 ? -0.208 -9.649 -15.064 1.00 96.56 341 LEU A CA 1
ATOM 2623 C C . LEU A 1 341 ? 0.845 -9.344 -13.991 1.00 96.56 341 LEU A C 1
ATOM 2625 O O . LEU A 1 341 ? 1.796 -10.109 -13.849 1.00 96.56 341 LEU A O 1
ATOM 2629 N N . LEU A 1 342 ? 0.664 -8.278 -13.208 1.00 97.81 342 LEU A N 1
ATOM 2630 C CA . LEU A 1 342 ? 1.572 -7.907 -12.118 1.00 97.81 342 LEU A CA 1
ATOM 2631 C C . LEU A 1 342 ? 1.652 -9.004 -11.051 1.00 97.81 342 LEU A C 1
ATOM 2633 O O . LEU A 1 342 ? 2.746 -9.374 -10.626 1.00 97.81 342 LEU A O 1
ATOM 2637 N N . GLN A 1 343 ? 0.509 -9.572 -10.661 1.00 97.31 343 GLN A N 1
ATOM 2638 C CA . GLN A 1 343 ? 0.451 -10.697 -9.725 1.00 97.31 343 GLN A CA 1
ATOM 2639 C C . GLN A 1 343 ? 1.165 -11.938 -10.270 1.00 97.31 343 GLN A C 1
ATOM 2641 O O . GLN A 1 343 ? 1.926 -12.592 -9.553 1.00 97.31 343 GLN A O 1
ATOM 2646 N N . ALA A 1 344 ? 0.952 -12.272 -11.543 1.00 96.31 344 ALA A N 1
ATOM 2647 C CA . ALA A 1 344 ? 1.601 -13.416 -12.169 1.00 96.31 344 ALA A CA 1
ATOM 2648 C C . ALA A 1 344 ? 3.118 -13.208 -12.323 1.00 96.31 344 ALA A C 1
ATOM 2650 O O . ALA A 1 344 ? 3.891 -14.125 -12.036 1.00 96.31 344 ALA A O 1
ATOM 2651 N N . ALA A 1 345 ? 3.551 -12.008 -12.720 1.00 97.06 345 ALA A N 1
ATOM 2652 C CA . ALA A 1 345 ? 4.960 -11.642 -12.817 1.00 97.06 345 ALA A CA 1
ATOM 2653 C C . ALA A 1 345 ? 5.645 -11.720 -11.444 1.00 97.06 345 ALA A C 1
ATOM 2655 O O . ALA A 1 345 ? 6.687 -12.366 -11.321 1.00 97.06 345 ALA A O 1
ATOM 2656 N N . ALA A 1 346 ? 5.016 -11.185 -10.391 1.00 97.44 346 ALA A N 1
ATOM 2657 C CA . ALA A 1 346 ? 5.505 -11.281 -9.017 1.00 97.44 346 ALA A CA 1
ATOM 2658 C C . ALA A 1 346 ? 5.721 -12.740 -8.577 1.00 97.44 346 ALA A C 1
ATOM 2660 O O . ALA A 1 346 ? 6.788 -13.080 -8.061 1.00 97.44 346 ALA A O 1
ATOM 2661 N N . ARG A 1 347 ? 4.761 -13.638 -8.849 1.00 96.25 347 ARG A N 1
ATOM 2662 C CA . ARG A 1 347 ? 4.901 -15.079 -8.552 1.00 96.25 347 ARG A CA 1
ATOM 2663 C C . ARG A 1 347 ? 6.077 -15.712 -9.297 1.00 96.25 347 ARG A C 1
ATOM 2665 O O . ARG A 1 347 ? 6.817 -16.508 -8.718 1.00 96.25 347 ARG A O 1
ATOM 2672 N N . ARG A 1 348 ? 6.292 -15.352 -10.567 1.00 95.81 348 ARG A N 1
ATOM 2673 C CA . ARG A 1 348 ? 7.442 -15.845 -11.343 1.00 95.81 348 ARG A CA 1
ATOM 2674 C C . ARG A 1 348 ? 8.767 -15.338 -10.780 1.00 95.81 348 ARG A C 1
ATOM 2676 O O . ARG A 1 348 ? 9.680 -16.144 -10.602 1.00 95.81 348 ARG A O 1
ATOM 2683 N N . MET A 1 349 ? 8.857 -14.060 -10.415 1.00 95.25 349 MET A N 1
ATOM 2684 C CA . MET A 1 349 ? 10.043 -13.493 -9.760 1.00 95.25 349 MET A CA 1
ATOM 2685 C C . MET A 1 349 ? 10.335 -14.194 -8.428 1.00 95.25 349 MET A C 1
ATOM 2687 O O . MET A 1 349 ? 11.468 -14.612 -8.189 1.00 95.25 349 MET A O 1
ATOM 2691 N N . GLN A 1 350 ? 9.309 -14.427 -7.601 1.00 94.56 350 GLN A N 1
ATOM 2692 C CA . GLN A 1 350 ? 9.446 -15.193 -6.359 1.00 94.56 350 GLN A CA 1
ATOM 2693 C C . GLN A 1 350 ? 9.942 -16.621 -6.608 1.00 94.56 350 GLN A C 1
ATOM 2695 O O . GLN A 1 350 ? 10.766 -17.111 -5.845 1.00 94.56 350 GLN A O 1
ATOM 2700 N N . SER A 1 351 ? 9.490 -17.290 -7.672 1.00 93.81 351 SER A N 1
ATOM 2701 C CA . SER A 1 351 ? 9.961 -18.643 -8.011 1.00 93.81 351 SER A CA 1
ATOM 2702 C C . SER A 1 351 ? 11.419 -18.683 -8.494 1.00 93.81 351 SER A C 1
ATOM 2704 O O . SER A 1 351 ? 12.078 -19.716 -8.388 1.00 93.81 351 SER A O 1
ATOM 2706 N N . CYS A 1 352 ? 11.946 -17.556 -8.988 1.00 93.06 352 CYS A N 1
ATOM 2707 C CA . CYS A 1 352 ? 13.339 -17.437 -9.418 1.00 93.06 352 CYS A CA 1
ATOM 2708 C C . CYS A 1 352 ? 14.312 -17.214 -8.250 1.00 93.06 352 CYS A C 1
ATOM 2710 O O . CYS A 1 352 ? 15.515 -17.466 -8.407 1.00 93.06 352 CYS A O 1
ATOM 2712 N N . ARG A 1 353 ? 13.814 -16.760 -7.094 1.00 86.69 353 ARG A N 1
ATOM 2713 C CA . ARG A 1 353 ? 14.627 -16.436 -5.915 1.00 86.69 353 ARG A CA 1
ATOM 2714 C C . ARG A 1 353 ? 15.408 -17.655 -5.416 1.00 86.69 353 ARG A C 1
ATOM 2716 O O . ARG A 1 353 ? 14.907 -18.782 -5.454 1.00 86.69 353 ARG A O 1
ATOM 2723 N N . ARG A 1 354 ? 16.633 -17.450 -4.935 1.00 84.94 354 ARG A N 1
ATOM 2724 C CA . ARG A 1 354 ? 17.415 -18.478 -4.230 1.00 84.94 354 ARG A CA 1
ATOM 2725 C C . ARG A 1 354 ? 17.883 -17.928 -2.886 1.00 84.94 354 ARG A C 1
ATOM 2727 O O . ARG A 1 354 ? 18.094 -16.736 -2.751 1.00 84.94 354 ARG A O 1
ATOM 2734 N N . GLY A 1 355 ? 18.056 -18.803 -1.896 1.00 83.75 355 GLY A N 1
ATOM 2735 C CA . GLY A 1 355 ? 18.581 -18.396 -0.590 1.00 83.75 355 GLY A CA 1
ATOM 2736 C C . GLY A 1 355 ? 17.753 -17.282 0.058 1.00 83.75 355 GLY A C 1
ATOM 2737 O O . GLY A 1 355 ? 16.549 -17.448 0.254 1.00 83.75 355 GLY A O 1
ATOM 2738 N N . GLU A 1 356 ? 18.414 -16.172 0.381 1.00 89.19 356 GLU A N 1
ATOM 2739 C CA . GLU A 1 356 ? 17.849 -15.032 1.110 1.00 89.19 356 GLU A CA 1
ATOM 2740 C C . GLU A 1 356 ? 17.455 -13.860 0.193 1.00 89.19 356 GLU A C 1
ATOM 2742 O O . GLU A 1 356 ? 17.210 -12.759 0.678 1.00 89.19 356 GLU A O 1
ATOM 2747 N N . ASP A 1 357 ? 17.344 -14.092 -1.121 1.00 94.56 357 ASP A N 1
ATOM 2748 C CA . ASP A 1 357 ? 16.919 -13.081 -2.092 1.00 94.56 357 ASP A CA 1
ATOM 2749 C C . ASP A 1 357 ? 15.547 -12.475 -1.739 1.00 94.56 357 ASP A C 1
ATOM 2751 O O . ASP A 1 357 ? 14.575 -13.182 -1.434 1.00 94.56 357 ASP A O 1
ATOM 2755 N N . ILE A 1 358 ? 15.451 -11.148 -1.848 1.00 96.12 358 ILE A N 1
ATOM 2756 C CA . ILE A 1 358 ? 14.294 -10.363 -1.408 1.00 96.12 358 ILE A CA 1
ATOM 2757 C C . ILE A 1 358 ? 13.681 -9.638 -2.611 1.00 96.12 358 ILE A C 1
ATOM 2759 O O . ILE A 1 358 ? 14.123 -8.535 -2.940 1.00 96.12 358 ILE A O 1
ATOM 2763 N N . PRO A 1 359 ? 12.677 -10.229 -3.285 1.00 97.25 359 PRO A N 1
ATOM 2764 C CA . PRO A 1 359 ? 11.884 -9.510 -4.272 1.00 97.25 359 PRO A CA 1
ATOM 2765 C C . PRO A 1 359 ? 10.973 -8.488 -3.590 1.00 97.25 359 PRO A C 1
ATOM 2767 O O . PRO A 1 359 ? 10.482 -8.729 -2.491 1.00 97.25 359 PRO A O 1
ATOM 2770 N N . ALA A 1 360 ? 10.721 -7.372 -4.260 1.00 98.00 360 ALA A N 1
ATOM 2771 C CA . ALA A 1 360 ? 9.871 -6.281 -3.815 1.00 98.00 360 ALA A CA 1
ATOM 2772 C C . ALA A 1 360 ? 9.160 -5.641 -5.008 1.00 98.00 360 ALA A C 1
ATOM 2774 O O . ALA A 1 360 ? 9.645 -5.706 -6.141 1.00 98.00 360 ALA A O 1
ATOM 2775 N N . ARG A 1 361 ? 8.034 -4.977 -4.747 1.00 98.00 361 ARG A N 1
ATOM 2776 C CA . ARG A 1 361 ? 7.384 -4.099 -5.722 1.00 98.00 361 ARG A CA 1
ATOM 2777 C C . ARG A 1 361 ? 7.510 -2.656 -5.257 1.00 98.00 361 ARG A C 1
ATOM 2779 O O . ARG A 1 361 ? 7.094 -2.311 -4.151 1.00 98.00 361 ARG A O 1
ATOM 2786 N N . LEU A 1 362 ? 8.098 -1.813 -6.102 1.00 95.69 362 LEU A N 1
ATOM 2787 C CA . LEU A 1 362 ? 8.369 -0.416 -5.763 1.00 95.69 362 LEU A CA 1
ATOM 2788 C C . LEU A 1 362 ? 7.212 0.513 -6.142 1.00 95.69 362 LEU A C 1
ATOM 2790 O O . LEU A 1 362 ? 7.108 1.603 -5.572 1.00 95.69 362 LEU A O 1
ATOM 2794 N N . GLY A 1 363 ? 6.354 0.082 -7.069 1.00 91.50 363 GLY A N 1
ATOM 2795 C CA . GLY A 1 363 ? 5.144 0.774 -7.514 1.00 91.50 363 GLY A CA 1
ATOM 2796 C C . GLY A 1 363 ? 4.907 0.569 -9.012 1.00 91.50 363 GLY A C 1
ATOM 2797 O O . GLY A 1 363 ? 5.840 0.274 -9.742 1.00 91.50 363 GLY A O 1
ATOM 2798 N N . GLY A 1 364 ? 3.663 0.701 -9.488 1.00 93.31 364 GLY A N 1
ATOM 2799 C CA . GLY A 1 364 ? 3.364 0.544 -10.921 1.00 93.31 364 GLY A CA 1
ATOM 2800 C C . GLY A 1 364 ? 3.817 -0.814 -11.477 1.00 93.31 364 GLY A C 1
ATOM 2801 O O . GLY A 1 364 ? 3.444 -1.856 -10.935 1.00 93.31 364 GLY A O 1
ATOM 2802 N N . ASP A 1 365 ? 4.608 -0.786 -12.542 1.00 95.12 365 ASP A N 1
ATOM 2803 C CA . ASP A 1 365 ? 5.304 -1.901 -13.195 1.00 95.12 365 ASP A CA 1
ATOM 2804 C C . ASP A 1 365 ? 6.751 -2.116 -12.717 1.00 95.12 365 ASP A C 1
ATOM 2806 O O . ASP A 1 365 ? 7.441 -2.993 -13.240 1.00 95.12 365 ASP A O 1
ATOM 2810 N N . GLU A 1 366 ? 7.191 -1.369 -11.702 1.00 96.94 366 GLU A N 1
ATOM 2811 C CA . GLU A 1 366 ? 8.548 -1.414 -11.160 1.00 96.94 366 GLU A CA 1
ATOM 2812 C C . GLU A 1 366 ? 8.668 -2.432 -10.015 1.00 96.94 366 GLU A C 1
ATOM 2814 O O . GLU A 1 366 ? 7.971 -2.373 -8.989 1.00 96.94 366 GLU A O 1
ATOM 2819 N N . PHE A 1 367 ? 9.624 -3.341 -10.164 1.00 98.44 367 PHE A N 1
ATOM 2820 C CA . PHE A 1 367 ? 10.019 -4.328 -9.167 1.00 98.44 367 PHE A CA 1
ATOM 2821 C C . PHE A 1 367 ? 11.491 -4.145 -8.811 1.00 98.44 367 PHE A C 1
ATOM 2823 O O . PHE A 1 367 ? 12.264 -3.561 -9.565 1.00 98.44 367 PHE A O 1
ATOM 2830 N N . ALA A 1 368 ? 11.896 -4.671 -7.663 1.00 98.19 368 ALA A N 1
ATOM 2831 C CA . ALA A 1 368 ? 13.298 -4.732 -7.284 1.00 98.19 368 ALA A CA 1
ATOM 2832 C C . ALA A 1 368 ? 13.617 -6.058 -6.601 1.00 98.19 368 ALA A C 1
ATOM 2834 O O . ALA A 1 368 ? 12.751 -6.666 -5.975 1.00 98.19 368 ALA A O 1
ATOM 2835 N N . ILE A 1 369 ? 14.856 -6.525 -6.719 1.00 98.19 369 ILE A N 1
ATOM 2836 C CA . ILE A 1 369 ? 15.342 -7.702 -6.001 1.00 98.19 369 ILE A CA 1
ATOM 2837 C C . ILE A 1 369 ? 16.667 -7.356 -5.332 1.00 98.19 369 ILE A C 1
ATOM 2839 O O . ILE A 1 369 ? 17.598 -6.903 -5.997 1.00 98.19 369 ILE A O 1
ATOM 2843 N N . ILE A 1 370 ? 16.753 -7.611 -4.025 1.00 97.50 370 ILE A N 1
ATOM 2844 C CA . ILE A 1 370 ? 18.028 -7.661 -3.302 1.00 97.50 370 ILE A CA 1
ATOM 2845 C C . ILE A 1 370 ? 18.536 -9.094 -3.388 1.00 97.50 370 ILE A C 1
ATOM 2847 O O . ILE A 1 370 ? 17.868 -10.004 -2.896 1.00 97.50 370 ILE A O 1
ATOM 2851 N N . GLN A 1 371 ? 19.696 -9.301 -3.999 1.00 96.06 371 GLN A N 1
ATOM 2852 C CA . GLN A 1 371 ? 20.378 -10.588 -3.998 1.00 96.06 371 GLN A CA 1
ATOM 2853 C C . GLN A 1 371 ? 21.430 -10.609 -2.890 1.00 96.06 371 GLN A C 1
ATOM 2855 O O . GLN A 1 371 ? 22.317 -9.749 -2.855 1.00 96.06 371 GLN A O 1
ATOM 2860 N N . THR A 1 372 ? 21.328 -11.582 -1.982 1.00 91.69 372 THR A N 1
ATOM 2861 C CA . THR A 1 372 ? 22.223 -11.697 -0.823 1.00 91.69 372 THR A CA 1
ATOM 2862 C C . THR A 1 372 ? 22.266 -13.126 -0.250 1.00 91.69 372 THR A C 1
ATOM 2864 O O . THR A 1 372 ? 21.248 -13.823 -0.268 1.00 91.69 372 THR A O 1
ATOM 2867 N N . PRO A 1 373 ? 23.411 -13.574 0.305 1.00 87.56 373 PRO A N 1
ATOM 2868 C CA . PRO A 1 373 ? 24.747 -13.009 0.105 1.00 87.56 373 PRO A CA 1
ATOM 2869 C C . PRO A 1 373 ? 25.270 -13.360 -1.296 1.00 87.56 373 PRO A C 1
ATOM 2871 O O . PRO A 1 373 ? 25.115 -14.493 -1.755 1.00 87.56 373 PRO A O 1
ATOM 2874 N N . VAL A 1 374 ? 25.929 -12.415 -1.970 1.00 88.44 374 VAL A N 1
ATOM 2875 C CA . VAL A 1 374 ? 26.578 -12.667 -3.268 1.00 88.44 374 VAL A CA 1
ATOM 2876 C C . VAL A 1 374 ? 28.071 -12.887 -3.046 1.00 88.44 374 VAL A C 1
ATOM 2878 O O . VAL A 1 374 ? 28.734 -12.076 -2.404 1.00 88.44 374 VAL A O 1
ATOM 2881 N N . LYS A 1 375 ? 28.615 -13.988 -3.572 1.00 85.94 375 LYS A N 1
ATOM 2882 C CA . LYS A 1 375 ? 30.060 -14.278 -3.501 1.00 85.94 375 LYS A CA 1
ATOM 2883 C C . LYS A 1 375 ? 30.772 -13.938 -4.799 1.00 85.94 375 LYS A C 1
ATOM 2885 O O . LYS A 1 375 ? 31.922 -13.513 -4.765 1.00 85.94 375 LYS A O 1
ATOM 2890 N N . ASP A 1 376 ? 30.087 -14.123 -5.922 1.00 84.06 376 ASP A N 1
ATOM 2891 C CA . ASP A 1 376 ? 30.606 -13.835 -7.250 1.00 84.06 376 ASP A CA 1
ATOM 2892 C C . ASP A 1 376 ? 29.561 -13.024 -8.040 1.00 84.06 376 ASP A C 1
ATOM 2894 O O . ASP A 1 376 ? 28.399 -13.428 -8.100 1.00 84.06 376 ASP A O 1
ATOM 2898 N N . PRO A 1 377 ? 29.921 -11.893 -8.673 1.00 79.44 377 PRO A N 1
ATOM 2899 C CA . PRO A 1 377 ? 29.000 -11.126 -9.520 1.00 79.44 377 PRO A CA 1
ATOM 2900 C C . PRO A 1 377 ? 28.323 -11.932 -10.650 1.00 79.44 377 PRO A C 1
ATOM 2902 O O . PRO A 1 377 ? 27.264 -11.540 -11.152 1.00 79.44 377 PRO A O 1
ATOM 2905 N N . SER A 1 378 ? 28.885 -13.076 -11.053 1.00 86.94 378 SER A N 1
ATOM 2906 C CA . SER A 1 378 ? 28.235 -14.014 -11.977 1.00 86.94 378 SER A CA 1
ATOM 2907 C C . SER A 1 378 ? 26.940 -14.622 -11.417 1.00 86.94 378 SER A C 1
ATOM 2909 O O . SER A 1 378 ? 26.038 -14.931 -12.202 1.00 86.94 378 SER A O 1
ATOM 2911 N N . ASP A 1 379 ? 26.772 -14.691 -10.090 1.00 90.75 379 ASP A N 1
ATOM 2912 C CA . ASP A 1 379 ? 25.521 -15.102 -9.438 1.00 90.75 379 ASP A CA 1
ATOM 2913 C C . ASP A 1 379 ? 24.372 -14.133 -9.769 1.00 90.75 379 ASP A C 1
ATOM 2915 O O . ASP A 1 379 ? 23.231 -14.561 -9.991 1.00 90.75 379 ASP A O 1
ATOM 2919 N N . ILE A 1 380 ? 24.680 -12.834 -9.868 1.00 93.50 380 ILE A N 1
ATOM 2920 C CA . ILE A 1 380 ? 23.719 -11.787 -10.242 1.00 93.50 380 ILE A CA 1
ATOM 2921 C C . ILE A 1 380 ? 23.344 -11.917 -11.714 1.00 93.50 380 ILE A C 1
ATOM 2923 O O . ILE A 1 380 ? 22.164 -11.883 -12.069 1.00 93.50 380 ILE A O 1
ATOM 2927 N N . THR A 1 381 ? 24.336 -12.158 -12.572 1.00 93.12 381 THR A N 1
ATOM 2928 C CA . THR A 1 381 ? 24.113 -12.419 -14.002 1.00 93.12 381 THR A CA 1
ATOM 2929 C C . THR A 1 381 ? 23.196 -13.628 -14.221 1.00 93.12 381 THR A C 1
ATOM 2931 O O . THR A 1 381 ? 22.271 -13.584 -15.040 1.00 93.12 381 THR A O 1
ATOM 2934 N N . ALA A 1 382 ? 23.410 -14.704 -13.459 1.00 94.06 382 ALA A N 1
ATOM 2935 C CA . ALA A 1 382 ? 22.590 -15.907 -13.528 1.00 94.06 382 ALA A CA 1
ATOM 2936 C C . ALA A 1 382 ? 21.154 -15.668 -13.031 1.00 94.06 382 ALA A C 1
ATOM 2938 O O . ALA A 1 382 ? 20.208 -16.230 -13.585 1.00 94.06 382 ALA A O 1
ATOM 2939 N N . LEU A 1 383 ? 20.957 -14.842 -11.998 1.00 95.62 383 LEU A N 1
ATOM 2940 C CA . LEU A 1 383 ? 19.621 -14.446 -11.551 1.00 95.62 383 LEU A CA 1
ATOM 2941 C C . LEU A 1 383 ? 18.911 -13.582 -12.603 1.00 95.62 383 LEU A C 1
ATOM 2943 O O . LEU A 1 383 ? 17.789 -13.916 -12.976 1.00 95.62 383 LEU A O 1
ATOM 2947 N N . ALA A 1 384 ? 19.567 -12.543 -13.126 1.00 96.50 384 ALA A N 1
ATOM 2948 C CA . ALA A 1 384 ? 19.000 -11.655 -14.142 1.00 96.50 384 ALA A CA 1
ATOM 2949 C C . ALA A 1 384 ? 18.555 -12.422 -15.399 1.00 96.50 384 ALA A C 1
ATOM 2951 O O . ALA A 1 384 ? 17.440 -12.235 -15.881 1.00 96.50 384 ALA A O 1
ATOM 2952 N N . SER A 1 385 ? 19.381 -13.358 -15.875 1.00 95.44 385 SER A N 1
ATOM 2953 C CA . SER A 1 385 ? 19.056 -14.186 -17.045 1.00 95.44 385 SER A CA 1
ATOM 2954 C C . SER A 1 385 ? 17.826 -15.072 -16.807 1.00 95.44 385 SER A C 1
ATOM 2956 O O . SER A 1 385 ? 16.934 -15.131 -17.651 1.00 95.44 385 SER A O 1
ATOM 2958 N N . ARG A 1 386 ? 17.732 -15.712 -15.630 1.00 96.31 386 ARG A N 1
ATOM 2959 C CA . ARG A 1 386 ? 16.561 -16.528 -15.257 1.00 96.31 386 ARG A CA 1
ATOM 2960 C C . ARG A 1 386 ? 15.289 -15.697 -15.136 1.00 96.31 386 ARG A C 1
ATOM 2962 O O . ARG A 1 386 ? 14.224 -16.171 -15.514 1.00 96.31 386 ARG A O 1
ATOM 2969 N N . LEU A 1 387 ? 15.391 -14.480 -14.603 1.00 97.19 387 LEU A N 1
ATOM 2970 C CA . LEU A 1 387 ? 14.255 -13.567 -14.479 1.00 97.19 387 LEU A CA 1
ATOM 2971 C C . LEU A 1 387 ? 13.725 -13.156 -15.851 1.00 97.19 387 LEU A C 1
ATOM 2973 O O . LEU A 1 387 ? 12.518 -13.230 -16.062 1.00 97.19 387 LEU A O 1
ATOM 2977 N N . ILE A 1 388 ? 14.613 -12.799 -16.785 1.00 96.88 388 ILE A N 1
ATOM 2978 C CA . ILE A 1 388 ? 14.232 -12.469 -18.165 1.00 96.88 388 ILE A CA 1
ATOM 2979 C C . ILE A 1 388 ? 13.505 -13.643 -18.816 1.00 96.88 388 ILE A C 1
ATOM 2981 O O . ILE A 1 388 ? 12.409 -13.463 -19.342 1.00 96.88 388 ILE A O 1
ATOM 2985 N N . GLU A 1 389 ? 14.065 -14.851 -18.734 1.00 96.31 389 GLU A N 1
ATOM 2986 C CA . GLU A 1 389 ? 13.452 -16.052 -19.311 1.00 96.31 389 GLU A CA 1
ATOM 2987 C C . GLU A 1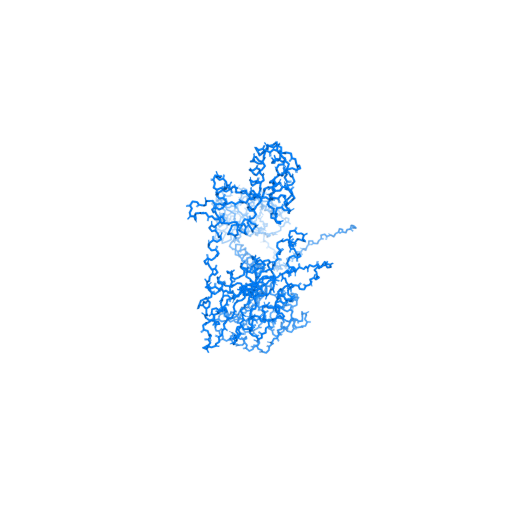 389 ? 12.080 -16.356 -18.688 1.00 96.31 389 GLU A C 1
ATOM 2989 O O . GLU A 1 389 ? 11.092 -16.537 -19.403 1.00 96.31 389 GLU A O 1
ATOM 2994 N N . ALA A 1 390 ? 11.995 -16.369 -17.355 1.00 96.19 390 ALA A N 1
ATOM 2995 C CA . ALA A 1 390 ? 10.766 -16.700 -16.646 1.00 96.19 390 ALA A CA 1
ATOM 2996 C C . ALA A 1 390 ? 9.664 -15.664 -16.899 1.00 96.19 390 ALA A C 1
ATOM 2998 O O . ALA A 1 390 ? 8.521 -16.025 -17.186 1.00 96.19 390 ALA A O 1
ATOM 2999 N N . VAL A 1 391 ? 9.981 -14.371 -16.804 1.00 95.69 391 VAL A N 1
ATOM 3000 C CA . VAL A 1 391 ? 8.992 -13.302 -16.986 1.00 95.69 391 VAL A CA 1
ATOM 3001 C C . VAL A 1 391 ? 8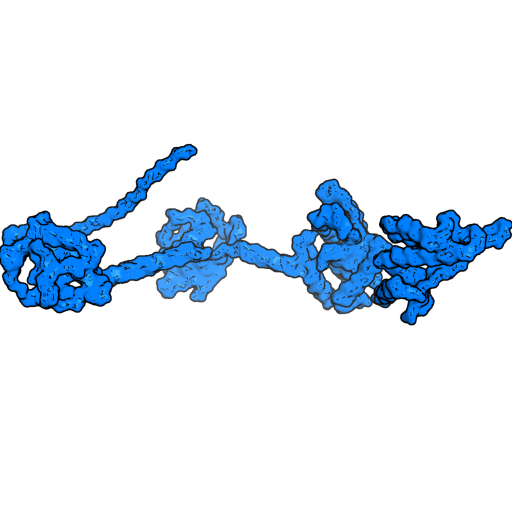.556 -13.199 -18.447 1.00 95.69 391 VAL A C 1
ATOM 3003 O O . VAL A 1 391 ? 7.373 -12.971 -18.675 1.00 95.69 391 VAL A O 1
ATOM 3006 N N . SER A 1 392 ? 9.440 -13.473 -19.412 1.00 95.06 392 SER A N 1
ATOM 3007 C CA . SER A 1 392 ? 9.116 -13.421 -20.848 1.00 95.06 392 SER A CA 1
ATOM 3008 C C . SER A 1 392 ? 8.245 -14.569 -21.356 1.00 95.06 392 SER A C 1
ATOM 3010 O O . SER A 1 392 ? 7.748 -14.517 -22.483 1.00 95.06 392 SER A O 1
ATOM 3012 N N . ALA A 1 393 ? 8.044 -15.626 -20.563 1.00 94.75 393 ALA A N 1
ATOM 3013 C CA . ALA A 1 393 ? 7.168 -16.720 -20.963 1.00 94.75 393 ALA A CA 1
ATOM 3014 C C . ALA A 1 393 ? 5.702 -16.239 -21.118 1.00 94.75 393 ALA A C 1
ATOM 3016 O O . ALA A 1 393 ? 5.260 -15.360 -20.375 1.00 94.75 393 ALA A O 1
ATOM 3017 N N . PRO A 1 394 ? 4.895 -16.817 -22.028 1.00 95.12 394 PRO A N 1
ATOM 3018 C CA . PRO A 1 394 ? 3.495 -16.422 -22.190 1.00 95.12 394 PRO A CA 1
ATOM 3019 C C . PRO A 1 394 ? 2.689 -16.551 -20.889 1.00 95.12 394 PRO A C 1
ATOM 3021 O O . PRO A 1 394 ? 2.842 -17.524 -20.148 1.00 95.12 394 PRO A O 1
ATOM 3024 N N . TYR A 1 395 ? 1.832 -15.577 -20.604 1.00 94.88 395 TYR A N 1
ATOM 3025 C CA . TYR A 1 395 ? 0.866 -15.598 -19.505 1.00 94.88 395 TYR A CA 1
ATOM 3026 C C . TYR A 1 395 ? -0.506 -15.978 -20.043 1.00 94.88 395 TYR A C 1
ATOM 3028 O O . TYR A 1 395 ? -0.901 -15.468 -21.087 1.00 94.88 395 TYR A O 1
ATOM 3036 N N . ASP A 1 396 ? -1.235 -16.825 -19.320 1.00 92.06 396 ASP A N 1
ATOM 3037 C CA . ASP A 1 396 ? -2.662 -17.048 -19.553 1.00 92.06 396 ASP A CA 1
ATOM 3038 C C . ASP A 1 396 ? -3.449 -16.237 -18.520 1.00 92.06 396 ASP A C 1
ATOM 3040 O O . ASP A 1 396 ? -3.453 -16.568 -17.332 1.00 92.06 396 ASP A O 1
ATOM 3044 N N . LEU A 1 397 ? -4.027 -15.121 -18.967 1.00 91.00 397 LEU A N 1
ATOM 3045 C CA . LEU A 1 397 ? -4.778 -14.181 -18.137 1.00 91.00 397 LEU A CA 1
ATOM 3046 C C . LEU A 1 397 ? -6.213 -14.132 -18.664 1.00 91.00 397 LEU A C 1
ATOM 3048 O O . LEU A 1 397 ? -6.463 -13.592 -19.742 1.00 91.00 397 LEU A O 1
ATOM 3052 N N . ASP A 1 398 ? -7.147 -14.734 -17.928 1.00 84.44 398 ASP A N 1
ATOM 3053 C CA . ASP A 1 398 ? -8.564 -14.841 -18.306 1.00 84.44 398 ASP A CA 1
ATOM 3054 C C . ASP A 1 398 ? -8.793 -15.415 -19.722 1.00 84.44 398 ASP A C 1
ATOM 3056 O O . ASP A 1 398 ? -9.639 -14.939 -20.486 1.00 84.44 398 ASP A O 1
ATOM 3060 N N . GLY A 1 399 ? -8.021 -16.442 -20.101 1.00 84.12 399 GLY A N 1
ATOM 3061 C CA . GLY A 1 399 ? -8.128 -17.111 -21.401 1.00 84.12 399 GLY A CA 1
ATOM 3062 C C . GLY A 1 399 ? -7.483 -16.345 -22.559 1.00 84.12 399 GLY A C 1
ATOM 3063 O O . GLY A 1 399 ? -7.721 -16.672 -23.725 1.00 84.12 399 GLY A O 1
ATOM 3064 N N . ARG A 1 400 ? -6.688 -15.308 -22.268 1.00 84.50 400 ARG A N 1
ATOM 3065 C CA . ARG A 1 400 ? -5.909 -14.545 -23.251 1.00 84.50 400 ARG A CA 1
ATOM 3066 C C . ARG A 1 400 ? -4.425 -14.777 -23.022 1.00 84.50 400 ARG A C 1
ATOM 3068 O O . ARG A 1 400 ? -3.943 -14.660 -21.898 1.00 84.50 400 ARG A O 1
ATOM 3075 N N . GLN A 1 401 ? -3.689 -15.018 -24.106 1.00 91.62 401 GLN A N 1
ATOM 3076 C CA . GLN A 1 401 ? -2.233 -15.047 -24.041 1.00 91.62 401 GLN A CA 1
ATOM 3077 C C . GLN A 1 401 ? -1.648 -13.639 -24.104 1.00 91.62 401 GLN A C 1
ATOM 3079 O O . GLN A 1 401 ? -1.871 -12.909 -25.070 1.00 91.62 401 GLN A O 1
ATOM 3084 N N . VAL A 1 402 ? -0.869 -13.286 -23.085 1.00 92.44 402 VAL A N 1
ATOM 3085 C CA . VAL A 1 402 ? -0.107 -12.035 -23.015 1.00 92.44 402 VAL A CA 1
ATOM 3086 C C . VAL A 1 402 ? 1.377 -12.371 -22.941 1.00 92.44 402 VAL A C 1
ATOM 3088 O O . VAL A 1 402 ? 1.777 -13.271 -22.207 1.00 92.44 402 VAL A O 1
ATOM 3091 N N . ILE A 1 403 ? 2.199 -11.658 -23.706 1.00 92.69 403 ILE A N 1
ATOM 3092 C CA . ILE A 1 403 ? 3.660 -11.776 -23.674 1.00 92.69 403 ILE A CA 1
ATOM 3093 C C . ILE A 1 403 ? 4.203 -10.396 -23.323 1.00 92.69 403 ILE A C 1
ATOM 3095 O O . ILE A 1 403 ? 3.856 -9.415 -23.981 1.00 92.69 403 ILE A O 1
ATOM 3099 N N . VAL A 1 404 ? 5.026 -10.330 -22.281 1.00 93.94 404 VAL A N 1
ATOM 3100 C CA . VAL A 1 404 ? 5.668 -9.101 -21.807 1.00 93.94 404 VAL A CA 1
ATOM 3101 C C . VAL A 1 404 ? 7.146 -9.391 -21.568 1.00 93.94 404 VAL A C 1
ATOM 3103 O O . VAL A 1 404 ? 7.475 -10.473 -21.089 1.00 93.94 404 VAL A O 1
ATOM 3106 N N . GLY A 1 405 ? 8.022 -8.461 -21.941 1.00 93.62 405 GLY A N 1
ATOM 3107 C CA . GLY A 1 405 ? 9.447 -8.531 -21.613 1.00 93.62 405 GLY A CA 1
ATOM 3108 C C . GLY A 1 405 ? 9.728 -7.955 -20.228 1.00 93.62 405 GLY A C 1
ATOM 3109 O O . GLY A 1 405 ? 8.834 -7.414 -19.569 1.00 93.62 405 GLY A O 1
ATOM 3110 N N . ILE A 1 406 ? 10.979 -8.052 -19.790 1.00 97.06 406 ILE A N 1
ATOM 3111 C CA . ILE A 1 406 ? 11.448 -7.346 -18.598 1.00 97.06 406 ILE A CA 1
ATOM 3112 C C . ILE A 1 406 ? 12.828 -6.750 -18.839 1.00 97.06 406 ILE A C 1
ATOM 3114 O O . ILE A 1 406 ? 13.768 -7.443 -19.235 1.00 97.06 406 ILE A O 1
ATOM 3118 N N . SER A 1 407 ? 12.956 -5.461 -18.557 1.00 97.69 407 SER A N 1
ATOM 3119 C CA . SER A 1 407 ? 14.243 -4.778 -18.528 1.00 97.69 407 SER A CA 1
ATOM 3120 C C . SER A 1 407 ? 14.796 -4.803 -17.110 1.00 97.69 407 SER A C 1
ATOM 3122 O O . SER A 1 407 ? 14.043 -4.622 -16.152 1.00 97.69 407 SER A O 1
ATOM 3124 N N . ILE A 1 408 ? 16.104 -5.032 -16.964 1.00 98.38 408 ILE A N 1
ATOM 3125 C CA . ILE A 1 408 ? 16.758 -5.142 -15.652 1.00 98.38 408 ILE A CA 1
ATOM 3126 C C . ILE A 1 408 ? 18.005 -4.252 -15.588 1.00 98.38 408 ILE A C 1
ATOM 3128 O O . ILE A 1 408 ? 18.921 -4.366 -16.402 1.00 98.38 408 ILE A O 1
ATOM 3132 N N . GLY A 1 409 ? 18.073 -3.391 -14.582 1.00 97.69 409 GLY A N 1
ATOM 3133 C CA . GLY A 1 409 ? 19.268 -2.647 -14.206 1.00 97.69 409 GLY A CA 1
ATOM 3134 C C . GLY A 1 409 ? 19.912 -3.234 -12.964 1.00 97.69 409 GLY A C 1
ATOM 3135 O O . GLY A 1 409 ? 19.220 -3.545 -12.002 1.00 97.69 409 GLY A O 1
ATOM 3136 N N . VAL A 1 410 ? 21.229 -3.400 -12.974 1.00 97.56 410 VAL A N 1
ATOM 3137 C CA . VAL A 1 410 ? 21.963 -4.064 -11.895 1.00 97.56 410 VAL A CA 1
ATOM 3138 C C . VAL A 1 410 ? 23.013 -3.128 -11.311 1.00 97.56 410 VAL A C 1
ATOM 3140 O O . VAL A 1 410 ? 23.802 -2.566 -12.063 1.00 97.56 410 VAL A O 1
ATOM 3143 N N . ALA A 1 411 ? 23.069 -3.012 -9.987 1.00 96.31 411 ALA A N 1
ATOM 3144 C CA . ALA A 1 411 ? 24.165 -2.369 -9.264 1.00 96.31 411 ALA A CA 1
ATOM 3145 C C . ALA A 1 411 ? 24.639 -3.258 -8.106 1.00 96.31 411 ALA A C 1
ATOM 3147 O O . ALA A 1 411 ? 23.846 -3.980 -7.498 1.00 96.31 411 ALA A O 1
ATOM 3148 N N . VAL A 1 412 ? 25.937 -3.230 -7.809 1.00 94.62 412 VAL A N 1
ATOM 3149 C CA . VAL A 1 412 ? 26.583 -4.113 -6.831 1.00 94.62 412 VAL A CA 1
ATOM 3150 C C . VAL A 1 412 ? 27.257 -3.300 -5.731 1.00 94.62 412 VAL A C 1
ATOM 3152 O O . VAL A 1 412 ? 28.152 -2.503 -5.992 1.00 94.62 412 VAL A O 1
ATOM 3155 N N . ALA A 1 413 ? 26.883 -3.529 -4.475 1.00 93.38 413 ALA A N 1
ATOM 3156 C CA . ALA A 1 413 ? 27.600 -2.977 -3.332 1.00 93.38 413 ALA A CA 1
ATOM 3157 C C . ALA A 1 413 ? 28.773 -3.886 -2.920 1.00 93.38 413 ALA A C 1
ATOM 3159 O O . ALA A 1 413 ? 28.603 -5.111 -2.864 1.00 93.38 413 ALA A O 1
ATOM 3160 N N . PRO A 1 414 ? 29.939 -3.315 -2.564 1.00 90.94 414 PRO A N 1
ATOM 3161 C CA . PRO A 1 414 ? 30.172 -1.878 -2.363 1.00 90.94 414 PRO A CA 1
ATOM 3162 C C . PRO A 1 414 ? 30.699 -1.110 -3.596 1.00 90.94 414 PRO A C 1
ATOM 3164 O O . PRO A 1 414 ? 30.934 0.091 -3.487 1.00 90.94 414 PRO A O 1
ATOM 3167 N N . SER A 1 415 ? 30.933 -1.758 -4.746 1.00 88.56 415 SER A N 1
ATOM 3168 C CA . SER A 1 415 ? 31.617 -1.133 -5.898 1.00 88.56 415 SER A CA 1
ATOM 3169 C C . SER A 1 415 ? 30.830 0.003 -6.549 1.00 88.56 415 SER A C 1
ATOM 3171 O O . SER A 1 415 ? 31.422 1.000 -6.954 1.00 88.56 415 SER A O 1
ATOM 3173 N N . ASP A 1 416 ? 29.510 -0.138 -6.613 1.00 91.62 416 ASP A N 1
ATOM 3174 C CA . ASP A 1 416 ? 28.604 0.797 -7.280 1.00 91.62 416 ASP A CA 1
ATOM 3175 C C . ASP A 1 416 ? 27.862 1.690 -6.274 1.00 91.62 416 ASP A C 1
ATOM 3177 O O . ASP A 1 416 ? 26.984 2.459 -6.653 1.00 91.62 416 ASP A O 1
ATOM 3181 N N . GLY A 1 417 ? 28.185 1.598 -4.981 1.00 90.56 417 GLY A N 1
ATOM 3182 C CA . GLY A 1 417 ? 27.558 2.397 -3.933 1.00 90.56 417 GLY A CA 1
ATOM 3183 C C . GLY A 1 417 ? 27.695 1.774 -2.547 1.00 90.56 417 GLY A C 1
ATOM 3184 O O . GLY A 1 417 ? 27.676 0.555 -2.389 1.00 90.56 417 GLY A O 1
ATOM 3185 N N . THR A 1 418 ? 27.808 2.629 -1.530 1.00 89.50 418 THR A N 1
ATOM 3186 C CA . THR A 1 418 ? 27.903 2.233 -0.111 1.00 89.50 418 THR A CA 1
ATOM 3187 C C . THR A 1 418 ? 26.686 2.652 0.716 1.00 89.50 418 THR A C 1
ATOM 3189 O O . THR A 1 418 ? 26.690 2.480 1.929 1.00 89.50 418 THR A O 1
ATOM 3192 N N . ASP A 1 419 ? 25.663 3.210 0.072 1.00 92.75 419 ASP A N 1
ATOM 3193 C CA . ASP A 1 419 ? 24.392 3.615 0.671 1.00 92.75 419 ASP A CA 1
ATOM 3194 C C . ASP A 1 419 ? 23.228 3.156 -0.238 1.00 92.75 419 ASP A C 1
ATOM 3196 O O . ASP A 1 419 ? 23.402 3.165 -1.467 1.00 92.75 419 ASP A O 1
ATOM 3200 N N . PRO A 1 420 ? 22.073 2.745 0.326 1.00 95.56 420 PRO A N 1
ATOM 3201 C CA . PRO A 1 420 ? 20.914 2.276 -0.434 1.00 95.56 420 PRO A CA 1
ATOM 3202 C C . PRO A 1 420 ? 20.437 3.227 -1.536 1.00 95.56 420 PRO A C 1
ATOM 3204 O O . PRO A 1 420 ? 20.124 2.763 -2.633 1.00 95.56 420 PRO A O 1
ATOM 3207 N N . ASP A 1 421 ? 20.408 4.541 -1.291 1.00 95.00 421 ASP A N 1
ATOM 3208 C CA . ASP A 1 421 ? 19.907 5.520 -2.261 1.00 95.00 421 ASP A CA 1
ATOM 3209 C C . ASP A 1 421 ? 20.830 5.616 -3.479 1.00 95.00 421 ASP A C 1
ATOM 3211 O O . ASP A 1 421 ? 20.370 5.664 -4.623 1.00 95.00 421 ASP A O 1
ATOM 3215 N N . VAL A 1 422 ? 22.147 5.601 -3.250 1.00 93.75 422 VAL A N 1
ATOM 3216 C CA . VAL A 1 422 ? 23.148 5.621 -4.329 1.00 93.75 422 VAL A CA 1
ATOM 3217 C C . VAL A 1 422 ? 23.077 4.336 -5.147 1.00 93.75 422 VAL A C 1
ATOM 3219 O O . VAL A 1 422 ? 23.087 4.388 -6.378 1.00 93.75 422 VAL A O 1
ATOM 3222 N N . LEU A 1 423 ? 22.980 3.189 -4.472 1.00 94.94 423 LEU A N 1
ATOM 3223 C CA . LEU A 1 423 ? 22.935 1.890 -5.131 1.00 94.94 423 LEU A CA 1
ATOM 3224 C C . LEU A 1 423 ? 21.664 1.736 -5.977 1.00 94.94 423 LEU A C 1
ATOM 3226 O O . LEU A 1 423 ? 21.745 1.312 -7.130 1.00 94.94 423 LEU A O 1
ATOM 3230 N N . MET A 1 424 ? 20.510 2.150 -5.444 1.00 96.81 424 MET A N 1
ATOM 3231 C CA . MET A 1 424 ? 19.244 2.134 -6.177 1.00 96.81 424 MET A CA 1
ATOM 3232 C C . MET A 1 424 ? 19.273 3.096 -7.371 1.00 96.81 424 MET A C 1
ATOM 3234 O O . MET A 1 424 ? 18.945 2.690 -8.484 1.00 96.81 424 MET A O 1
ATOM 3238 N N . LYS A 1 425 ? 19.767 4.334 -7.189 1.00 94.06 425 LYS A N 1
ATOM 3239 C CA . LYS A 1 425 ? 19.948 5.299 -8.291 1.00 94.06 425 LYS A CA 1
ATOM 3240 C C . LYS A 1 425 ? 20.782 4.694 -9.427 1.00 94.06 425 LYS A C 1
ATOM 3242 O O . LYS A 1 425 ? 20.459 4.870 -10.602 1.00 94.06 425 LYS A O 1
ATOM 3247 N N . ASN A 1 426 ? 21.864 4.000 -9.091 1.00 94.44 426 ASN A N 1
ATOM 3248 C CA . ASN A 1 426 ? 22.756 3.399 -10.077 1.00 94.44 426 ASN A CA 1
ATOM 3249 C C . ASN A 1 426 ? 22.124 2.180 -10.770 1.00 94.44 426 ASN A C 1
ATOM 3251 O O . ASN A 1 426 ? 22.283 2.029 -11.985 1.00 94.44 426 ASN A O 1
ATOM 3255 N N . ALA A 1 427 ? 21.338 1.372 -10.051 1.00 96.31 427 ALA A N 1
ATOM 3256 C CA . ALA A 1 427 ? 20.534 0.309 -10.652 1.00 96.31 427 ALA A CA 1
ATOM 3257 C C . ALA A 1 427 ? 19.492 0.877 -11.634 1.00 96.31 427 ALA A C 1
ATOM 3259 O O . ALA A 1 427 ? 19.364 0.370 -12.746 1.00 96.31 427 ALA A O 1
ATOM 3260 N N . ASP A 1 428 ? 18.820 1.979 -11.293 1.00 94.25 428 ASP A N 1
ATOM 3261 C CA . ASP A 1 428 ? 17.842 2.636 -12.173 1.00 94.25 428 ASP A CA 1
ATOM 3262 C C . ASP A 1 428 ? 18.487 3.240 -13.430 1.00 94.25 428 ASP A C 1
ATOM 3264 O O . ASP A 1 428 ? 17.937 3.150 -14.531 1.00 94.25 428 ASP A O 1
ATOM 3268 N N . LEU A 1 429 ? 19.692 3.810 -13.309 1.00 89.88 429 LEU A N 1
ATOM 3269 C CA . LEU A 1 429 ? 20.470 4.266 -14.467 1.00 89.88 429 LEU A CA 1
ATOM 3270 C C . LEU A 1 429 ? 20.801 3.112 -15.422 1.00 89.88 429 LEU A C 1
ATOM 3272 O O . LEU A 1 429 ? 20.714 3.269 -16.645 1.00 89.88 429 LEU A O 1
ATOM 3276 N N . ALA A 1 430 ? 21.149 1.948 -14.874 1.00 93.44 430 ALA A N 1
ATOM 3277 C CA . ALA A 1 430 ? 21.392 0.750 -15.662 1.00 93.44 430 ALA A CA 1
ATOM 3278 C C . ALA A 1 430 ? 20.102 0.210 -16.306 1.00 93.44 430 ALA A C 1
ATOM 3280 O O . ALA A 1 430 ? 20.116 -0.172 -17.479 1.00 93.44 430 ALA A O 1
ATOM 3281 N N . LEU A 1 431 ? 18.973 0.264 -15.592 1.00 95.12 431 LEU A N 1
ATOM 3282 C CA . LEU A 1 431 ? 17.654 -0.137 -16.090 1.00 95.12 431 LEU A CA 1
ATOM 3283 C C . LEU A 1 431 ? 17.223 0.739 -17.269 1.00 95.12 431 LEU A C 1
ATOM 3285 O O . LEU A 1 431 ? 16.763 0.235 -18.293 1.00 95.12 431 LEU A O 1
ATOM 3289 N N . TYR A 1 432 ? 17.432 2.052 -17.167 1.00 88.12 432 TYR A N 1
ATOM 3290 C CA . TYR A 1 432 ? 17.162 2.972 -18.266 1.00 88.12 432 TYR A CA 1
ATOM 3291 C C . TYR A 1 432 ? 17.952 2.599 -19.530 1.00 88.12 432 TYR A C 1
ATOM 3293 O O . TYR A 1 432 ? 17.392 2.588 -20.628 1.00 88.12 432 TYR A O 1
ATOM 3301 N N . ARG A 1 433 ? 19.243 2.254 -19.397 1.00 86.12 433 ARG A N 1
ATOM 3302 C CA . ARG A 1 433 ? 20.040 1.779 -20.539 1.00 86.12 433 ARG A CA 1
ATOM 3303 C C . ARG A 1 433 ? 19.511 0.457 -21.098 1.00 86.12 433 ARG A C 1
ATOM 3305 O O . ARG A 1 433 ? 19.430 0.328 -22.314 1.00 86.12 433 ARG A O 1
ATOM 3312 N N . ALA A 1 434 ? 19.106 -0.485 -20.245 1.00 90.38 434 ALA A N 1
ATOM 3313 C CA . ALA A 1 434 ? 18.493 -1.737 -20.692 1.00 90.38 434 ALA A CA 1
ATOM 3314 C C . ALA A 1 434 ? 17.245 -1.485 -21.562 1.00 90.38 434 ALA A C 1
ATOM 3316 O O . ALA A 1 434 ? 17.115 -2.073 -22.635 1.00 90.38 434 ALA A O 1
ATOM 3317 N N . LYS A 1 435 ? 16.389 -0.528 -21.174 1.00 86.69 435 LYS A N 1
ATOM 3318 C CA . LYS A 1 435 ? 15.241 -0.106 -21.996 1.00 86.69 435 LYS A CA 1
ATOM 3319 C C . LYS A 1 435 ? 15.665 0.553 -23.312 1.00 86.69 435 LYS A C 1
ATOM 3321 O O . LYS A 1 435 ? 15.065 0.296 -24.353 1.00 86.69 435 LYS A O 1
ATOM 3326 N N . ALA A 1 436 ? 16.693 1.404 -23.283 1.00 79.38 436 ALA A N 1
ATOM 3327 C CA . ALA A 1 436 ? 17.195 2.088 -24.477 1.00 79.38 436 ALA A CA 1
ATOM 3328 C C . ALA A 1 436 ? 17.807 1.128 -25.515 1.00 79.38 436 ALA A C 1
ATOM 3330 O O . ALA A 1 436 ? 17.744 1.415 -26.709 1.00 79.38 436 ALA A O 1
ATOM 3331 N N . ASP A 1 437 ? 18.339 -0.013 -25.072 1.00 80.56 437 ASP A N 1
ATOM 3332 C CA . ASP A 1 437 ? 18.901 -1.069 -25.925 1.00 80.56 437 ASP A CA 1
ATOM 3333 C C . ASP A 1 437 ? 17.826 -1.985 -26.554 1.00 80.56 437 ASP A C 1
ATOM 3335 O O . ASP A 1 437 ? 18.154 -3.000 -27.168 1.00 80.56 437 ASP A O 1
ATOM 3339 N N . GLY A 1 438 ? 16.543 -1.627 -26.429 1.00 76.31 438 GLY A N 1
ATOM 3340 C CA . GLY A 1 438 ? 15.413 -2.365 -27.001 1.00 76.31 438 GLY A CA 1
ATOM 3341 C C . GLY A 1 438 ? 14.596 -3.169 -25.990 1.00 76.31 438 GLY A C 1
ATOM 3342 O O . GLY A 1 438 ? 13.632 -3.818 -26.392 1.00 76.31 438 GLY A O 1
ATOM 3343 N N . GLY A 1 439 ? 14.941 -3.095 -24.701 1.00 89.06 439 GLY A N 1
ATOM 3344 C CA . GLY A 1 439 ? 14.272 -3.825 -23.627 1.00 89.06 439 GLY A CA 1
ATOM 3345 C C . GLY A 1 439 ? 14.572 -5.323 -23.634 1.00 89.06 439 GLY A C 1
ATOM 3346 O O . GLY A 1 439 ? 15.365 -5.810 -24.438 1.00 89.06 439 GLY A O 1
ATOM 3347 N N . ASN A 1 440 ? 13.951 -6.062 -22.718 1.00 92.94 440 ASN A N 1
ATOM 3348 C CA . ASN A 1 440 ? 14.121 -7.504 -22.547 1.00 92.94 440 ASN A CA 1
ATOM 3349 C C . ASN A 1 440 ? 15.583 -7.964 -22.359 1.00 92.94 440 ASN A C 1
ATOM 3351 O O . ASN A 1 440 ? 16.003 -9.017 -22.847 1.00 92.94 440 ASN A O 1
ATOM 3355 N N . VAL A 1 441 ? 16.382 -7.140 -21.681 1.00 95.19 441 VAL A N 1
ATOM 3356 C CA . VAL A 1 441 ? 17.805 -7.371 -21.401 1.00 95.19 441 VAL A CA 1
ATOM 3357 C C . VAL A 1 441 ? 18.146 -6.902 -19.991 1.00 95.19 441 VAL A C 1
ATOM 3359 O O . VAL A 1 441 ? 17.403 -6.133 -19.380 1.00 95.19 441 VAL A O 1
ATOM 3362 N N . TYR A 1 442 ? 19.313 -7.312 -19.492 1.00 96.19 442 TYR A N 1
ATOM 3363 C CA . TYR A 1 442 ? 19.901 -6.720 -18.295 1.00 96.19 442 TYR A CA 1
ATOM 3364 C C . TYR A 1 442 ? 21.146 -5.889 -18.630 1.00 96.19 442 TYR A C 1
ATOM 3366 O O . TYR A 1 442 ? 21.865 -6.169 -19.601 1.00 96.19 442 TYR A O 1
ATOM 3374 N N . ARG A 1 443 ? 21.427 -4.878 -17.806 1.00 94.69 443 ARG A N 1
ATOM 3375 C CA . ARG A 1 443 ? 22.673 -4.101 -17.835 1.00 94.69 443 ARG A CA 1
ATOM 3376 C C . ARG A 1 443 ? 23.198 -3.897 -16.421 1.00 94.69 443 ARG A C 1
ATOM 3378 O O . ARG A 1 443 ? 22.433 -3.566 -15.523 1.00 94.69 443 ARG A O 1
ATOM 3385 N N . PHE A 1 444 ? 24.502 -4.086 -16.243 1.00 94.12 444 PHE A N 1
ATOM 3386 C CA . PHE A 1 444 ? 25.206 -3.659 -15.034 1.00 94.12 444 PHE A CA 1
ATOM 3387 C C . PHE A 1 444 ? 25.487 -2.174 -15.107 1.00 94.12 444 PHE A C 1
ATOM 3389 O O . PHE A 1 444 ? 25.751 -1.665 -16.191 1.00 94.12 444 PHE A O 1
ATOM 3396 N N . PHE A 1 445 ? 25.460 -1.500 -13.966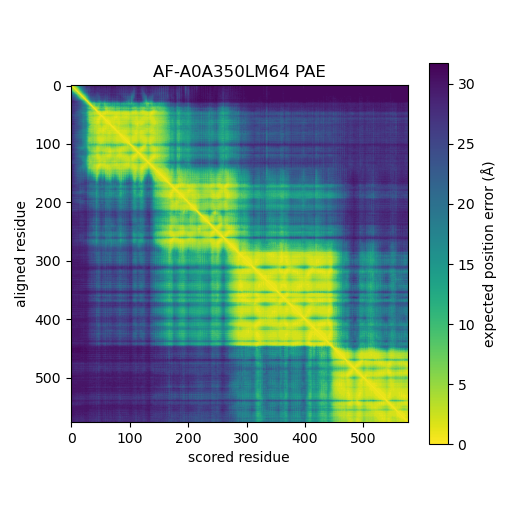 1.00 92.31 445 PHE A N 1
ATOM 3397 C CA . PHE A 1 445 ? 25.890 -0.126 -13.851 1.00 92.31 445 PHE A CA 1
ATOM 3398 C C . PHE A 1 445 ? 27.362 0.009 -14.259 1.00 92.31 445 PHE A C 1
ATOM 3400 O O . PHE A 1 445 ? 28.233 -0.769 -13.886 1.00 92.31 445 PHE A O 1
ATOM 3407 N N . GLU A 1 446 ? 27.628 1.044 -15.041 1.00 85.31 446 GLU A N 1
ATOM 3408 C CA . GLU A 1 446 ? 28.955 1.480 -15.449 1.00 85.31 446 GLU A CA 1
ATOM 3409 C C . GLU A 1 446 ? 29.099 2.942 -15.033 1.00 85.31 446 GLU A C 1
ATOM 3411 O O . GLU A 1 446 ? 28.198 3.748 -15.246 1.00 85.31 446 GLU A O 1
ATOM 3416 N N . HIS A 1 447 ? 30.250 3.346 -14.510 1.00 72.75 447 HIS A N 1
ATOM 3417 C CA . HIS A 1 447 ? 30.423 4.714 -14.011 1.00 72.75 447 HIS A CA 1
ATOM 3418 C C . HIS A 1 447 ? 30.255 5.793 -15.111 1.00 72.75 447 HIS A C 1
ATOM 3420 O O . HIS A 1 447 ? 29.908 6.936 -14.825 1.00 72.75 447 HIS A O 1
ATOM 3426 N N . GLU A 1 448 ? 30.395 5.424 -16.391 1.00 69.62 448 GLU A N 1
ATOM 3427 C CA . GLU A 1 448 ? 30.108 6.289 -17.548 1.00 69.62 448 GLU A CA 1
ATOM 3428 C C . GLU A 1 448 ? 28.595 6.451 -17.854 1.00 69.62 448 GLU A C 1
ATOM 3430 O O . GLU A 1 448 ? 28.217 7.205 -18.758 1.00 69.62 448 GLU A O 1
ATOM 3435 N N . MET A 1 449 ? 27.699 5.742 -17.148 1.00 65.50 449 MET A N 1
ATOM 3436 C CA . MET A 1 449 ? 26.232 5.814 -17.314 1.00 65.50 449 MET A CA 1
ATOM 3437 C C . MET A 1 449 ? 25.671 7.188 -17.030 1.00 65.50 449 MET A C 1
ATOM 3439 O O . MET A 1 449 ? 24.990 7.727 -17.903 1.00 65.50 449 MET A O 1
ATOM 3443 N N . ASP A 1 450 ? 25.984 7.759 -15.869 1.00 60.53 450 ASP A N 1
ATOM 3444 C CA . ASP A 1 450 ? 25.425 9.049 -15.457 1.00 60.53 450 ASP A CA 1
ATOM 3445 C C . ASP A 1 450 ? 25.831 10.148 -16.460 1.00 60.53 450 ASP A C 1
ATOM 3447 O O . ASP A 1 450 ? 24.989 10.886 -16.971 1.00 60.53 450 ASP A O 1
ATOM 3451 N N . ALA A 1 451 ? 27.102 10.160 -16.883 1.00 66.75 451 ALA A N 1
ATOM 3452 C CA . ALA A 1 451 ? 27.615 11.116 -17.866 1.00 66.75 451 ALA A CA 1
ATOM 3453 C C . ALA A 1 451 ? 26.922 11.008 -19.238 1.00 66.75 451 ALA A C 1
ATOM 3455 O O . ALA A 1 451 ? 26.517 12.027 -19.804 1.00 66.75 451 ALA A O 1
ATOM 3456 N N . ARG A 1 452 ? 26.730 9.789 -19.772 1.00 68.38 452 ARG A N 1
ATOM 3457 C CA . ARG A 1 452 ? 26.021 9.590 -21.054 1.00 68.38 452 ARG A CA 1
ATOM 3458 C C . ARG A 1 452 ? 24.538 9.955 -20.960 1.00 68.38 452 ARG A C 1
ATOM 3460 O O . ARG A 1 452 ? 23.995 10.505 -21.916 1.00 68.38 452 ARG A O 1
ATOM 3467 N N . MET A 1 453 ? 23.889 9.678 -19.827 1.00 69.06 453 MET A N 1
ATOM 3468 C CA . MET A 1 453 ? 22.486 10.035 -19.594 1.00 69.06 453 MET A CA 1
ATOM 3469 C C . MET A 1 453 ? 22.283 11.550 -19.573 1.00 69.06 453 MET A C 1
ATOM 3471 O O . MET A 1 453 ? 21.426 12.072 -20.288 1.00 69.06 453 MET A O 1
ATOM 3475 N N . GLN A 1 454 ? 23.118 12.269 -18.820 1.00 73.44 454 GLN A N 1
ATOM 3476 C CA . GLN A 1 454 ? 23.087 13.732 -18.796 1.00 73.44 454 GLN A CA 1
ATOM 3477 C C . GLN A 1 454 ? 23.385 14.318 -20.180 1.00 73.44 454 GLN A C 1
ATOM 3479 O O . GLN A 1 454 ? 22.673 15.213 -20.635 1.00 73.44 454 GLN A O 1
ATOM 3484 N N . ALA A 1 455 ? 24.377 13.774 -20.895 1.00 75.31 455 ALA A N 1
ATOM 3485 C CA . ALA A 1 455 ? 24.688 14.202 -22.256 1.00 75.31 455 ALA A CA 1
ATOM 3486 C C . ALA A 1 455 ? 23.491 14.021 -23.206 1.00 75.31 455 ALA A C 1
ATOM 3488 O O . ALA A 1 455 ? 23.138 14.966 -23.909 1.00 75.31 455 ALA A O 1
ATOM 3489 N N . ARG A 1 456 ? 22.813 12.863 -23.179 1.00 79.88 456 ARG A N 1
ATOM 3490 C CA . ARG A 1 456 ? 21.608 12.611 -23.990 1.00 79.88 456 ARG A CA 1
ATOM 3491 C C . ARG A 1 456 ? 20.460 13.558 -23.658 1.00 79.88 456 ARG A C 1
ATOM 3493 O O . ARG A 1 456 ? 19.815 14.058 -24.573 1.00 79.88 456 ARG A O 1
ATOM 3500 N N . ARG A 1 457 ? 20.207 13.822 -22.374 1.00 81.62 457 ARG A N 1
ATOM 3501 C CA . ARG A 1 457 ? 19.137 14.737 -21.951 1.00 81.62 457 ARG A CA 1
ATOM 3502 C C . ARG A 1 457 ? 19.384 16.164 -22.434 1.00 81.62 457 ARG A C 1
ATOM 3504 O O . ARG A 1 457 ? 18.448 16.840 -22.849 1.00 81.62 457 ARG A O 1
ATOM 3511 N N . LEU A 1 458 ? 20.635 16.617 -22.390 1.00 85.62 458 LEU A N 1
ATOM 3512 C CA . LEU A 1 458 ? 21.010 17.919 -22.937 1.00 85.62 458 LEU A CA 1
ATOM 3513 C C . LEU A 1 458 ? 20.806 17.950 -24.456 1.00 85.62 458 LEU A C 1
ATOM 3515 O O . LEU A 1 458 ? 20.147 18.858 -24.946 1.00 85.62 458 LEU A O 1
ATOM 3519 N N . ILE A 1 459 ? 21.246 16.909 -25.174 1.00 88.81 459 ILE A N 1
ATOM 3520 C CA . ILE A 1 459 ? 20.999 16.771 -26.619 1.00 88.81 459 ILE A CA 1
ATOM 3521 C C . ILE A 1 459 ? 19.496 16.819 -26.933 1.00 88.81 459 ILE A C 1
ATOM 3523 O O . ILE A 1 459 ? 19.111 17.510 -27.866 1.00 88.81 459 ILE A O 1
ATOM 3527 N N . GLU A 1 460 ? 18.631 16.149 -26.162 1.00 89.19 460 GLU A N 1
ATOM 3528 C CA . GLU A 1 460 ? 17.173 16.226 -26.358 1.00 89.19 460 GLU A CA 1
ATOM 3529 C C . GLU A 1 460 ? 16.657 17.665 -26.227 1.00 89.19 460 GLU A C 1
ATOM 3531 O O . GLU A 1 460 ? 15.885 18.129 -27.071 1.00 89.19 460 GLU A O 1
ATOM 3536 N N . LEU A 1 461 ? 17.045 18.358 -25.153 1.00 88.19 461 LEU A N 1
ATOM 3537 C CA . LEU A 1 461 ? 16.601 19.726 -24.894 1.00 88.19 461 LEU A CA 1
ATOM 3538 C C . LEU A 1 461 ? 17.041 20.665 -26.016 1.00 88.19 461 LEU A C 1
ATOM 3540 O O . LEU A 1 461 ? 16.221 21.438 -26.514 1.00 88.19 461 LEU A O 1
ATOM 3544 N N . ASP A 1 462 ? 18.302 20.573 -26.426 1.00 90.12 462 ASP A N 1
ATOM 3545 C CA . ASP A 1 462 ? 18.871 21.430 -27.461 1.00 90.12 462 ASP A CA 1
ATOM 3546 C C . ASP A 1 462 ? 18.270 21.091 -28.831 1.00 90.12 462 ASP A C 1
ATOM 3548 O O . ASP A 1 462 ? 17.875 21.993 -29.564 1.00 90.12 462 ASP A O 1
ATOM 3552 N N . LEU A 1 463 ? 18.048 19.808 -29.135 1.00 91.12 463 LEU A N 1
ATOM 3553 C CA . LEU A 1 463 ? 17.422 19.376 -30.385 1.00 91.12 463 LEU A CA 1
ATOM 3554 C C . LEU A 1 463 ? 15.976 19.877 -30.489 1.00 91.12 463 LEU A C 1
ATOM 3556 O O . LEU A 1 463 ? 15.540 20.330 -31.548 1.00 91.12 463 LEU A O 1
ATOM 3560 N N . ARG A 1 464 ? 15.219 19.846 -29.384 1.00 90.94 464 ARG A N 1
ATOM 3561 C CA . ARG A 1 464 ? 13.855 20.392 -29.343 1.00 90.94 464 ARG A CA 1
ATOM 3562 C C . ARG A 1 464 ? 13.852 21.905 -29.594 1.00 90.94 464 ARG A C 1
ATOM 3564 O O . ARG A 1 464 ? 12.972 22.378 -30.314 1.00 90.94 464 ARG A O 1
ATOM 3571 N N . LYS A 1 465 ? 14.820 22.653 -29.042 1.00 89.62 465 LYS A N 1
ATOM 3572 C CA . LYS A 1 465 ? 14.991 24.091 -29.334 1.00 89.62 465 LYS A CA 1
ATOM 3573 C C . LYS A 1 465 ? 15.343 24.313 -30.805 1.00 89.62 465 LYS A C 1
ATOM 3575 O O . LYS A 1 465 ? 14.687 25.126 -31.446 1.00 89.62 465 LYS A O 1
ATOM 3580 N N . ALA A 1 466 ? 16.306 23.565 -31.342 1.00 91.56 466 ALA A N 1
ATOM 3581 C CA . ALA A 1 466 ? 16.780 23.689 -32.719 1.00 91.56 466 ALA A CA 1
ATOM 3582 C C . ALA A 1 466 ? 15.654 23.455 -33.739 1.00 91.56 466 ALA A C 1
ATOM 3584 O O . ALA A 1 466 ? 15.484 24.233 -34.677 1.00 91.56 466 ALA A O 1
ATOM 3585 N N . ILE A 1 467 ? 14.827 22.423 -33.524 1.00 89.75 467 ILE A N 1
ATOM 3586 C CA . ILE A 1 467 ? 13.662 22.123 -34.377 1.00 89.75 467 ILE A CA 1
ATOM 3587 C C . ILE A 1 467 ? 12.617 23.244 -34.308 1.00 89.75 467 ILE A C 1
ATOM 3589 O O . ILE A 1 467 ? 11.981 23.550 -35.314 1.00 89.75 467 ILE A O 1
ATOM 3593 N N . HIS A 1 468 ? 12.423 23.857 -33.137 1.00 87.06 468 HIS A N 1
ATOM 3594 C CA . HIS A 1 468 ? 11.433 24.919 -32.959 1.00 87.06 468 HIS A CA 1
ATOM 3595 C C . HIS A 1 468 ? 11.893 26.272 -33.518 1.00 87.06 468 HIS A C 1
ATOM 3597 O O . HIS A 1 468 ? 11.122 26.950 -34.194 1.00 87.06 468 HIS A O 1
ATOM 3603 N N . ASN A 1 469 ? 13.133 26.663 -33.225 1.00 85.25 469 ASN A N 1
ATOM 3604 C CA . ASN A 1 469 ? 13.689 27.963 -33.596 1.00 85.25 469 ASN A CA 1
ATOM 3605 C C . ASN A 1 469 ? 14.123 28.003 -35.069 1.00 85.25 469 ASN A C 1
ATOM 3607 O O . ASN A 1 469 ? 14.053 29.059 -35.699 1.00 85.25 469 ASN A O 1
ATOM 3611 N N . GLY A 1 470 ? 14.537 26.858 -35.623 1.00 78.12 470 GLY A N 1
ATOM 3612 C CA . GLY A 1 470 ? 15.082 26.743 -36.973 1.00 78.12 470 GLY A CA 1
ATOM 3613 C C . GLY A 1 470 ? 16.479 27.363 -37.122 1.00 78.12 470 GLY A C 1
ATOM 3614 O O . GLY A 1 470 ? 17.000 28.011 -36.220 1.00 78.12 470 GLY A O 1
ATOM 3615 N N . GLY A 1 471 ? 17.101 27.156 -38.287 1.00 80.44 471 GLY A N 1
ATOM 3616 C CA . GLY A 1 471 ? 18.371 27.802 -38.658 1.00 80.44 471 GLY A CA 1
ATOM 3617 C C . GLY A 1 471 ? 19.653 27.130 -38.151 1.00 80.44 471 GLY A C 1
ATOM 3618 O O . GLY A 1 471 ? 20.738 27.592 -38.486 1.00 80.44 471 GLY A O 1
ATOM 3619 N N . GLU A 1 472 ? 19.544 26.040 -37.390 1.00 91.88 472 GLU A N 1
ATOM 3620 C CA . GLU A 1 472 ? 20.700 25.282 -36.876 1.00 91.88 472 GLU A CA 1
ATOM 3621 C C . GLU A 1 472 ? 20.999 24.006 -37.682 1.00 91.88 472 GLU A C 1
ATOM 3623 O O . GLU A 1 472 ? 22.054 23.393 -37.519 1.00 91.88 472 GLU A O 1
ATOM 3628 N N . PHE A 1 473 ? 20.076 23.591 -38.551 1.00 94.69 473 PHE A N 1
ATOM 3629 C CA . PHE A 1 473 ? 20.229 22.414 -39.400 1.00 94.69 473 PHE A CA 1
ATOM 3630 C C . PHE A 1 473 ? 20.649 22.803 -40.811 1.00 94.69 473 PHE A C 1
ATOM 3632 O O . PHE A 1 473 ? 20.145 23.771 -41.382 1.00 94.69 473 PHE A O 1
ATOM 3639 N N . GLU A 1 474 ? 21.515 21.990 -41.401 1.00 94.00 474 GLU A N 1
ATOM 3640 C CA . GLU A 1 474 ? 21.926 22.112 -42.795 1.00 94.00 474 GLU A CA 1
ATOM 3641 C C . GLU A 1 474 ? 21.918 20.741 -43.479 1.00 94.00 474 GLU A C 1
ATOM 3643 O O . GLU A 1 474 ? 22.061 19.696 -42.837 1.00 94.00 474 GLU A O 1
ATOM 3648 N N . LEU A 1 475 ? 21.728 20.748 -44.798 1.00 95.62 475 LEU A N 1
ATOM 3649 C CA . LEU A 1 475 ? 21.791 19.553 -45.631 1.00 95.62 475 LEU A CA 1
ATOM 3650 C C . LEU A 1 475 ? 23.025 19.633 -46.518 1.00 95.62 475 LEU A C 1
ATOM 3652 O O . LEU A 1 475 ? 23.188 20.575 -47.293 1.00 95.62 475 LEU A O 1
ATOM 3656 N N . LEU A 1 476 ? 23.874 18.619 -46.411 1.00 96.31 476 LEU A N 1
ATOM 3657 C CA . LEU A 1 476 ? 24.934 18.359 -47.374 1.00 96.31 476 LEU A CA 1
ATOM 3658 C C . LEU A 1 476 ? 24.441 17.328 -48.386 1.00 96.31 476 LEU A C 1
ATOM 3660 O O . LEU A 1 476 ? 23.609 16.487 -48.058 1.00 96.31 476 LEU A O 1
ATOM 3664 N N . TYR A 1 477 ? 24.971 17.377 -49.604 1.00 96.81 477 TYR A N 1
ATOM 3665 C CA . TYR A 1 477 ? 24.531 16.509 -50.693 1.00 96.81 477 TYR A CA 1
ATOM 3666 C C . TYR A 1 477 ? 25.702 15.698 -51.227 1.00 96.81 477 TYR A C 1
ATOM 3668 O O . TYR A 1 477 ? 26.685 16.263 -51.712 1.00 96.81 477 TYR A O 1
ATOM 3676 N N . GLN A 1 478 ? 25.604 14.374 -51.124 1.00 97.00 478 GLN A N 1
ATOM 3677 C CA . GLN A 1 478 ? 26.614 13.462 -51.646 1.00 97.00 478 GLN A CA 1
ATOM 3678 C C . GLN A 1 478 ? 26.175 12.931 -53.017 1.00 97.00 478 GLN A C 1
ATOM 3680 O O . GLN A 1 478 ? 25.164 12.234 -53.085 1.00 97.00 478 GLN A O 1
ATOM 3685 N N . PRO A 1 479 ? 26.901 13.236 -54.111 1.00 95.19 479 PRO A N 1
ATOM 3686 C CA . PRO A 1 479 ? 26.508 12.799 -55.443 1.00 95.19 479 PRO A CA 1
ATOM 3687 C C . PRO A 1 479 ? 26.724 11.294 -55.626 1.00 95.19 479 PRO A C 1
ATOM 3689 O O . PRO A 1 479 ? 27.781 10.751 -55.299 1.00 95.19 479 PRO A O 1
ATOM 3692 N N . MET A 1 480 ? 25.734 10.646 -56.224 1.00 94.56 480 MET A N 1
ATOM 3693 C CA . MET A 1 480 ? 25.776 9.289 -56.747 1.00 94.56 480 MET A CA 1
ATOM 3694 C C . MET A 1 480 ? 25.945 9.359 -58.268 1.00 94.56 480 MET A C 1
ATOM 3696 O O . MET A 1 480 ? 25.224 10.075 -58.967 1.00 94.56 480 MET A O 1
ATOM 3700 N N . ILE A 1 481 ? 26.955 8.652 -58.774 1.00 95.06 481 ILE A N 1
ATOM 3701 C CA . ILE A 1 481 ? 27.410 8.752 -60.164 1.00 95.06 481 ILE A CA 1
ATOM 3702 C C . ILE A 1 481 ? 26.972 7.514 -60.945 1.00 95.06 481 ILE A C 1
ATOM 3704 O O . ILE A 1 481 ? 27.238 6.386 -60.522 1.00 95.06 481 ILE A O 1
ATOM 3708 N N . ASP A 1 482 ? 26.372 7.716 -62.117 1.00 92.62 482 ASP A N 1
ATOM 3709 C CA . ASP A 1 482 ? 26.111 6.629 -63.057 1.00 92.62 482 ASP A CA 1
ATOM 3710 C C . ASP A 1 482 ? 27.445 6.093 -63.604 1.00 92.62 482 ASP A C 1
ATOM 3712 O O . ASP A 1 482 ? 28.228 6.799 -64.243 1.00 92.62 482 ASP A O 1
ATOM 3716 N N . VAL A 1 483 ? 27.713 4.809 -63.360 1.00 93.44 483 VAL A N 1
ATOM 3717 C CA . VAL A 1 483 ? 29.006 4.177 -63.675 1.00 93.44 483 VAL A CA 1
ATOM 3718 C C . VAL A 1 483 ? 29.270 4.090 -65.187 1.00 93.44 483 VAL A C 1
ATOM 3720 O O . VAL A 1 483 ? 30.424 4.001 -65.603 1.00 93.44 483 VAL A O 1
ATOM 3723 N N . LYS A 1 484 ? 28.228 4.106 -66.030 1.00 93.75 484 LYS A N 1
ATOM 3724 C CA . LYS A 1 484 ? 28.368 3.982 -67.492 1.00 93.75 484 LYS A CA 1
ATOM 3725 C C . LYS A 1 484 ? 28.666 5.321 -68.160 1.00 93.75 484 LYS A C 1
ATOM 3727 O O . LYS A 1 484 ? 29.412 5.359 -69.134 1.00 93.75 484 LYS A O 1
ATOM 3732 N N . THR A 1 485 ? 28.050 6.392 -67.677 1.00 91.62 485 THR A N 1
ATOM 3733 C CA . THR A 1 485 ? 28.067 7.727 -68.287 1.00 91.62 485 THR A CA 1
ATOM 3734 C C . THR A 1 485 ? 28.986 8.698 -67.551 1.00 91.62 485 THR A C 1
ATOM 3736 O O . THR A 1 485 ? 29.425 9.680 -68.145 1.00 91.62 485 THR A O 1
ATOM 3739 N N . GLY A 1 486 ? 29.298 8.432 -66.279 1.00 90.75 486 GLY A N 1
ATOM 3740 C CA . GLY A 1 486 ? 30.064 9.325 -65.410 1.00 90.75 486 GLY A CA 1
ATOM 3741 C C . GLY A 1 486 ? 29.295 10.576 -64.972 1.00 90.75 486 GLY A C 1
ATOM 3742 O O . GLY A 1 486 ? 29.891 11.469 -64.372 1.00 90.75 486 GLY A O 1
ATOM 3743 N N . ALA A 1 487 ? 27.998 10.666 -65.283 1.00 91.06 487 ALA A N 1
ATOM 3744 C CA . ALA A 1 487 ? 27.142 11.779 -64.894 1.00 91.06 487 ALA A CA 1
ATOM 3745 C C . ALA A 1 487 ? 26.602 11.601 -63.466 1.00 91.06 487 ALA A C 1
ATOM 3747 O O . ALA A 1 487 ? 26.466 10.480 -62.977 1.00 91.06 487 ALA A O 1
ATOM 3748 N N . VAL A 1 488 ? 26.276 12.716 -62.807 1.00 93.25 488 VAL A N 1
ATOM 3749 C CA . VAL A 1 488 ? 25.539 12.694 -61.536 1.00 93.25 488 VAL A CA 1
ATOM 3750 C C . VAL A 1 488 ? 24.102 12.274 -61.828 1.00 93.25 488 VAL A C 1
ATOM 3752 O O . VAL A 1 488 ? 23.427 12.932 -62.616 1.00 93.25 488 VAL A O 1
ATOM 3755 N N . ASP A 1 489 ? 23.662 11.190 -61.200 1.00 92.38 489 ASP A N 1
ATOM 3756 C CA . ASP A 1 489 ? 22.308 10.642 -61.336 1.00 92.38 489 ASP A CA 1
ATOM 3757 C C . ASP A 1 489 ? 21.399 11.136 -60.200 1.00 92.38 489 ASP A C 1
ATOM 3759 O O . ASP A 1 489 ? 20.285 11.614 -60.415 1.00 92.38 489 ASP A O 1
ATOM 3763 N N . SER A 1 490 ? 21.915 11.094 -58.974 1.00 94.81 490 SER A N 1
ATOM 3764 C CA . SER A 1 490 ? 21.174 11.441 -57.764 1.00 94.81 490 SER A CA 1
ATOM 3765 C C . SER A 1 490 ? 22.103 11.981 -56.680 1.00 94.81 490 SER A C 1
ATOM 3767 O O . SER A 1 490 ? 23.321 11.834 -56.765 1.00 94.81 490 SER A O 1
ATOM 3769 N N . CYS A 1 491 ? 21.552 12.625 -55.655 1.00 97.00 491 CYS A N 1
ATOM 3770 C CA . CYS A 1 491 ? 22.307 13.088 -54.494 1.00 97.00 491 CYS A CA 1
ATOM 3771 C C . CYS A 1 491 ? 21.642 12.629 -53.196 1.00 97.00 491 CYS A C 1
ATOM 3773 O O . CYS A 1 491 ? 20.455 12.866 -52.990 1.00 97.00 491 CYS A O 1
ATOM 3775 N N . GLU A 1 492 ? 22.407 12.045 -52.279 1.00 97.19 492 GLU A N 1
ATOM 3776 C CA . GLU A 1 492 ? 21.913 11.727 -50.939 1.00 97.19 492 GLU A CA 1
ATOM 3777 C C . GLU A 1 492 ? 21.953 12.974 -50.044 1.00 97.19 492 GLU A C 1
ATOM 3779 O O . GLU A 1 492 ? 22.998 13.618 -49.913 1.00 97.19 492 GLU A O 1
ATOM 3784 N N . ALA A 1 493 ? 20.816 13.316 -49.432 1.00 96.88 493 ALA A N 1
ATOM 3785 C CA . ALA A 1 493 ? 20.699 14.409 -48.475 1.00 96.88 493 ALA A CA 1
ATOM 3786 C C . ALA A 1 493 ? 21.159 13.953 -47.081 1.00 96.88 493 ALA A C 1
ATOM 3788 O O . ALA A 1 493 ? 20.552 13.089 -46.442 1.00 96.88 493 ALA A O 1
ATOM 3789 N N . LEU A 1 494 ? 22.229 14.574 -46.592 1.00 95.38 494 LEU A N 1
ATOM 3790 C CA . LEU A 1 494 ? 22.894 14.250 -45.338 1.00 95.38 494 LEU A CA 1
ATOM 3791 C C . LEU A 1 494 ? 22.739 15.408 -44.351 1.00 95.38 494 LEU A C 1
ATOM 3793 O O . LEU A 1 494 ? 23.340 16.470 -44.512 1.00 95.38 494 LEU A O 1
ATOM 3797 N N . LEU A 1 495 ? 21.952 15.179 -43.301 1.00 95.50 495 LEU A N 1
ATOM 3798 C CA . LEU A 1 495 ? 21.706 16.163 -42.252 1.00 95.50 495 LEU A CA 1
ATOM 3799 C C . LEU A 1 495 ? 22.976 16.460 -41.445 1.00 95.50 495 LEU A C 1
ATOM 3801 O O . LEU A 1 495 ? 23.745 15.558 -41.104 1.00 95.50 495 LEU A O 1
ATOM 3805 N N . ARG A 1 496 ? 23.175 17.726 -41.099 1.00 94.88 496 ARG A N 1
ATOM 3806 C CA . ARG A 1 496 ? 24.143 18.189 -40.104 1.00 94.88 496 ARG A CA 1
ATOM 3807 C C . ARG A 1 496 ? 23.453 19.161 -39.160 1.00 94.88 496 ARG A C 1
ATOM 3809 O O . ARG A 1 496 ? 22.541 19.883 -39.564 1.00 94.88 496 ARG A O 1
ATOM 3816 N N . TRP A 1 497 ? 23.885 19.167 -37.905 1.00 95.56 497 TRP A N 1
ATOM 3817 C CA . TRP A 1 497 ? 23.367 20.088 -36.902 1.00 95.56 497 TRP A CA 1
ATOM 3818 C C . TRP A 1 497 ? 24.509 20.916 -36.330 1.00 95.56 497 TRP A C 1
ATOM 3820 O O . TRP A 1 497 ? 25.428 20.379 -35.723 1.00 95.56 497 TRP A O 1
ATOM 3830 N N . SER A 1 498 ? 24.452 22.228 -36.523 1.00 92.00 498 SER A N 1
ATOM 3831 C CA . SER A 1 498 ? 25.382 23.174 -35.915 1.00 92.00 498 SER A CA 1
ATOM 3832 C C . SER A 1 498 ? 24.794 23.693 -34.605 1.00 92.00 498 SER A C 1
ATOM 3834 O O . SER A 1 498 ? 24.134 24.729 -34.578 1.00 92.00 498 SER A O 1
ATOM 3836 N N . SER A 1 499 ? 25.024 22.958 -33.515 1.00 88.69 499 SER A N 1
ATOM 3837 C CA . SER A 1 499 ? 24.566 23.349 -32.180 1.00 88.69 499 SER A CA 1
ATOM 3838 C C . SER A 1 499 ? 25.368 24.557 -31.667 1.00 88.69 499 SER A C 1
ATOM 3840 O O . SER A 1 499 ? 26.602 24.503 -31.656 1.00 88.69 499 SER A O 1
ATOM 3842 N N . PRO A 1 500 ? 24.715 25.625 -31.167 1.00 85.06 500 PRO A N 1
ATOM 3843 C CA . PRO A 1 500 ? 25.407 26.773 -30.576 1.00 85.06 500 PRO A CA 1
ATOM 3844 C C . PRO A 1 500 ? 26.295 26.409 -29.382 1.00 85.06 500 PRO A C 1
ATOM 3846 O O . PRO A 1 500 ? 27.341 27.021 -29.174 1.00 85.06 500 PRO A O 1
ATOM 3849 N N . GLU A 1 501 ? 25.881 25.416 -28.593 1.00 83.12 501 GLU A N 1
ATOM 3850 C CA . GLU A 1 501 ? 26.587 25.001 -27.379 1.00 83.12 501 GLU A CA 1
ATOM 3851 C C . GLU A 1 501 ? 27.639 23.911 -27.652 1.00 83.12 501 GLU A C 1
ATOM 3853 O O . GLU A 1 501 ? 28.617 23.814 -26.910 1.00 83.12 501 GLU A O 1
ATOM 3858 N N . ARG A 1 502 ? 27.455 23.086 -28.698 1.00 82.12 502 ARG A N 1
ATOM 3859 C CA . ARG A 1 502 ? 28.262 21.869 -28.946 1.00 82.12 502 ARG A CA 1
ATOM 3860 C C . ARG A 1 502 ? 29.061 21.879 -30.251 1.00 82.12 502 ARG A C 1
ATOM 3862 O O . ARG A 1 502 ? 29.903 21.007 -30.444 1.00 82.12 502 ARG A O 1
ATOM 3869 N N . GLY A 1 503 ? 28.850 22.866 -31.117 1.00 87.94 503 GLY A N 1
ATOM 3870 C CA . GLY A 1 503 ? 29.457 22.919 -32.445 1.00 87.94 503 GLY A CA 1
ATOM 3871 C C . GLY A 1 503 ? 28.779 21.971 -33.437 1.00 87.94 503 GLY A C 1
ATOM 3872 O O . GLY A 1 503 ? 27.603 21.636 -33.294 1.00 87.94 503 GLY A O 1
ATOM 3873 N N . LEU A 1 504 ? 29.518 21.566 -34.472 1.00 90.75 504 LEU A N 1
ATOM 3874 C CA . LEU A 1 504 ? 29.012 20.663 -35.505 1.00 90.75 504 LEU A CA 1
ATOM 3875 C C . LEU A 1 504 ? 28.810 19.256 -34.932 1.00 90.75 504 LEU A C 1
ATOM 3877 O O . LEU A 1 504 ? 29.775 18.597 -34.554 1.00 90.75 504 LEU A O 1
ATOM 3881 N N . MET A 1 505 ? 27.561 18.805 -34.927 1.00 90.56 505 MET A N 1
ATOM 3882 C CA . MET A 1 505 ? 27.145 17.478 -34.500 1.00 90.56 505 MET A CA 1
ATOM 3883 C C . MET A 1 505 ? 26.788 16.596 -35.695 1.00 90.56 505 MET A C 1
ATOM 3885 O O . MET A 1 505 ? 26.072 17.008 -36.620 1.00 90.56 505 MET A O 1
ATOM 3889 N N . MET A 1 506 ? 27.261 15.354 -35.645 1.00 91.62 506 MET A N 1
ATOM 3890 C CA . MET A 1 506 ? 27.023 14.353 -36.679 1.00 91.62 506 MET A CA 1
ATOM 3891 C C . MET A 1 506 ? 25.740 13.545 -36.394 1.00 91.62 506 MET A C 1
ATOM 3893 O O . MET A 1 506 ? 25.340 13.409 -35.235 1.00 91.62 506 MET A O 1
ATOM 3897 N N . PRO A 1 507 ? 25.041 13.022 -37.426 1.00 89.75 507 PRO A N 1
ATOM 3898 C CA . PRO A 1 507 ? 23.769 12.308 -37.251 1.00 89.75 507 PRO A CA 1
ATOM 3899 C C . PRO A 1 507 ? 23.795 11.155 -36.244 1.00 89.75 507 PRO A C 1
ATOM 3901 O O . PRO A 1 507 ? 22.827 10.955 -35.516 1.00 89.75 507 PRO A O 1
ATOM 3904 N N . ASP A 1 508 ? 24.893 10.416 -36.160 1.00 86.56 508 ASP A N 1
ATOM 3905 C CA . ASP A 1 508 ? 25.094 9.331 -35.197 1.00 86.56 508 ASP A CA 1
ATOM 3906 C C . ASP A 1 508 ? 25.017 9.794 -33.732 1.00 86.56 508 ASP A C 1
ATOM 3908 O O . ASP A 1 508 ? 24.634 9.014 -32.859 1.00 86.56 508 ASP A O 1
ATOM 3912 N N . GLU A 1 509 ? 25.287 11.071 -33.457 1.00 84.75 509 GLU A N 1
ATOM 3913 C CA . GLU A 1 509 ? 25.239 11.635 -32.108 1.00 84.75 509 GLU A CA 1
ATOM 3914 C C . GLU A 1 509 ? 23.818 12.020 -31.658 1.00 84.75 509 GLU A C 1
ATOM 3916 O O . GLU A 1 509 ? 23.498 11.904 -30.471 1.00 84.75 509 GLU A O 1
ATOM 3921 N N . PHE A 1 510 ? 22.944 12.466 -32.572 1.00 91.06 510 PHE A N 1
ATOM 3922 C CA . PHE A 1 510 ? 21.624 13.015 -32.211 1.00 91.06 510 PHE A CA 1
ATOM 3923 C C . PHE A 1 510 ? 20.418 12.267 -32.790 1.00 91.06 510 PHE A C 1
ATOM 3925 O O . PHE A 1 510 ? 19.340 12.337 -32.197 1.00 91.06 510 PHE A O 1
ATOM 3932 N N . ILE A 1 511 ? 20.556 11.514 -33.888 1.00 91.00 511 ILE A N 1
ATOM 3933 C CA . ILE A 1 511 ? 19.446 10.730 -34.455 1.00 91.00 511 ILE A CA 1
ATOM 3934 C C . ILE A 1 511 ? 18.910 9.694 -33.454 1.00 91.00 511 ILE A C 1
ATOM 3936 O O . ILE A 1 511 ? 17.691 9.664 -33.275 1.00 91.00 511 ILE A O 1
ATOM 3940 N N . PRO A 1 512 ? 19.739 8.937 -32.701 1.00 85.12 512 PRO A N 1
ATOM 3941 C CA . PRO A 1 512 ? 19.217 8.011 -31.691 1.00 85.12 512 PRO A CA 1
ATOM 3942 C C . PRO A 1 512 ? 18.371 8.704 -30.610 1.00 85.12 512 PRO A C 1
ATOM 3944 O O . PRO A 1 512 ? 17.385 8.150 -30.125 1.00 85.12 512 PRO A O 1
ATOM 3947 N N . VAL A 1 513 ? 18.733 9.938 -30.235 1.00 88.06 513 VAL A N 1
ATOM 3948 C CA . VAL A 1 513 ? 17.961 10.747 -29.277 1.00 88.06 513 VAL A CA 1
ATOM 3949 C C . VAL A 1 513 ? 16.653 11.214 -29.911 1.00 88.06 513 VAL A C 1
ATOM 3951 O O . VAL A 1 513 ? 15.597 11.131 -29.281 1.00 88.06 513 VAL A O 1
ATOM 3954 N N . ALA A 1 514 ? 16.696 11.652 -31.169 1.00 90.06 514 ALA A N 1
ATOM 3955 C CA . ALA A 1 514 ? 15.517 12.069 -31.917 1.00 90.06 514 ALA A CA 1
ATOM 3956 C C . ALA A 1 514 ? 14.498 10.926 -32.067 1.00 90.06 514 ALA A C 1
ATOM 3958 O O . ALA A 1 514 ? 13.293 11.145 -31.942 1.00 90.06 514 ALA A O 1
ATOM 3959 N N . GLU A 1 515 ? 14.967 9.703 -32.310 1.00 86.56 515 GLU A N 1
ATOM 3960 C CA . GLU A 1 515 ? 14.122 8.514 -32.425 1.00 86.56 515 GLU A CA 1
ATOM 3961 C C . GLU A 1 515 ? 13.458 8.153 -31.098 1.00 86.56 515 GLU A C 1
ATOM 3963 O O . GLU A 1 515 ? 12.233 8.026 -31.044 1.00 86.56 515 GLU A O 1
ATOM 3968 N N . ALA A 1 516 ? 14.244 8.058 -30.020 1.00 79.62 516 ALA A N 1
ATOM 3969 C CA . ALA A 1 516 ? 13.750 7.691 -28.693 1.00 79.62 516 ALA A CA 1
ATOM 3970 C C . ALA A 1 516 ? 12.718 8.689 -28.138 1.00 79.62 516 ALA A C 1
ATOM 3972 O O . ALA A 1 516 ? 11.817 8.312 -27.392 1.00 79.62 516 ALA A O 1
ATOM 3973 N N . THR A 1 517 ? 12.834 9.963 -28.516 1.00 84.19 517 THR A N 1
ATOM 3974 C CA . THR A 1 517 ? 11.974 11.057 -28.030 1.00 84.19 517 THR A CA 1
ATOM 3975 C C . THR A 1 517 ? 10.845 11.414 -29.000 1.00 84.19 517 THR A C 1
ATOM 3977 O O . THR A 1 517 ? 10.013 12.274 -28.705 1.00 84.19 517 THR A O 1
ATOM 3980 N N . GLY A 1 518 ? 10.804 10.778 -30.175 1.00 86.88 518 GLY A N 1
ATOM 3981 C CA . GLY A 1 518 ? 9.847 11.076 -31.242 1.00 86.88 518 GLY A CA 1
ATOM 3982 C C . GLY A 1 518 ? 10.112 12.383 -32.003 1.00 86.88 518 GLY A C 1
ATOM 3983 O O . GLY A 1 518 ? 9.374 12.692 -32.940 1.00 86.88 518 GLY A O 1
ATOM 3984 N N . LEU A 1 519 ? 11.170 13.130 -31.661 1.00 91.44 519 LEU A N 1
ATOM 3985 C CA . LEU A 1 519 ? 11.605 14.336 -32.380 1.00 91.44 519 LEU A CA 1
ATOM 3986 C C . LEU A 1 519 ? 12.082 14.040 -33.812 1.00 91.44 519 LEU A C 1
ATOM 3988 O O . LEU A 1 519 ? 12.116 14.944 -34.644 1.00 91.44 519 LEU A O 1
ATOM 3992 N N . ILE A 1 520 ? 12.372 12.777 -34.139 1.00 93.31 520 ILE A N 1
ATOM 3993 C CA . ILE A 1 520 ? 12.728 12.349 -35.498 1.00 93.31 520 ILE A CA 1
ATOM 3994 C C . ILE A 1 520 ? 11.612 12.610 -36.517 1.00 93.31 520 ILE A C 1
ATOM 3996 O O . ILE A 1 520 ? 11.886 12.804 -37.697 1.00 93.31 520 ILE A O 1
ATOM 4000 N N . VAL A 1 521 ? 10.348 12.649 -36.079 1.00 91.56 521 VAL A N 1
ATOM 4001 C CA . VAL A 1 521 ? 9.212 12.928 -36.967 1.00 91.56 521 VAL A CA 1
ATOM 4002 C C . VAL A 1 521 ? 9.247 14.377 -37.468 1.00 91.56 521 VAL A C 1
ATOM 4004 O O . VAL A 1 521 ? 9.387 14.547 -38.677 1.00 91.56 521 VAL A O 1
ATOM 4007 N N . PRO A 1 522 ? 9.170 15.417 -36.611 1.00 92.12 522 PRO A N 1
ATOM 4008 C CA . PRO A 1 522 ? 9.246 16.802 -37.079 1.00 92.12 522 PRO A CA 1
ATOM 4009 C C . PRO A 1 522 ? 10.594 17.137 -37.734 1.00 92.12 522 PRO A C 1
ATOM 4011 O O . PRO A 1 522 ? 10.627 17.893 -38.700 1.00 92.12 522 PRO A O 1
ATOM 4014 N N . LEU A 1 523 ? 11.698 16.539 -37.271 1.00 94.06 523 LEU A N 1
ATOM 4015 C CA . LEU A 1 523 ? 13.001 16.718 -37.911 1.00 94.06 523 LEU A CA 1
ATOM 4016 C C . LEU A 1 523 ? 13.013 16.171 -39.343 1.00 94.06 523 LEU A C 1
ATOM 4018 O O . LEU A 1 523 ? 13.477 16.837 -40.262 1.00 94.06 523 LEU A O 1
ATOM 4022 N N . GLY A 1 524 ? 12.465 14.977 -39.558 1.00 93.38 524 GLY A N 1
ATOM 4023 C CA . GLY A 1 524 ? 12.384 14.394 -40.891 1.00 93.38 524 GLY A CA 1
ATOM 4024 C C . GLY A 1 524 ? 11.432 15.140 -41.829 1.00 93.38 524 GLY A C 1
ATOM 4025 O O . GLY A 1 524 ? 11.689 15.191 -43.027 1.00 93.38 524 GLY A O 1
ATOM 4026 N N . GLU A 1 525 ? 10.367 15.762 -41.309 1.00 92.88 525 GLU A N 1
ATOM 4027 C CA . GLU A 1 525 ? 9.513 16.667 -42.097 1.00 92.88 525 GLU A CA 1
ATOM 4028 C C . GLU A 1 525 ? 10.304 17.878 -42.606 1.00 92.88 525 GLU A C 1
ATOM 4030 O O . GLU A 1 525 ? 10.200 18.230 -43.782 1.00 92.88 525 GLU A O 1
ATOM 4035 N N . TRP A 1 526 ? 11.142 18.460 -41.745 1.00 93.62 526 TRP A N 1
ATOM 4036 C CA . TRP A 1 526 ? 12.047 19.545 -42.117 1.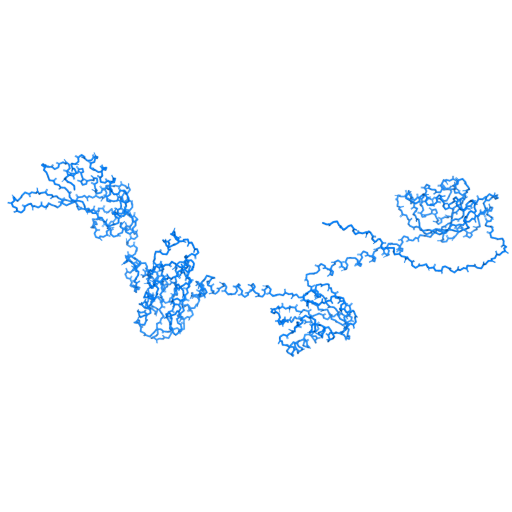00 93.62 526 TRP A CA 1
ATOM 4037 C C . TRP A 1 526 ? 13.049 19.099 -43.193 1.00 93.62 526 TRP A C 1
ATOM 4039 O O . TRP A 1 526 ? 13.173 19.758 -44.226 1.00 93.62 526 TRP A O 1
ATOM 4049 N N . VAL A 1 527 ? 13.704 17.944 -43.005 1.00 95.44 527 VAL A N 1
ATOM 4050 C CA . VAL A 1 527 ? 14.671 17.394 -43.974 1.00 95.44 527 VAL A CA 1
ATOM 4051 C C . VAL A 1 527 ? 14.020 17.153 -45.336 1.00 95.44 527 VAL A C 1
ATOM 4053 O O . VAL A 1 527 ? 14.564 17.588 -46.347 1.00 95.44 527 VAL A O 1
ATOM 4056 N N . LEU A 1 528 ? 12.850 16.504 -45.372 1.00 95.38 528 LEU A N 1
ATOM 4057 C CA . LEU A 1 528 ? 12.121 16.222 -46.614 1.00 95.38 528 LEU A CA 1
ATOM 4058 C C . LEU A 1 528 ? 11.811 17.503 -47.387 1.00 95.38 528 LEU A C 1
ATOM 4060 O O . LEU A 1 528 ? 12.083 17.580 -48.584 1.00 95.38 528 LEU A O 1
ATOM 4064 N N . TYR A 1 529 ? 11.267 18.512 -46.708 1.00 95.00 529 TYR A N 1
ATOM 4065 C CA . TYR A 1 529 ? 10.926 19.784 -47.336 1.00 95.00 529 TYR A CA 1
ATOM 4066 C C . TYR A 1 529 ? 12.162 20.474 -47.926 1.00 95.00 529 TYR A C 1
ATOM 4068 O O . TYR A 1 529 ? 12.180 20.807 -49.112 1.00 95.00 529 TYR A O 1
ATOM 4076 N N . HIS A 1 530 ? 13.219 20.644 -47.128 1.00 95.19 530 HIS A N 1
ATOM 4077 C CA . HIS A 1 530 ? 14.414 21.366 -47.561 1.00 95.19 530 HIS A CA 1
ATOM 4078 C C . HIS A 1 530 ? 15.200 20.630 -48.654 1.00 95.19 530 HIS A C 1
ATOM 4080 O O . HIS A 1 530 ? 15.679 21.281 -49.583 1.00 95.19 530 HIS A O 1
ATOM 4086 N N . ALA A 1 531 ? 15.272 19.297 -48.597 1.00 96.81 531 ALA A N 1
ATOM 4087 C CA . ALA A 1 531 ? 15.883 18.491 -49.650 1.00 96.81 531 ALA A CA 1
ATOM 4088 C C . ALA A 1 531 ? 15.139 18.656 -50.983 1.00 96.81 531 ALA A C 1
ATOM 4090 O O . ALA A 1 531 ? 15.770 18.873 -52.016 1.00 96.81 531 ALA A O 1
ATOM 4091 N N . CYS A 1 532 ? 13.801 18.628 -50.962 1.00 97.00 532 CYS A N 1
ATOM 4092 C CA . CYS A 1 532 ? 13.006 18.800 -52.177 1.00 97.00 532 CYS A CA 1
ATOM 4093 C C . CYS A 1 532 ? 13.139 20.213 -52.764 1.00 97.00 532 CYS A C 1
ATOM 4095 O O . CYS A 1 532 ? 13.278 20.368 -53.976 1.00 97.00 532 CYS A O 1
ATOM 4097 N N . VAL A 1 533 ? 13.117 21.248 -51.912 1.00 95.75 533 VAL A N 1
ATOM 4098 C CA . VAL A 1 533 ? 13.280 22.651 -52.336 1.00 95.75 533 VAL A CA 1
ATOM 4099 C C . VAL A 1 533 ? 14.630 22.878 -53.013 1.00 95.75 533 VAL A C 1
ATOM 4101 O O . VAL A 1 533 ? 14.697 23.592 -54.015 1.00 95.75 533 VAL A O 1
ATOM 4104 N N . GLU A 1 534 ? 15.699 22.287 -52.484 1.00 95.88 534 GLU A N 1
ATOM 4105 C CA . GLU A 1 534 ? 17.028 22.416 -53.076 1.00 95.88 534 GLU A CA 1
ATOM 4106 C C . GLU A 1 534 ? 17.132 21.621 -54.384 1.00 95.88 534 GLU A C 1
ATOM 4108 O O . GLU A 1 534 ? 17.554 22.165 -55.405 1.00 95.88 534 GLU A O 1
ATOM 4113 N N . ALA A 1 535 ? 16.644 20.378 -54.398 1.00 96.00 535 ALA A N 1
ATOM 4114 C CA . ALA A 1 535 ? 16.663 19.520 -55.579 1.00 96.00 535 ALA A CA 1
ATOM 4115 C C . ALA A 1 535 ? 15.861 20.088 -56.759 1.00 96.00 535 ALA A C 1
ATOM 4117 O O . ALA A 1 535 ? 16.258 19.937 -57.918 1.00 96.00 535 ALA A O 1
ATOM 4118 N N . ALA A 1 536 ? 14.774 20.816 -56.488 1.00 94.88 536 ALA A N 1
ATOM 4119 C CA . ALA A 1 536 ? 13.982 21.485 -57.519 1.00 94.88 536 ALA A CA 1
ATOM 4120 C C . ALA A 1 536 ? 14.793 22.524 -58.321 1.00 94.88 536 ALA A C 1
ATOM 4122 O O . ALA A 1 536 ? 14.426 22.858 -59.447 1.00 94.88 536 ALA A O 1
ATOM 4123 N N . ARG A 1 537 ? 15.908 23.023 -57.768 1.00 94.62 537 ARG A N 1
ATOM 4124 C CA . ARG A 1 537 ? 16.806 23.990 -58.421 1.00 94.62 537 ARG A CA 1
ATOM 4125 C C . ARG A 1 537 ? 17.929 23.331 -59.218 1.00 94.62 537 ARG A C 1
ATOM 4127 O O . ARG A 1 537 ? 18.631 24.027 -59.952 1.00 94.62 537 ARG A O 1
ATOM 4134 N N . TRP A 1 538 ? 18.134 22.024 -59.066 1.00 94.38 538 TRP A N 1
ATOM 4135 C CA . TRP A 1 538 ? 19.196 21.311 -59.769 1.00 94.38 538 TRP A CA 1
ATOM 4136 C C . TRP A 1 538 ? 18.862 21.119 -61.254 1.00 94.38 538 TRP A C 1
ATOM 4138 O O . TRP A 1 538 ? 17.691 20.983 -61.615 1.00 94.38 538 TRP A O 1
ATOM 4148 N N . PRO A 1 539 ? 19.879 21.121 -62.133 1.00 86.25 539 PRO A N 1
ATOM 4149 C CA . PRO A 1 539 ? 19.672 20.969 -63.566 1.00 86.25 539 PRO A CA 1
ATOM 4150 C C . PRO A 1 539 ? 19.271 19.536 -63.940 1.00 86.25 539 PRO A C 1
ATOM 4152 O O . PRO A 1 539 ? 19.790 18.567 -63.390 1.00 86.25 539 PRO A O 1
ATOM 4155 N N . GLY A 1 540 ? 18.417 19.411 -64.959 1.00 83.62 540 GLY A N 1
ATOM 4156 C CA . GLY A 1 540 ? 18.047 18.125 -65.551 1.00 83.62 540 GLY A CA 1
ATOM 4157 C C . GLY A 1 540 ? 17.230 17.230 -64.617 1.00 83.62 540 GLY A C 1
ATOM 4158 O O . GLY A 1 540 ? 16.403 17.710 -63.846 1.00 83.62 540 GLY A O 1
ATOM 4159 N N . GLU A 1 541 ? 17.478 15.925 -64.712 1.00 87.00 541 GLU A N 1
ATOM 4160 C CA . GLU A 1 541 ? 16.731 14.869 -64.012 1.00 87.00 541 GLU A CA 1
ATOM 4161 C C . GLU A 1 541 ? 17.408 14.413 -62.707 1.00 87.00 541 GLU A C 1
ATOM 4163 O O . GLU A 1 541 ? 17.103 13.342 -62.195 1.00 87.00 541 GLU A O 1
ATOM 4168 N N . ILE A 1 542 ? 18.337 15.206 -62.153 1.00 94.81 542 ILE A N 1
ATOM 4169 C CA . ILE A 1 542 ? 19.070 14.810 -60.940 1.00 94.81 542 ILE A CA 1
ATOM 4170 C C . ILE A 1 542 ? 18.082 14.664 -59.780 1.00 94.81 542 ILE A C 1
ATOM 4172 O O . ILE A 1 542 ? 17.392 15.625 -59.422 1.00 94.81 542 ILE A O 1
ATOM 4176 N N . SER A 1 543 ? 18.009 13.475 -59.191 1.00 96.00 543 SER A N 1
ATOM 4177 C CA . SER A 1 543 ? 17.113 13.180 -58.067 1.00 96.00 543 SER A CA 1
ATOM 4178 C C . SER A 1 543 ? 17.788 13.404 -56.710 1.00 96.00 543 SER A C 1
ATOM 4180 O O . SER A 1 543 ? 19.010 13.530 -56.613 1.00 96.00 543 SER A O 1
ATOM 4182 N N . VAL A 1 544 ? 16.995 13.489 -55.643 1.00 97.38 544 VAL A N 1
ATOM 4183 C CA . VAL A 1 544 ? 17.479 13.582 -54.261 1.00 97.38 544 VAL A CA 1
ATOM 4184 C C . VAL A 1 544 ? 16.984 12.393 -53.459 1.00 97.38 544 VAL A C 1
ATOM 4186 O O . VAL A 1 544 ? 15.818 12.052 -53.537 1.00 97.38 544 VAL A O 1
ATOM 4189 N N . SER A 1 545 ? 17.848 11.780 -52.658 1.00 97.25 545 SER A N 1
ATOM 4190 C CA . SER A 1 545 ? 17.463 10.701 -51.746 1.00 97.25 545 SER A CA 1
ATOM 4191 C C . SER A 1 545 ? 17.451 11.205 -50.309 1.00 97.25 545 SER A C 1
ATOM 4193 O O . SER A 1 545 ? 18.433 11.785 -49.841 1.00 97.25 545 SER A O 1
ATOM 4195 N N . VAL A 1 546 ? 16.348 10.974 -49.594 1.00 96.44 546 VAL A N 1
ATOM 4196 C CA . VAL A 1 546 ? 16.186 11.363 -48.186 1.00 96.44 546 VAL A CA 1
ATOM 4197 C C . VAL A 1 546 ? 16.064 10.125 -47.304 1.00 96.44 546 VAL A C 1
ATOM 4199 O O . VAL A 1 546 ? 15.180 9.291 -47.494 1.00 96.44 546 VAL A O 1
ATOM 4202 N N . ASN A 1 547 ? 16.927 10.033 -46.295 1.00 94.00 547 ASN A N 1
ATOM 4203 C CA . ASN A 1 547 ? 16.899 8.946 -45.323 1.00 94.00 547 ASN A CA 1
ATOM 4204 C C . ASN A 1 547 ? 15.693 9.054 -44.378 1.00 94.00 547 ASN A C 1
ATOM 4206 O O . ASN A 1 547 ? 15.400 10.125 -43.844 1.00 94.00 547 ASN A O 1
ATOM 4210 N N . LEU A 1 548 ? 15.029 7.922 -44.127 1.00 92.00 548 LEU A N 1
ATOM 4211 C CA . LEU A 1 548 ? 13.903 7.817 -43.198 1.00 92.00 548 LEU A CA 1
ATOM 4212 C C . LEU A 1 548 ? 14.206 6.818 -42.081 1.00 92.00 548 LEU A C 1
ATOM 4214 O O . LEU A 1 548 ? 14.583 5.674 -42.332 1.00 92.00 548 LEU A O 1
ATOM 4218 N N . SER A 1 549 ? 13.966 7.236 -40.842 1.00 87.94 549 SER A N 1
ATOM 4219 C CA . SER A 1 549 ? 14.043 6.375 -39.660 1.00 87.94 549 SER A CA 1
ATOM 4220 C C . SER A 1 549 ? 12.880 5.365 -39.611 1.00 87.94 549 SER A C 1
ATOM 4222 O O . SER A 1 549 ? 11.747 5.712 -39.974 1.00 87.94 549 SER A O 1
ATOM 4224 N N . PRO A 1 550 ? 13.077 4.152 -39.049 1.00 84.00 550 PRO A N 1
ATOM 4225 C CA . PRO A 1 550 ? 11.994 3.204 -38.767 1.00 84.00 550 PRO A CA 1
ATOM 4226 C C . PRO A 1 550 ? 10.827 3.802 -37.964 1.00 84.00 550 PRO A C 1
ATOM 4228 O O . PRO A 1 550 ? 9.668 3.432 -38.169 1.00 84.00 550 PRO A O 1
ATOM 4231 N N . ALA A 1 551 ? 11.101 4.751 -37.062 1.00 80.12 551 ALA A N 1
ATOM 4232 C CA . ALA A 1 551 ? 10.070 5.413 -36.265 1.00 80.12 551 ALA A CA 1
ATOM 4233 C C . ALA A 1 551 ? 9.141 6.292 -37.125 1.00 80.12 551 ALA A C 1
ATOM 4235 O O . ALA A 1 551 ? 7.948 6.404 -36.830 1.00 80.12 551 ALA A O 1
ATOM 4236 N N . GLN A 1 552 ? 9.642 6.857 -38.229 1.00 85.62 552 GLN A N 1
ATOM 4237 C CA . GLN A 1 552 ? 8.835 7.659 -39.152 1.00 85.62 552 GLN A CA 1
ATOM 4238 C C . GLN A 1 552 ? 7.849 6.800 -39.953 1.00 85.62 552 GLN A C 1
ATOM 4240 O O . GLN A 1 552 ? 6.733 7.250 -40.202 1.00 85.62 552 GLN A O 1
ATOM 4245 N N . PHE A 1 553 ? 8.187 5.544 -40.271 1.00 86.12 553 PHE A N 1
ATOM 4246 C CA . PHE A 1 553 ? 7.260 4.608 -40.929 1.00 86.12 553 PHE A CA 1
ATOM 4247 C C . PHE A 1 553 ? 6.047 4.250 -40.061 1.00 86.12 553 PHE A C 1
ATOM 4249 O O . PHE A 1 553 ? 4.969 3.974 -40.585 1.00 86.12 553 PHE A O 1
ATOM 4256 N N . LYS A 1 554 ? 6.189 4.299 -38.730 1.00 78.00 554 LYS A N 1
ATOM 4257 C CA . LYS A 1 554 ? 5.066 4.112 -37.795 1.00 78.00 554 LYS A CA 1
ATOM 4258 C C . LYS A 1 554 ? 4.135 5.332 -37.745 1.00 78.00 554 LYS A C 1
ATOM 4260 O O . LYS A 1 554 ? 3.000 5.223 -37.276 1.00 78.00 554 LYS A O 1
ATOM 4265 N N . SER A 1 555 ? 4.581 6.497 -38.223 1.00 81.75 555 SER A N 1
ATOM 4266 C CA . SER A 1 555 ? 3.777 7.717 -38.238 1.00 81.75 555 SER A CA 1
ATOM 4267 C C . SER A 1 555 ? 2.753 7.690 -39.369 1.00 81.75 555 SER A C 1
ATOM 4269 O O . SER A 1 555 ? 3.091 7.713 -40.552 1.00 81.75 555 SER A O 1
ATOM 4271 N N . LYS A 1 556 ? 1.467 7.789 -39.013 1.00 84.06 556 LYS A N 1
ATOM 4272 C CA . LYS A 1 556 ? 0.363 7.930 -39.983 1.00 84.06 556 LYS A CA 1
ATOM 4273 C C . LYS A 1 556 ? 0.470 9.193 -40.855 1.00 84.06 556 LYS A C 1
ATOM 4275 O O . LYS A 1 556 ? -0.282 9.330 -41.816 1.00 84.06 556 LYS A O 1
ATOM 4280 N N . LYS A 1 557 ? 1.359 10.134 -40.510 1.00 86.31 557 LYS A N 1
ATOM 4281 C CA . LYS A 1 557 ? 1.541 11.403 -41.227 1.00 86.31 557 LYS A CA 1
ATOM 4282 C C . LYS A 1 557 ? 2.550 11.326 -42.372 1.00 86.31 557 LYS A C 1
ATOM 4284 O O . LYS A 1 557 ? 2.477 12.182 -43.242 1.00 86.31 557 LYS A O 1
ATOM 4289 N N . LEU A 1 558 ? 3.411 10.304 -42.434 1.00 91.88 558 LEU A N 1
ATOM 4290 C CA . LEU A 1 558 ? 4.540 10.254 -43.376 1.00 91.88 558 LEU A CA 1
ATOM 4291 C C . LEU A 1 558 ? 4.133 10.527 -44.834 1.00 91.88 558 LEU A C 1
ATOM 4293 O O . LEU A 1 558 ? 4.685 11.413 -45.480 1.00 91.88 558 LEU A O 1
ATOM 4297 N N . VAL A 1 559 ? 3.106 9.829 -45.331 1.00 93.50 559 VAL A N 1
ATOM 4298 C CA . VAL A 1 559 ? 2.605 10.006 -46.708 1.00 93.50 559 VAL A CA 1
ATOM 4299 C C . VAL A 1 559 ? 2.129 11.439 -46.961 1.00 93.50 559 VAL A C 1
ATOM 4301 O O . VAL A 1 559 ? 2.316 11.976 -48.050 1.00 93.50 559 VAL A O 1
ATOM 4304 N N . ARG A 1 560 ? 1.505 12.072 -45.962 1.00 93.50 560 ARG A N 1
ATOM 4305 C CA . ARG A 1 560 ? 1.068 13.468 -46.059 1.00 93.50 560 ARG A CA 1
ATOM 4306 C C . ARG A 1 560 ? 2.270 14.409 -46.093 1.00 93.50 560 ARG A C 1
ATOM 4308 O O . ARG A 1 560 ? 2.268 15.324 -46.906 1.00 93.50 560 ARG A O 1
ATOM 4315 N N . SER A 1 561 ? 3.279 14.175 -45.260 1.00 92.44 561 SER A N 1
ATOM 4316 C CA . SER A 1 561 ? 4.478 15.013 -45.198 1.00 92.44 561 SER A CA 1
ATOM 4317 C C . SER A 1 561 ? 5.269 14.967 -46.514 1.00 92.44 561 SER A C 1
ATOM 4319 O O . SER A 1 561 ? 5.644 16.019 -47.019 1.00 92.44 561 SER A O 1
ATOM 4321 N N . ILE A 1 562 ? 5.402 13.790 -47.142 1.00 95.50 562 ILE A N 1
ATOM 4322 C CA . ILE A 1 562 ? 6.019 13.642 -48.477 1.00 95.50 562 ILE A CA 1
ATOM 4323 C C . ILE A 1 562 ? 5.226 14.412 -49.543 1.00 95.50 562 ILE A C 1
ATOM 4325 O O . ILE A 1 562 ? 5.795 15.187 -50.308 1.00 95.50 562 ILE A O 1
ATOM 4329 N N . LYS A 1 563 ? 3.896 14.242 -49.578 1.00 95.50 563 LYS A N 1
ATOM 4330 C CA . LYS A 1 563 ? 3.033 14.958 -50.535 1.00 95.50 563 LYS A CA 1
ATOM 4331 C C . LYS A 1 563 ? 3.144 16.473 -50.392 1.00 95.50 563 LYS A C 1
ATOM 4333 O O . LYS A 1 563 ? 3.192 17.165 -51.402 1.00 95.50 563 LYS A O 1
ATOM 4338 N N . ASN A 1 564 ? 3.171 16.969 -49.158 1.00 95.19 564 ASN A N 1
ATOM 4339 C CA . ASN A 1 564 ? 3.316 18.393 -48.886 1.00 95.19 564 ASN A CA 1
ATOM 4340 C C . ASN A 1 564 ? 4.685 18.908 -49.350 1.00 95.19 564 ASN A C 1
ATOM 4342 O O . ASN A 1 564 ? 4.733 19.908 -50.055 1.00 95.19 564 ASN A O 1
ATOM 4346 N N . ALA A 1 565 ? 5.773 18.197 -49.035 1.00 95.50 565 ALA A N 1
ATOM 4347 C CA . ALA A 1 565 ? 7.121 18.583 -49.453 1.00 95.50 565 ALA A CA 1
ATOM 4348 C C . ALA A 1 565 ? 7.253 18.685 -50.983 1.00 95.50 565 ALA A C 1
ATOM 4350 O O . ALA A 1 565 ? 7.758 19.687 -51.488 1.00 95.50 565 ALA A O 1
ATOM 4351 N N . LEU A 1 566 ? 6.740 17.703 -51.732 1.00 96.25 566 LEU A N 1
ATOM 4352 C CA . LEU A 1 566 ? 6.731 17.732 -53.202 1.00 96.25 566 LEU A CA 1
ATOM 4353 C C . LEU A 1 566 ? 5.853 18.866 -53.753 1.00 96.25 566 LEU A C 1
ATOM 4355 O O . LEU A 1 566 ? 6.265 19.589 -54.656 1.00 96.25 566 LEU A O 1
ATOM 4359 N N . ALA A 1 567 ? 4.654 19.055 -53.193 1.00 95.50 567 ALA A N 1
ATOM 4360 C CA . ALA A 1 567 ? 3.726 20.088 -53.649 1.00 95.50 567 ALA A CA 1
ATOM 4361 C C . ALA A 1 567 ? 4.254 21.511 -53.409 1.00 95.50 567 ALA A C 1
ATOM 4363 O O . ALA A 1 567 ? 4.066 22.380 -54.256 1.00 95.50 567 ALA A O 1
ATOM 4364 N N . GLU A 1 568 ? 4.904 21.753 -52.270 1.00 95.19 568 GLU A N 1
ATOM 4365 C CA . GLU A 1 568 ? 5.431 23.072 -51.908 1.00 95.19 568 GLU A CA 1
ATOM 4366 C C . GLU A 1 568 ? 6.768 23.384 -52.596 1.00 95.19 568 GLU A C 1
ATOM 4368 O O . GLU A 1 568 ? 7.007 24.531 -52.969 1.00 95.19 568 GLU A O 1
ATOM 4373 N N . SER A 1 569 ? 7.625 22.379 -52.808 1.00 95.12 569 SER A N 1
ATOM 4374 C CA . SER A 1 569 ? 8.897 22.549 -53.532 1.00 95.12 569 SER A CA 1
ATOM 4375 C C . SER A 1 569 ? 8.736 22.598 -55.053 1.00 95.12 569 SER A C 1
ATOM 4377 O O . SER A 1 569 ? 9.576 23.178 -55.738 1.00 95.12 569 SER A O 1
ATOM 4379 N N . GLY A 1 570 ? 7.680 21.975 -55.587 1.00 93.69 570 GLY A N 1
ATOM 4380 C CA . GLY A 1 570 ? 7.488 21.779 -57.023 1.00 93.69 570 GLY A CA 1
ATOM 4381 C C . GLY A 1 570 ? 8.367 20.680 -57.631 1.00 93.69 570 GLY A C 1
ATOM 4382 O O . GLY A 1 570 ? 8.416 20.571 -58.857 1.00 93.69 570 GLY A O 1
ATOM 4383 N N . LEU A 1 571 ? 9.060 19.874 -56.816 1.00 95.50 571 LEU A N 1
ATOM 4384 C CA . LEU A 1 571 ? 9.874 18.760 -57.301 1.00 95.50 571 LEU A CA 1
ATOM 4385 C C . LEU A 1 571 ? 8.971 17.645 -57.878 1.00 95.50 571 LEU A C 1
ATOM 4387 O O . LEU A 1 571 ? 8.030 17.213 -57.204 1.00 95.50 571 LEU A O 1
ATOM 4391 N N . PRO A 1 572 ? 9.237 17.148 -59.102 1.00 94.38 572 PRO A N 1
ATOM 4392 C CA . PRO A 1 572 ? 8.585 15.952 -59.631 1.00 94.38 572 PRO A CA 1
ATOM 4393 C C . PRO A 1 572 ? 8.784 14.734 -58.717 1.00 94.38 572 PRO A C 1
ATOM 4395 O O . PRO A 1 572 ? 9.862 14.523 -58.170 1.00 94.38 572 PRO A O 1
ATOM 4398 N N . ALA A 1 573 ? 7.737 13.926 -58.536 1.00 94.19 573 ALA A N 1
ATOM 4399 C CA . ALA A 1 573 ? 7.747 12.821 -57.572 1.00 94.19 573 ALA A CA 1
ATOM 4400 C C . ALA A 1 573 ? 8.716 11.680 -57.930 1.00 94.19 573 ALA A C 1
ATOM 4402 O O . ALA A 1 573 ? 9.090 10.913 -57.056 1.00 94.19 573 ALA A O 1
ATOM 4403 N N . ASP A 1 574 ? 9.101 11.553 -59.198 1.00 94.12 574 ASP A N 1
ATOM 4404 C CA . ASP A 1 574 ? 10.116 10.618 -59.690 1.00 94.12 574 ASP A CA 1
ATOM 4405 C C . ASP A 1 574 ? 11.556 11.068 -59.390 1.00 94.12 574 ASP A C 1
ATOM 4407 O O . ASP A 1 574 ? 12.491 10.303 -59.621 1.00 94.12 574 ASP A O 1
ATOM 4411 N N . ARG A 1 575 ? 11.735 12.277 -58.839 1.00 94.38 575 ARG A N 1
ATOM 4412 C CA . ARG A 1 575 ? 13.030 12.837 -58.431 1.00 94.38 575 ARG A CA 1
ATOM 4413 C C . ARG A 1 575 ? 13.285 12.814 -56.911 1.00 94.38 575 ARG A C 1
ATOM 4415 O O . ARG A 1 575 ? 14.269 13.423 -56.491 1.00 94.38 575 ARG A O 1
ATOM 4422 N N . LEU A 1 576 ? 12.450 12.146 -56.101 1.00 93.31 576 LEU A N 1
ATOM 4423 C CA . LEU A 1 576 ? 12.603 11.982 -54.638 1.00 93.31 576 LEU A CA 1
ATOM 4424 C C . LEU A 1 576 ? 12.658 10.507 -54.211 1.00 93.31 576 LEU A C 1
ATOM 4426 O O . LEU A 1 576 ? 11.781 9.743 -54.674 1.00 93.31 576 LEU A O 1
#

pLDDT: mean 85.51, std 14.68, range [26.69, 98.44]

Sequence (576 aa):
MNGAGKRARRSKSRPEDVLPVLPDTKGDLFWEMNEPGTEFKQSVVGIVVVRADGTIGYINPYLASLVGELPADMVNEPLLDFVAEQDRAAIAEVVKDCVSGKRRFVQLETTITHKSGTIVDIFVDASVAVFKGQPAAVGAAIDISERKQAEQALADSEAKLQTALTNMSQGLLMQDEEGRIILFNRRFAEIFQLPQDQIRLSMTVPELMDLAASTSGLRDLDPEATLAQLAKILRDPAGGTYLQRLNDGRSISASFQPMPEGGIVVTFEDITQRLADQAEIQHMAQFDALTELPNRLSFYDRLDTLMKQQRPGEFVGVLSLDLDHFKAVNDTLGHPTGDLLLQAAARRMQSCRRGEDIPARLGGDEFAIIQTPVKDPSDITALASRLIEAVSAPYDLDGRQVIVGISIGVAVAPSDGTDPDVLMKNADLALYRAKADGGNVYRFFEHEMDARMQARRLIELDLRKAIHNGGEFELLYQPMIDVKTGAVDSCEALLRWSSPERGLMMPDEFIPVAEATGLIVPLGEWVLYHACVEAARWPGEISVSVNLSPAQFKSKKLVRSIKNALAESGLPADRL

Foldseek 3Di:
DDDDDDDDPDPPDDPPPPDDDDDPPPDDPAAEPADDDPCQQPDPWWKFKAALVQATQFTHQNNCVVQPHGRVVRGRPHPLVFFPPVCSVVVVVLFNCQLVVVDAKDWDWGWTAHPVRDIWIKIKIKGWHHYNNHTIIMIIIDTCRVVVVVVVVVVVVVVVVLVCLAPDQKWKFWAFQVQWTQDTGPNVCVVLVADPVPDDGRDHPVNVQVRSCPPVVWDFPDPVVVVVVQVVQVPDQQHAWDWTATPVGWTKIWTWHADPNGTIMIIIHGCNVVVVVVVVVVQVVAADPLQRAGEQVNVQVVVQVCLVVDDPQWKKKKKKKFKAPLVVCCVPVNDVLSSVLLNQLSVLLVVLDDDPKGKYAHDDR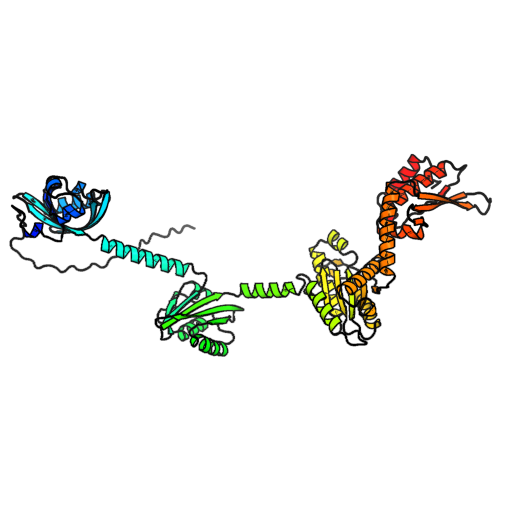IIMIIDPGHNDCVVVVVSQVSSQVSSQDWDQGVNDTDGIGMFIFMFMPPVQHSHSVSRVVQSVLQSVVCVLVVHSDGGYGDPCSVVVVVLLVVLLVQLVVCLVVDDQKDWDWQFDADPVPRDGAETETAIWGQGPVPGIDHCVSRVSSCLVVVVLQSVQLVSLLVQLLVLLPDPDLYAYDYDDDPSNVVDPCNVVSNVVSCVVSVHDPSRD